Protein AF-0000000085128658 (afdb_homodimer)

Sequence (654 aa):
MIKMNRVALAVLAVLGSTTVMAQSSVTIYGRINTTVEREKIGDQTVNKMENNSSRWGMRGVEDLGGGLKAGFVLESGFASDTGMGSSSTGALTFGRQSEVNLSGSFGKIRMGNFFPGSYFATADYVSMHNHDTGTSSDALYFDPVWFASGLGTANKISYTTPNIGGLTVEGSVSMHEKATPARKNGYDLAVNYDVGPLALGAGYSQVDEDKQAAFRAAYTFGQFVVGGYYQRNDEQIRGTRNNFRLSGMYTLGASEFHVNLGHANKWSNIADSGANQWTLGYNYNLSKRTKVYGYYTKVDNKAGANYMTGVKGADFSSFALGVRHAFMIKMNRVALAVLAVLGSTTVMAQSSVTIYGRINTTVEREKIGDQTVNKMENNSSRWGMRGVEDLGGGLKAGFVLESGFASDTGMGSSSTGALTFGRQSEVNLSGSFGKIRMGNFFPGSYFATADYVSMHNHDTGTSSDALYFDPVWFASGLGTANKISYTTPNIGGLTVEGSVSMHEKATPARKNGYDLAVNYDVGPLALGAGYSQVDEDKQAAFRAAYTFGQFVVGGYYQRNDEQIRGTRNNFRLSGMYTLGASEFHVNLGHANKWSNIADSGANQWTLGYNYNLSKRTKVYGYYTKVDNKAGANYMTGVKGADFSSFALGVRHAF

InterPro domains:
  IPR023614 Porin domain superfamily [G3DSA:2.40.160.10] (12-327)
  IPR033900 Porin domain, Gram-negative type [PF13609] (8-303)
  IPR033900 Porin domain, Gram-negative type [cd00342] (24-327)
  IPR050298 Gram-negative bacterial outer membrane porin [PTHR34501] (5-327)

Solvent-accessible surface area (backbone atoms only — not comparable to full-atom values): 31224 Å² total; per-residue (Å²): 138,84,76,84,83,80,80,72,78,74,79,76,77,81,71,69,80,69,70,78,60,85,64,54,53,76,40,74,38,38,33,48,24,39,32,46,29,48,33,31,49,58,90,45,76,48,78,43,72,40,42,34,74,12,32,40,32,41,34,36,55,34,82,53,59,94,65,32,32,40,34,40,39,40,22,26,34,32,32,68,72,79,66,34,18,69,43,97,84,36,33,44,30,22,62,57,19,11,36,45,33,44,34,39,86,80,15,36,41,36,40,14,13,45,74,64,53,19,46,54,30,23,64,41,61,46,24,72,82,62,60,48,33,46,94,70,25,75,73,74,74,74,51,48,33,52,75,66,60,80,53,43,43,27,33,26,42,33,40,32,49,43,78,58,88,43,32,34,45,34,43,34,40,29,53,53,57,43,60,78,71,71,59,60,51,26,39,38,33,16,34,37,38,45,55,86,53,37,39,38,18,27,17,32,36,30,32,80,75,25,33,28,42,32,41,21,45,32,40,52,59,90,53,32,38,41,27,30,35,41,36,40,37,39,32,79,79,50,31,38,32,45,34,38,37,40,24,39,38,42,54,57,90,50,36,34,41,29,42,37,43,32,42,30,49,40,29,71,64,36,71,51,31,19,36,36,37,41,35,44,33,41,39,39,44,78,48,98,46,33,32,41,35,38,36,39,28,40,35,49,30,30,66,52,10,33,61,96,59,76,37,64,34,26,31,30,37,38,43,36,41,32,43,36,43,48,86,134,81,78,76,74,78,76,76,74,76,75,76,73,79,71,71,75,72,62,76,60,63,68,58,51,76,41,75,37,37,34,47,25,40,31,45,28,48,34,32,49,58,88,44,63,36,55,36,62,40,43,34,75,10,33,39,34,41,33,37,53,34,69,69,58,96,65,32,31,40,36,40,39,38,23,26,35,32,31,37,25,48,11,33,15,67,44,98,84,28,28,58,42,52,78,58,20,33,36,43,32,44,33,39,88,79,16,36,39,39,41,32,27,45,74,62,53,19,46,53,30,22,65,42,61,48,24,72,80,62,60,48,31,46,93,69,25,76,74,73,75,74,51,48,31,52,75,66,61,80,52,41,44,40,57,26,44,34,41,31,49,43,77,58,89,42,33,36,44,34,45,34,40,29,57,53,91,42,78,80,73,73,57,60,50,26,39,37,31,16,33,37,38,45,56,87,52,36,38,37,18,26,17,34,35,31,30,81,74,25,32,28,41,34,41,20,45,31,40,50,58,89,54,32,36,41,26,28,32,42,37,41,35,39,30,80,80,50,30,40,32,47,33,38,38,40,24,40,37,41,56,58,90,50,34,34,41,30,42,37,44,33,42,30,50,39,30,71,65,37,72,53,31,19,37,36,37,40,34,44,32,40,40,40,45,61,47,98,41,31,32,41,34,36,35,41,28,39,34,49,31,31,66,50,10,32,59,96,58,77,35,65,35,25,32,29,35,37,43,36,42,33,44,35,42,50,85

pLDDT: mean 91.77, std 18.52, range [19.75, 98.94]

Organism: Delftia acidovorans (strain DSM 14801 / SPH-1) (NCBI:txid398578)

Nearest PDB structures (foldseek):
  8jto-assembly1_A  TM=7.887E-01  e=6.341E-21  Burkholderia pseudomallei
  6ehb-assembly1_B  TM=7.645E-01  e=1.506E-15  Vibrio cholerae O395
  6ehb-assembly1_C  TM=7.644E-01  e=1.756E-15  Vibrio cholerae O395
  6ehc-assembly1_A  TM=7.666E-01  e=4.641E-15  Vibrio cholerae O395
  5onu-assembly1_C  TM=7.475E-01  e=3.238E-13  Vibrio cholerae

Secondary structure (DSSP, 8-state):
--------------------------EEEEEEEEEEEEEEETTEEEEEEEE-SEEEEEEEEEEEETTEEEEEEEEEEE-TTT--BSSTTS---S-SEEEEEEEETTEEEEEEE---HHHHHTTTTT-TTTTT-GGGS-SS---HHHHTSS-TT-SEEEEE---BTTEEEEEEEE----TTTTPPPEEEEEEEEEETTEEEEEEEEEETTEEEEEEEEEEEETTEEEEEEEEEEEETTTEEEEEEEEEEEEEETTEEEEEEEEEEPPPTTSTT--EEEEEEEEEEESSSSEEEEEEEEEEEE-TT--TTTSSTT--EEEEEEEEEEE-/------------------------PPEEEEEEEEEEEEEEETTEEEEEEEE-SEEEEEEEEEEEETTEEEEEEEEEEE-TTT--BSSTTS---S-SEEEEEEEETTEEEEEEE---HHHHTTTTTT-TTTTT-GGGS-SS---HHHHTSS-TT-SEEEEEPPPBTTEEEEEEEE----TTTTPPPEEEEEEEEEETTEEEEEEEEEETTEEEEEEEEEEEETTEEEEEEEEEEEETTTEEEEEEEEEEEEEETTEEEEEEEEEEPPPTTSTT--EEEEEEEEEEESSSSEEEEEEEEEEEE-TT--TTTSSTT--EEEEEEEEEEE-

Radius of gyration: 30.4 Å; Cα contacts (8 Å, |Δi|>4): 1868; chains: 2; bounding box: 110×71×65 Å

Structure (mmCIF, N/CA/C/O backbone):
data_AF-0000000085128658-model_v1
#
loop_
_entity.id
_entity.type
_entity.pdbx_description
1 polymer 'Porin, gram-negative type'
#
loop_
_atom_site.group_PDB
_atom_site.id
_atom_site.type_symbol
_atom_site.label_atom_id
_atom_site.label_alt_id
_atom_site.label_comp_id
_atom_site.label_asym_id
_atom_site.label_entity_id
_atom_site.label_seq_id
_atom_site.pdbx_PDB_ins_code
_atom_site.Cartn_x
_atom_site.Cartn_y
_atom_site.Cartn_z
_atom_site.occupancy
_atom_site.B_iso_or_equiv
_atom_site.auth_seq_id
_atom_site.auth_comp_id
_atom_site.auth_asym_id
_atom_site.auth_atom_id
_atom_site.pdbx_PDB_model_num
ATOM 1 N N . MET A 1 1 ? 77 0.063 -1.178 1 21.52 1 MET A N 1
ATOM 2 C CA . MET A 1 1 ? 76.312 0.027 0.117 1 21.52 1 MET A CA 1
ATOM 3 C C . MET A 1 1 ? 75.25 1.108 0.203 1 21.52 1 MET A C 1
ATOM 5 O O . MET A 1 1 ? 75.375 2.082 0.942 1 21.52 1 MET A O 1
ATOM 9 N N . ILE A 1 2 ? 74.625 1.441 -0.977 1 21.62 2 ILE A N 1
ATOM 10 C CA . ILE A 1 2 ? 73.875 2.586 -1.532 1 21.62 2 ILE A CA 1
ATOM 11 C C . ILE A 1 2 ? 72.625 2.832 -0.738 1 21.62 2 ILE A C 1
ATOM 13 O O . ILE A 1 2 ? 71.812 1.918 -0.549 1 21.62 2 ILE A O 1
ATOM 17 N N . LYS A 1 3 ? 72.5 3.914 0.018 1 20.12 3 LYS A N 1
ATOM 18 C CA . LYS A 1 3 ? 71.812 4.652 1.045 1 20.12 3 LYS A CA 1
ATOM 19 C C . LYS A 1 3 ? 70.375 4.926 0.61 1 20.12 3 LYS A C 1
ATOM 21 O O . LYS A 1 3 ? 69.562 5.398 1.403 1 20.12 3 LYS A O 1
ATOM 26 N N . MET A 1 4 ? 70.25 5.199 -0.739 1 22.06 4 MET A N 1
ATOM 27 C CA . MET A 1 4 ? 69.188 6.156 -1.078 1 22.06 4 MET A CA 1
ATOM 28 C C . MET A 1 4 ? 67.875 5.699 -0.536 1 22.06 4 MET A C 1
ATOM 30 O O . MET A 1 4 ? 67.625 4.504 -0.311 1 22.06 4 MET A O 1
ATOM 34 N N . ASN A 1 5 ? 66.875 6.746 -0.401 1 21.36 5 ASN A N 1
ATOM 35 C CA . ASN A 1 5 ? 65.75 7.504 0.185 1 21.36 5 ASN A CA 1
ATOM 36 C C . ASN A 1 5 ? 64.438 6.848 -0.111 1 21.36 5 ASN A C 1
ATOM 38 O O . ASN A 1 5 ? 64.062 6.617 -1.271 1 21.36 5 ASN A O 1
ATOM 42 N N . ARG A 1 6 ? 64 6.051 0.886 1 21.48 6 ARG A N 1
ATOM 43 C CA . ARG A 1 6 ? 62.812 5.238 1.213 1 21.48 6 ARG A CA 1
ATOM 44 C C . ARG A 1 6 ? 61.531 6.012 0.965 1 21.48 6 ARG A C 1
ATOM 46 O O . ARG A 1 6 ? 61.312 7.09 1.533 1 21.48 6 ARG A O 1
ATOM 53 N N . VAL A 1 7 ? 61 6.043 -0.345 1 21.36 7 VAL A N 1
ATOM 54 C CA . VAL A 1 7 ? 59.75 6.469 -0.947 1 21.36 7 VAL A CA 1
ATOM 55 C C . VAL A 1 7 ? 58.594 6.051 -0.053 1 21.36 7 VAL A C 1
ATOM 57 O O . VAL A 1 7 ? 58.281 4.863 0.066 1 21.36 7 VAL A O 1
ATOM 60 N N . ALA A 1 8 ? 58.531 6.547 1.256 1 21.89 8 ALA A N 1
ATOM 61 C CA . ALA A 1 8 ? 57.469 6.258 2.195 1 21.89 8 ALA A CA 1
ATOM 62 C C . ALA A 1 8 ? 56.125 6.746 1.656 1 21.89 8 ALA A C 1
ATOM 64 O O . ALA A 1 8 ? 55.844 7.945 1.657 1 21.89 8 ALA A O 1
ATOM 65 N N . LEU A 1 9 ? 55.75 6.512 0.42 1 21.64 9 LEU A N 1
ATOM 66 C CA . LEU A 1 9 ? 54.469 7.047 -0.017 1 21.64 9 LEU A CA 1
ATOM 67 C C . LEU A 1 9 ? 53.344 6.605 0.921 1 21.64 9 LEU A C 1
ATOM 69 O O . LEU A 1 9 ? 53.031 5.414 1.006 1 21.64 9 LEU A O 1
ATOM 73 N N . ALA A 1 10 ? 53.25 7.113 2.193 1 20.28 10 ALA A N 1
ATOM 74 C CA . ALA A 1 10 ? 52.188 6.902 3.176 1 20.28 10 ALA A CA 1
ATOM 75 C C . ALA A 1 10 ? 50.812 7.293 2.604 1 20.28 10 ALA A C 1
ATOM 77 O O . ALA A 1 10 ? 50.531 8.477 2.398 1 20.28 10 ALA A O 1
ATOM 78 N N . VAL A 1 11 ? 50.375 6.836 1.474 1 22.97 11 VAL A N 1
ATOM 79 C CA . VAL A 1 11 ? 49 7.156 1.077 1 22.97 11 VAL A CA 1
ATOM 80 C C . VAL A 1 11 ? 48.062 6.887 2.238 1 22.97 11 VAL A C 1
ATOM 82 O O . VAL A 1 11 ? 47.938 5.746 2.693 1 22.97 11 VAL A O 1
ATOM 85 N N . LEU A 1 12 ? 47.969 7.703 3.342 1 20.14 12 LEU A N 1
ATOM 86 C CA . LEU A 1 12 ? 47.094 7.711 4.516 1 20.14 12 LEU A CA 1
ATOM 87 C C . LEU A 1 12 ? 45.625 7.52 4.121 1 20.14 12 LEU A C 1
ATOM 89 O O . LEU A 1 12 ? 45.156 8.188 3.205 1 20.14 12 LEU A O 1
ATOM 93 N N . ALA A 1 13 ? 45.031 6.297 4.359 1 21.73 13 ALA A N 1
ATOM 94 C CA . ALA A 1 13 ? 43.688 5.699 4.402 1 21.73 13 ALA A CA 1
ATOM 95 C C . ALA A 1 13 ? 42.719 6.586 5.172 1 21.73 13 ALA A C 1
ATOM 97 O O . ALA A 1 13 ? 42.844 6.734 6.391 1 21.73 13 ALA A O 1
ATOM 98 N N . VAL A 1 14 ? 42.469 7.84 4.836 1 24.97 14 VAL A N 1
ATOM 99 C CA . VAL A 1 14 ? 41.438 8.555 5.555 1 24.97 14 VAL A CA 1
ATOM 100 C C . VAL A 1 14 ? 40.188 7.68 5.633 1 24.97 14 VAL A C 1
ATOM 102 O O . VAL A 1 14 ? 39.562 7.391 4.613 1 24.97 14 VAL A O 1
ATOM 105 N N . LEU A 1 15 ? 40.156 6.531 6.336 1 26.45 15 LEU A N 1
ATOM 106 C CA . LEU A 1 15 ? 39.062 5.73 6.844 1 26.45 15 LEU A CA 1
ATOM 107 C C . LEU A 1 15 ? 38.031 6.609 7.543 1 26.45 15 LEU A C 1
ATOM 109 O O . LEU A 1 15 ? 38.25 7.074 8.664 1 26.45 15 LEU A O 1
ATOM 113 N N . GLY A 1 16 ? 37.688 7.734 6.977 1 28 16 GLY A N 1
ATOM 114 C CA . GLY A 1 16 ? 36.656 8.461 7.707 1 28 16 GLY A CA 1
ATOM 115 C C . GLY A 1 16 ? 35.594 7.551 8.312 1 28 16 GLY A C 1
ATOM 116 O O . GLY A 1 16 ? 35.344 6.453 7.805 1 28 16 GLY A O 1
ATOM 117 N N . SER A 1 17 ? 35.5 7.461 9.617 1 27.66 17 SER A N 1
ATOM 118 C CA . SER A 1 17 ? 34.5 6.879 10.5 1 27.66 17 SER A CA 1
ATOM 119 C C . SER A 1 17 ? 33.094 7.102 9.945 1 27.66 17 SER A C 1
ATOM 121 O O . SER A 1 17 ? 32.594 8.234 9.898 1 27.66 17 SER A O 1
ATOM 123 N N . THR A 1 18 ? 32.719 6.578 8.82 1 31.8 18 THR A N 1
ATOM 124 C CA . THR A 1 18 ? 31.312 6.453 8.477 1 31.8 18 THR A CA 1
ATOM 125 C C . THR A 1 18 ? 30.5 6.027 9.688 1 31.8 18 THR A C 1
ATOM 127 O O . THR A 1 18 ? 30.703 4.938 10.234 1 31.8 18 THR A O 1
ATOM 130 N N . THR A 1 19 ? 30.422 6.762 10.766 1 31.78 19 THR A N 1
ATOM 131 C CA . THR A 1 19 ? 29.406 6.465 11.766 1 31.78 19 THR A CA 1
ATOM 132 C C . THR A 1 19 ? 28.281 5.629 11.164 1 31.78 19 THR A C 1
ATOM 134 O O . THR A 1 19 ? 27.812 5.906 10.055 1 31.78 19 THR A O 1
ATOM 137 N N . VAL A 1 20 ? 28.328 4.332 11.359 1 33.44 20 VAL A N 1
ATOM 138 C CA . VAL A 1 20 ? 27.266 3.375 11.062 1 33.44 20 VAL A CA 1
ATOM 139 C C . VAL A 1 20 ? 25.906 4.023 11.305 1 33.44 20 VAL A C 1
ATOM 141 O O . VAL A 1 20 ? 25.469 4.152 12.445 1 33.44 20 VAL A O 1
ATOM 144 N N . MET A 1 21 ? 25.672 5.266 11.141 1 36.88 21 MET A N 1
ATOM 145 C CA . MET A 1 21 ? 24.25 5.625 11.133 1 36.88 21 MET A CA 1
ATOM 146 C C . MET A 1 21 ? 23.406 4.461 10.641 1 36.88 21 MET A C 1
ATOM 148 O O . MET A 1 21 ? 23.797 3.754 9.703 1 36.88 21 MET A O 1
ATOM 152 N N . ALA A 1 22 ? 22.859 3.561 11.461 1 41.53 22 ALA A N 1
ATOM 153 C CA . ALA A 1 22 ? 21.812 2.607 11.102 1 41.53 22 ALA A CA 1
ATOM 154 C C . ALA A 1 22 ? 21.156 2.99 9.773 1 41.53 22 ALA A C 1
ATOM 156 O O . ALA A 1 22 ? 20.25 3.824 9.742 1 41.53 22 ALA A O 1
ATOM 157 N N . GLN A 1 23 ? 21.828 3.383 8.852 1 47.41 23 GLN A N 1
ATOM 158 C CA . GLN A 1 23 ? 21.406 3.828 7.523 1 47.41 23 GLN A CA 1
ATOM 159 C C . GLN A 1 23 ? 20.344 2.891 6.941 1 47.41 23 GLN A C 1
ATOM 161 O O . GLN A 1 23 ? 20.641 1.735 6.625 1 47.41 23 GLN A O 1
ATOM 166 N N . SER A 1 24 ? 19.172 2.686 7.535 1 56.28 24 SER A N 1
ATOM 167 C CA . SER A 1 24 ? 18.016 2.086 6.863 1 56.28 24 SER A CA 1
ATOM 168 C C . SER A 1 24 ? 18 2.443 5.379 1 56.28 24 SER A C 1
ATOM 170 O O . SER A 1 24 ? 17.953 3.621 5.02 1 56.28 24 SER A O 1
ATOM 172 N N . SER A 1 25 ? 18.859 1.679 4.648 1 74.69 25 SER A N 1
ATOM 173 C CA . SER A 1 25 ? 18.984 1.945 3.217 1 74.69 25 SER A CA 1
ATOM 174 C C . SER A 1 25 ? 17.781 1.378 2.453 1 74.69 25 SER A C 1
ATOM 176 O O . SER A 1 25 ? 17.281 0.301 2.783 1 74.69 25 SER A O 1
ATOM 178 N N . VAL A 1 26 ? 17.031 2.184 1.833 1 90.88 26 VAL A N 1
ATOM 179 C CA . VAL A 1 26 ? 16.031 1.797 0.85 1 90.88 26 VAL A CA 1
ATOM 180 C C . VAL A 1 26 ? 16.703 1.193 -0.376 1 90.88 26 VAL A C 1
ATOM 182 O O . VAL A 1 26 ? 17.672 1.761 -0.904 1 90.88 26 VAL A O 1
ATOM 185 N N . THR A 1 27 ? 16.328 -0.026 -0.676 1 94.56 27 THR A N 1
ATOM 186 C CA . THR A 1 27 ? 16.828 -0.698 -1.867 1 94.56 27 THR A CA 1
ATOM 187 C C . THR A 1 27 ? 15.773 -0.73 -2.965 1 94.56 27 THR A C 1
ATOM 189 O O . THR A 1 27 ? 14.633 -1.116 -2.719 1 94.56 27 THR A O 1
ATOM 192 N N . ILE A 1 28 ? 16.266 -0.242 -4.105 1 95.44 28 ILE A N 1
ATOM 193 C CA . ILE A 1 28 ? 15.43 -0.421 -5.285 1 95.44 28 ILE A CA 1
ATOM 194 C C . ILE A 1 28 ? 15.773 -1.744 -5.965 1 95.44 28 ILE A C 1
ATOM 196 O O . ILE A 1 28 ? 16.953 -2.094 -6.102 1 95.44 28 ILE A O 1
ATOM 200 N N . TYR A 1 29 ? 14.734 -2.443 -6.344 1 97.31 29 TYR A N 1
ATOM 201 C CA . TYR A 1 29 ? 14.969 -3.717 -7.016 1 97.31 29 TYR A CA 1
ATOM 202 C C . TYR A 1 29 ? 13.914 -3.969 -8.086 1 97.31 29 TYR A C 1
ATOM 204 O O . TYR A 1 29 ? 12.977 -3.184 -8.242 1 97.31 29 TYR A O 1
ATOM 212 N N . GLY A 1 30 ? 14.164 -5.043 -8.906 1 98.06 30 GLY A N 1
ATOM 213 C CA . GLY A 1 30 ? 13.156 -5.383 -9.898 1 98.06 30 GLY A CA 1
ATOM 214 C C . GLY A 1 30 ? 13.602 -6.477 -10.852 1 98.06 30 GLY A C 1
ATOM 215 O O . GLY A 1 30 ? 14.633 -7.109 -10.633 1 98.06 30 GLY A O 1
ATOM 216 N N . ARG A 1 31 ? 12.648 -6.75 -11.711 1 98.25 31 ARG A N 1
ATOM 217 C CA . ARG A 1 31 ? 12.836 -7.758 -12.75 1 98.25 31 ARG A CA 1
ATOM 218 C C . ARG A 1 31 ? 12.086 -7.375 -14.023 1 98.25 31 ARG A C 1
ATOM 220 O O . ARG A 1 31 ? 10.922 -6.973 -13.969 1 98.25 31 ARG A O 1
ATOM 227 N N . ILE A 1 32 ? 12.812 -7.375 -15.086 1 98.19 32 ILE A N 1
ATOM 228 C CA . ILE A 1 32 ? 12.18 -7.277 -16.391 1 98.19 32 ILE A CA 1
ATOM 229 C C . ILE A 1 32 ? 12.258 -8.617 -17.109 1 98.19 32 ILE A C 1
ATOM 231 O O . ILE A 1 32 ? 13.352 -9.18 -17.266 1 98.19 32 ILE A O 1
ATOM 235 N N . ASN A 1 33 ? 11.18 -9.148 -17.484 1 98.75 33 ASN A N 1
ATOM 236 C CA . ASN A 1 33 ? 11.031 -10.477 -18.078 1 98.75 33 ASN A CA 1
ATOM 237 C C . ASN A 1 33 ? 10.078 -10.453 -19.266 1 98.75 33 ASN A C 1
ATOM 239 O O . ASN A 1 33 ? 8.867 -10.352 -19.094 1 98.75 33 ASN A O 1
ATOM 243 N N . THR A 1 34 ? 10.695 -10.578 -20.438 1 98.44 34 THR A N 1
ATOM 244 C CA . THR A 1 34 ? 9.93 -10.359 -21.656 1 98.44 34 THR A CA 1
ATOM 245 C C . THR A 1 34 ? 10.195 -11.484 -22.656 1 98.44 34 THR A C 1
ATOM 247 O O . THR A 1 34 ? 11.336 -11.93 -22.812 1 98.44 34 THR A O 1
ATOM 250 N N . THR A 1 35 ? 9.18 -11.938 -23.281 1 98.69 35 THR A N 1
ATOM 251 C CA . THR A 1 35 ? 9.305 -12.953 -24.312 1 98.69 35 THR A CA 1
ATOM 252 C C . THR A 1 35 ? 8.625 -12.5 -25.609 1 98.69 35 THR A C 1
ATOM 254 O O . THR A 1 35 ? 7.723 -11.664 -25.578 1 98.69 35 THR A O 1
ATOM 257 N N . VAL A 1 36 ? 9.117 -13.023 -26.75 1 98.56 36 VAL A N 1
ATOM 258 C CA . VAL A 1 36 ? 8.367 -13.094 -28 1 98.56 36 VAL A CA 1
ATOM 259 C C . VAL A 1 36 ? 7.832 -14.516 -28.203 1 98.56 36 VAL A C 1
ATOM 261 O O . VAL A 1 36 ? 8.57 -15.492 -28.062 1 98.56 36 VAL A O 1
ATOM 264 N N . GLU A 1 37 ? 6.539 -14.57 -28.562 1 98.81 37 GLU A N 1
ATOM 265 C CA . GLU A 1 37 ? 5.898 -15.883 -28.547 1 98.81 37 GLU A CA 1
ATOM 266 C C . GLU A 1 37 ? 5.012 -16.078 -29.766 1 98.81 37 GLU A C 1
ATOM 268 O O . GLU A 1 37 ? 4.418 -15.125 -30.266 1 98.81 37 GLU A O 1
ATOM 273 N N . ARG A 1 38 ? 5.047 -17.281 -30.219 1 98.75 38 ARG A N 1
ATOM 274 C CA . ARG A 1 38 ? 3.977 -17.766 -31.078 1 98.75 38 ARG A CA 1
ATOM 275 C C . ARG A 1 38 ? 2.939 -18.547 -30.281 1 98.75 38 ARG A C 1
ATOM 277 O O . ARG A 1 38 ? 3.197 -19.672 -29.859 1 98.75 38 ARG A O 1
ATOM 284 N N . GLU A 1 39 ? 1.786 -17.984 -30.172 1 98.44 39 GLU A N 1
ATOM 285 C CA . GLU A 1 39 ? 0.739 -18.562 -29.344 1 98.44 39 GLU A CA 1
ATOM 286 C C . GLU A 1 39 ? -0.405 -19.109 -30.188 1 98.44 39 GLU A C 1
ATOM 288 O O . GLU A 1 39 ? -0.738 -18.547 -31.234 1 98.44 39 GLU A O 1
ATOM 293 N N . LYS A 1 40 ? -0.919 -20.156 -29.703 1 98.25 40 LYS A N 1
ATOM 294 C CA . LYS A 1 40 ? -2.076 -20.75 -30.359 1 98.25 40 LYS A CA 1
ATOM 295 C C . LYS A 1 40 ? -3.199 -21.016 -29.359 1 98.25 40 LYS A C 1
ATOM 297 O O . LYS A 1 40 ? -2.969 -21.578 -28.297 1 98.25 40 LYS A O 1
ATOM 302 N N . ILE A 1 41 ? -4.418 -20.562 -29.688 1 97.69 41 ILE A N 1
ATOM 303 C CA . ILE A 1 41 ? -5.652 -20.875 -28.984 1 97.69 41 ILE A CA 1
ATOM 304 C C . ILE A 1 41 ? -6.648 -21.531 -29.938 1 97.69 41 ILE A C 1
ATOM 306 O O . ILE A 1 41 ? -7.168 -20.875 -30.844 1 97.69 41 ILE A O 1
ATOM 310 N N . GLY A 1 42 ? -6.926 -22.781 -29.641 1 96.25 42 GLY A N 1
ATOM 311 C CA . GLY A 1 42 ? -7.684 -23.484 -30.656 1 96.25 42 GLY A CA 1
ATOM 312 C C . GLY A 1 42 ? -7.02 -23.469 -32.031 1 96.25 42 GLY A C 1
ATOM 313 O O . GLY A 1 42 ? -5.871 -23.891 -32.156 1 96.25 42 GLY A O 1
ATOM 314 N N . ASP A 1 43 ? -7.754 -22.812 -32.938 1 94.31 43 ASP A N 1
ATOM 315 C CA . ASP A 1 43 ? -7.223 -22.766 -34.281 1 94.31 43 ASP A CA 1
ATOM 316 C C . ASP A 1 43 ? -6.613 -21.406 -34.594 1 94.31 43 ASP A C 1
ATOM 318 O O . ASP A 1 43 ? -6.109 -21.188 -35.688 1 94.31 43 ASP A O 1
ATOM 322 N N . GLN A 1 44 ? -6.578 -20.594 -33.688 1 96.69 44 GLN A N 1
ATOM 323 C CA . GLN A 1 44 ? -6.055 -19.25 -33.906 1 96.69 44 GLN A CA 1
ATOM 324 C C . GLN A 1 44 ? -4.602 -19.141 -33.438 1 96.69 44 GLN A C 1
ATOM 326 O O . GLN A 1 44 ? -4.246 -19.625 -32.375 1 96.69 44 GLN A O 1
ATOM 331 N N . THR A 1 45 ? -3.801 -18.562 -34.375 1 97.62 45 THR A N 1
ATOM 332 C CA . THR A 1 45 ? -2.391 -18.359 -34.062 1 97.62 45 THR A CA 1
ATOM 333 C C . THR A 1 45 ? -2.045 -16.875 -34.062 1 97.62 45 THR A C 1
ATOM 335 O O . THR A 1 45 ? -2.469 -16.125 -34.938 1 97.62 45 THR A O 1
ATOM 338 N N . VAL A 1 46 ? -1.298 -16.422 -33.062 1 97.06 46 VAL A N 1
ATOM 339 C CA . VAL A 1 46 ? -0.868 -15.031 -32.969 1 97.06 46 VAL A CA 1
ATOM 340 C C . VAL A 1 46 ? 0.591 -14.969 -32.531 1 97.06 46 VAL A C 1
ATOM 342 O O . VAL A 1 46 ? 1.041 -15.797 -31.734 1 97.06 46 VAL A O 1
ATOM 345 N N . ASN A 1 47 ? 1.332 -14.047 -33.094 1 97.5 47 ASN A N 1
ATOM 346 C CA . ASN A 1 47 ? 2.641 -13.672 -32.594 1 97.5 47 ASN A CA 1
ATOM 347 C C . ASN A 1 47 ? 2.541 -12.477 -31.625 1 97.5 47 ASN A C 1
ATOM 349 O O . ASN A 1 47 ? 1.952 -11.453 -31.969 1 97.5 47 ASN A O 1
ATOM 353 N N . LYS A 1 48 ? 3.121 -12.68 -30.422 1 96.94 48 LYS A N 1
ATOM 354 C CA . LYS A 1 48 ? 2.941 -11.672 -29.375 1 96.94 48 LYS A CA 1
ATOM 355 C C . LYS A 1 48 ? 4.242 -11.438 -28.609 1 96.94 48 LYS A C 1
ATOM 357 O O . LYS A 1 48 ? 5.078 -12.336 -28.5 1 96.94 48 LYS A O 1
ATOM 362 N N . MET A 1 49 ? 4.438 -10.203 -28.234 1 97.56 49 MET A N 1
ATOM 363 C CA . MET A 1 49 ? 5.363 -9.945 -27.141 1 97.56 49 MET A CA 1
ATOM 364 C C . MET A 1 49 ? 4.656 -10.039 -25.781 1 97.56 49 MET A C 1
ATOM 366 O O . MET A 1 49 ? 3.576 -9.469 -25.609 1 97.56 49 MET A O 1
ATOM 370 N N . GLU A 1 50 ? 5.266 -10.805 -24.859 1 97.5 50 GLU A N 1
ATOM 371 C CA . GLU A 1 50 ? 4.602 -11.086 -23.594 1 97.5 50 GLU A CA 1
ATOM 372 C C . GLU A 1 50 ? 5.445 -10.617 -22.422 1 97.5 50 GLU A C 1
ATOM 374 O O . GLU A 1 50 ? 6.664 -10.781 -22.406 1 97.5 50 GLU A O 1
ATOM 379 N N . ASN A 1 51 ? 4.789 -9.945 -21.484 1 98.12 51 ASN A N 1
ATOM 380 C CA . ASN A 1 51 ? 5.355 -9.711 -20.156 1 98.12 51 ASN A CA 1
ATOM 381 C C . ASN A 1 51 ? 5.242 -10.953 -19.266 1 98.12 51 ASN A C 1
ATOM 383 O O . ASN A 1 51 ? 4.176 -11.57 -19.188 1 98.12 51 ASN A O 1
ATOM 387 N N . ASN A 1 52 ? 6.312 -11.312 -18.609 1 98 52 ASN A N 1
ATOM 388 C CA . ASN A 1 52 ? 6.336 -12.453 -17.719 1 98 52 ASN A CA 1
ATOM 389 C C . ASN A 1 52 ? 6.555 -12.023 -16.266 1 98 52 ASN A C 1
ATOM 391 O O . ASN A 1 52 ? 7.48 -12.5 -15.602 1 98 52 ASN A O 1
ATOM 395 N N . SER A 1 53 ? 5.68 -11.203 -15.742 1 97.75 53 SER A N 1
ATOM 396 C CA . SER A 1 53 ? 5.625 -10.766 -14.352 1 97.75 53 SER A CA 1
ATOM 397 C C . SER A 1 53 ? 6.781 -9.828 -14.023 1 97.75 53 SER A C 1
ATOM 399 O O . SER A 1 53 ? 7.5 -10.039 -13.047 1 97.75 53 SER A O 1
ATOM 401 N N . SER A 1 54 ? 7.035 -8.898 -14.93 1 98.56 54 SER A N 1
ATOM 402 C CA . SER A 1 54 ? 7.98 -7.828 -14.625 1 98.56 54 SER A CA 1
ATOM 403 C C . SER A 1 54 ? 7.5 -6.973 -13.461 1 98.56 54 SER A C 1
ATOM 405 O O . SER A 1 54 ? 6.297 -6.777 -13.281 1 98.56 54 SER A O 1
ATOM 407 N N . ARG A 1 55 ? 8.492 -6.516 -12.664 1 98.56 55 ARG A N 1
ATOM 408 C CA . ARG A 1 55 ? 8.148 -5.734 -11.477 1 98.56 55 ARG A CA 1
ATOM 409 C C . ARG A 1 55 ? 9.32 -4.859 -11.039 1 98.56 55 ARG A C 1
ATOM 411 O O . ARG A 1 55 ? 10.461 -5.113 -11.406 1 98.56 55 ARG A O 1
ATOM 418 N N . TRP A 1 56 ? 9.008 -3.852 -10.344 1 97.88 56 TRP A N 1
ATOM 419 C CA . TRP A 1 56 ? 9.969 -3.033 -9.609 1 97.88 56 TRP A CA 1
ATOM 420 C C . TRP A 1 56 ? 9.477 -2.74 -8.195 1 97.88 56 TRP A C 1
ATOM 422 O O . TRP A 1 56 ? 8.273 -2.805 -7.93 1 97.88 56 TRP A O 1
ATOM 432 N N . GLY A 1 57 ? 10.438 -2.49 -7.305 1 97.69 57 GLY A N 1
ATOM 433 C CA . GLY A 1 57 ? 10.016 -2.213 -5.941 1 97.69 57 GLY A CA 1
ATOM 434 C C . GLY A 1 57 ? 11.102 -1.571 -5.098 1 97.69 57 GLY A C 1
ATOM 435 O O . GLY A 1 57 ? 12.211 -1.324 -5.586 1 97.69 57 GLY A O 1
ATOM 436 N N . MET A 1 58 ? 10.68 -1.178 -3.932 1 97.06 58 MET A N 1
ATOM 437 C CA . MET A 1 58 ? 11.562 -0.685 -2.883 1 97.06 58 MET A CA 1
ATOM 438 C C . MET A 1 58 ? 11.375 -1.477 -1.593 1 97.06 58 MET A C 1
ATOM 440 O O . MET A 1 58 ? 10.25 -1.83 -1.235 1 97.06 58 MET A O 1
ATOM 444 N N . ARG A 1 59 ? 12.484 -1.709 -0.962 1 97.25 59 ARG A N 1
ATOM 445 C CA . ARG A 1 59 ? 12.414 -2.383 0.33 1 97.25 59 ARG A CA 1
ATOM 446 C C . ARG A 1 59 ? 13.484 -1.853 1.281 1 97.25 59 ARG A C 1
ATOM 448 O O . ARG A 1 59 ? 14.453 -1.223 0.848 1 97.25 59 ARG A O 1
ATOM 455 N N . GLY A 1 60 ? 13.242 -2.062 2.613 1 95.62 60 GLY A N 1
ATOM 456 C CA . GLY A 1 60 ? 14.195 -1.651 3.629 1 95.62 60 GLY A CA 1
ATOM 457 C C . GLY A 1 60 ? 14.023 -2.385 4.945 1 95.62 60 GLY A C 1
ATOM 458 O O . GLY A 1 60 ? 12.961 -2.967 5.199 1 95.62 60 GLY A O 1
ATOM 459 N N . VAL A 1 61 ? 15.109 -2.41 5.684 1 95.19 61 VAL A N 1
ATOM 460 C CA . VAL A 1 61 ? 15.117 -2.982 7.027 1 95.19 61 VAL A CA 1
ATOM 461 C C . VAL A 1 61 ? 15.836 -2.037 7.984 1 95.19 61 VAL A C 1
ATOM 463 O O . VAL A 1 61 ? 16.891 -1.478 7.645 1 95.19 61 VAL A O 1
ATOM 466 N N . GLU A 1 62 ? 15.18 -1.834 9.086 1 94.88 62 GLU A N 1
ATOM 467 C CA . GLU A 1 62 ? 15.781 -1.062 10.172 1 94.88 62 GLU A CA 1
ATOM 468 C C . GLU A 1 62 ? 16.047 -1.937 11.391 1 94.88 62 GLU A C 1
ATOM 470 O O . GLU A 1 62 ? 15.133 -2.604 11.891 1 94.88 62 GLU A O 1
ATOM 475 N N . ASP A 1 63 ? 17.297 -1.854 11.836 1 95.06 63 ASP A N 1
ATOM 476 C CA . ASP A 1 63 ? 17.594 -2.494 13.109 1 95.06 63 ASP A CA 1
ATOM 477 C C . ASP A 1 63 ? 17.094 -1.649 14.281 1 95.06 63 ASP A C 1
ATOM 479 O O . ASP A 1 63 ? 17.453 -0.476 14.406 1 95.06 63 ASP A O 1
ATOM 483 N N . LEU A 1 64 ? 16.297 -2.26 15.164 1 95.25 64 LEU A N 1
ATOM 484 C CA . LEU A 1 64 ? 15.68 -1.519 16.25 1 95.25 64 LEU A CA 1
ATOM 485 C C . LEU A 1 64 ? 16.391 -1.803 17.578 1 95.25 64 LEU A C 1
ATOM 487 O O . LEU A 1 64 ? 16.016 -1.271 18.625 1 95.25 64 LEU A O 1
ATOM 491 N N . GLY A 1 65 ? 17.375 -2.639 17.516 1 93 65 GLY A N 1
ATOM 492 C CA . GLY A 1 65 ? 18.078 -3.049 18.719 1 93 65 GLY A CA 1
ATOM 493 C C . GLY A 1 65 ? 17.516 -4.305 19.344 1 93 65 GLY A C 1
ATOM 494 O O . GLY A 1 65 ? 16.312 -4.59 19.203 1 93 65 GLY A O 1
ATOM 495 N N . GLY A 1 66 ? 18.328 -5.141 20.047 1 94.75 66 GLY A N 1
ATOM 496 C CA . GLY A 1 66 ? 17.906 -6.34 20.75 1 94.75 66 GLY A CA 1
ATOM 497 C C . GLY A 1 66 ? 17.438 -7.441 19.828 1 94.75 66 GLY A C 1
ATOM 498 O O . GLY A 1 66 ? 16.609 -8.273 20.203 1 94.75 66 GLY A O 1
ATOM 499 N N . GLY A 1 67 ? 17.828 -7.348 18.609 1 94.94 67 GLY A N 1
ATOM 500 C CA . GLY A 1 67 ? 17.438 -8.367 17.641 1 94.94 67 GLY A CA 1
ATOM 501 C C . GLY A 1 67 ? 16.125 -8.047 16.938 1 94.94 67 GLY A C 1
ATOM 502 O O . GLY A 1 67 ? 15.734 -8.758 16 1 94.94 67 GLY A O 1
ATOM 503 N N . LEU A 1 68 ? 15.461 -7.035 17.328 1 95.69 68 LEU A N 1
ATOM 504 C CA . LEU A 1 68 ? 14.211 -6.602 16.703 1 95.69 68 LEU A CA 1
ATOM 505 C C . LEU A 1 68 ? 14.477 -5.762 15.461 1 95.69 68 LEU A C 1
ATOM 507 O O . LEU A 1 68 ? 15.375 -4.914 15.461 1 95.69 68 LEU A O 1
ATOM 511 N N . LYS A 1 69 ? 13.734 -6.066 14.398 1 96.88 69 LYS A N 1
ATOM 512 C CA . LYS A 1 69 ? 13.852 -5.332 13.141 1 96.88 69 LYS A CA 1
ATOM 513 C C . LYS A 1 69 ? 12.484 -4.91 12.617 1 96.88 69 LYS A C 1
ATOM 515 O O . LYS A 1 69 ? 11.5 -5.633 12.781 1 96.88 69 LYS A O 1
ATOM 520 N N . ALA A 1 70 ? 12.469 -3.73 12.008 1 96.75 70 ALA A N 1
ATOM 521 C CA . ALA A 1 70 ? 11.32 -3.285 11.227 1 96.75 70 ALA A CA 1
ATOM 522 C C . ALA A 1 70 ? 11.641 -3.299 9.734 1 96.75 70 ALA A C 1
ATOM 524 O O . ALA A 1 70 ? 12.742 -2.938 9.32 1 96.75 70 ALA A O 1
ATOM 525 N N . GLY A 1 71 ? 10.695 -3.74 8.945 1 96.75 71 GLY A N 1
ATOM 526 C CA . GLY A 1 71 ? 10.891 -3.789 7.508 1 96.75 71 GLY A CA 1
ATOM 527 C C . GLY A 1 71 ? 9.656 -3.391 6.723 1 96.75 71 GLY A C 1
ATOM 528 O O . GLY A 1 71 ? 8.57 -3.277 7.281 1 96.75 71 GLY A O 1
ATOM 529 N N . PHE A 1 72 ? 9.93 -3.105 5.461 1 97.62 72 PHE A N 1
ATOM 530 C CA . PHE A 1 72 ? 8.828 -2.838 4.539 1 97.62 72 PHE A CA 1
ATOM 531 C C . PHE A 1 72 ? 9.172 -3.322 3.135 1 97.62 72 PHE A C 1
ATOM 533 O O . PHE A 1 72 ? 10.344 -3.492 2.801 1 97.62 72 PHE A O 1
ATOM 540 N N . VAL A 1 73 ? 8.164 -3.582 2.387 1 98.19 73 VAL A N 1
ATOM 541 C CA . VAL A 1 73 ? 8.273 -3.865 0.958 1 98.19 73 VAL A CA 1
ATOM 542 C C . VAL A 1 73 ? 7.145 -3.162 0.205 1 98.19 73 VAL A C 1
ATOM 544 O O . VAL A 1 73 ? 5.98 -3.238 0.607 1 98.19 73 VAL A O 1
ATOM 547 N N . LEU A 1 74 ? 7.52 -2.436 -0.843 1 98.44 74 LEU A N 1
ATOM 548 C CA . LEU A 1 74 ? 6.605 -1.866 -1.828 1 98.44 74 LEU A CA 1
ATOM 549 C C . LEU A 1 74 ? 6.973 -2.324 -3.236 1 98.44 74 LEU A C 1
ATOM 551 O O . LEU A 1 74 ? 8.062 -2.025 -3.727 1 98.44 74 LEU A O 1
ATOM 555 N N . GLU A 1 75 ? 6.039 -3.027 -3.889 1 98.5 75 GLU A N 1
ATOM 556 C CA . GLU A 1 75 ? 6.348 -3.598 -5.195 1 98.5 75 GLU A CA 1
ATOM 557 C C . GLU A 1 75 ? 5.199 -3.379 -6.176 1 98.5 75 GLU A C 1
ATOM 559 O O . GLU A 1 75 ? 4.031 -3.574 -5.828 1 98.5 75 GLU A O 1
ATOM 564 N N . SER A 1 76 ? 5.609 -2.969 -7.352 1 98.19 76 SER A N 1
ATOM 565 C CA . SER A 1 76 ? 4.664 -2.729 -8.438 1 98.19 76 SER A CA 1
ATOM 566 C C . SER A 1 76 ? 4.934 -3.65 -9.617 1 98.19 76 SER A C 1
ATOM 568 O O . SER A 1 76 ? 6.086 -3.811 -10.039 1 98.19 76 SER A O 1
ATOM 570 N N . GLY A 1 77 ? 3.873 -4.238 -10.102 1 97.62 77 GLY A N 1
ATOM 571 C CA . GLY A 1 77 ? 3.977 -4.938 -11.375 1 97.62 77 GLY A CA 1
ATOM 572 C C . GLY A 1 77 ? 3.709 -4.043 -12.57 1 97.62 77 GLY A C 1
ATOM 573 O O . GLY A 1 77 ? 2.969 -3.064 -12.469 1 97.62 77 GLY A O 1
ATOM 574 N N . PHE A 1 78 ? 4.332 -4.426 -13.703 1 97.12 78 PHE A N 1
ATOM 575 C CA . PHE A 1 78 ? 4.07 -3.703 -14.945 1 97.12 78 PHE A CA 1
ATOM 576 C C . PHE A 1 78 ? 4.281 -4.605 -16.156 1 97.12 78 PHE A C 1
ATOM 578 O O . PHE A 1 78 ? 4.949 -5.641 -16.047 1 97.12 78 PHE A O 1
ATOM 585 N N . ALA A 1 79 ? 3.639 -4.258 -17.188 1 96.75 79 ALA A N 1
ATOM 586 C CA . ALA A 1 79 ? 3.848 -4.957 -18.453 1 96.75 79 ALA A CA 1
ATOM 587 C C . ALA A 1 79 ? 5.086 -4.426 -19.188 1 96.75 79 ALA A C 1
ATOM 589 O O . ALA A 1 79 ? 5.086 -3.297 -19.672 1 96.75 79 ALA A O 1
ATOM 590 N N . SER A 1 80 ? 6 -5.27 -19.297 1 96.75 80 SER A N 1
ATOM 591 C CA . SER A 1 80 ? 7.27 -4.855 -19.891 1 96.75 80 SER A CA 1
ATOM 592 C C . SER A 1 80 ? 7.098 -4.488 -21.359 1 96.75 80 SER A C 1
ATOM 594 O O . SER A 1 80 ? 7.891 -3.721 -21.906 1 96.75 80 SER A O 1
ATOM 596 N N . ASP A 1 81 ? 6.145 -5.047 -21.984 1 94.75 81 ASP A N 1
ATOM 597 C CA . ASP A 1 81 ? 5.953 -4.84 -23.406 1 94.75 81 ASP A CA 1
ATOM 598 C C . ASP A 1 81 ? 5.219 -3.527 -23.688 1 94.75 81 ASP A C 1
ATOM 600 O O . ASP A 1 81 ? 5.434 -2.896 -24.719 1 94.75 81 ASP A O 1
ATOM 604 N N . THR A 1 82 ? 4.348 -3.033 -22.812 1 94.25 82 THR A N 1
ATOM 605 C CA . THR A 1 82 ? 3.553 -1.837 -23.078 1 94.25 82 THR A CA 1
ATOM 606 C C . THR A 1 82 ? 3.902 -0.73 -22.078 1 94.25 82 THR A C 1
ATOM 608 O O . THR A 1 82 ? 3.58 0.438 -22.312 1 94.25 82 THR A O 1
ATOM 611 N N . GLY A 1 83 ? 4.398 -1.12 -21.016 1 94.69 83 GLY A N 1
ATOM 612 C CA . GLY A 1 83 ? 4.707 -0.165 -19.969 1 94.69 83 GLY A CA 1
ATOM 613 C C . GLY A 1 83 ? 3.549 0.073 -19.016 1 94.69 83 GLY A C 1
ATOM 614 O O . GLY A 1 83 ? 3.67 0.841 -18.062 1 94.69 83 GLY A O 1
ATOM 615 N N . MET A 1 84 ? 2.422 -0.561 -19.172 1 93.25 84 MET A N 1
ATOM 616 C CA . MET A 1 84 ? 1.242 -0.359 -18.328 1 93.25 84 MET A CA 1
ATOM 617 C C . MET A 1 84 ? 1.391 -1.086 -17 1 93.25 84 MET A C 1
ATOM 619 O O . MET A 1 84 ? 2.018 -2.145 -16.922 1 93.25 84 MET A O 1
ATOM 623 N N . GLY A 1 85 ? 0.822 -0.435 -15.945 1 94.31 85 GLY A N 1
ATOM 624 C CA . GLY A 1 85 ? 0.751 -1.148 -14.68 1 94.31 85 GLY A CA 1
ATOM 625 C C . GLY A 1 85 ? -0.184 -2.344 -14.719 1 94.31 85 GLY A C 1
ATOM 626 O O . GLY A 1 85 ? -0.934 -2.518 -15.68 1 94.31 85 GLY A O 1
ATOM 627 N N . SER A 1 86 ? -0.115 -3.113 -13.656 1 90.06 86 SER A N 1
ATOM 628 C CA . SER A 1 86 ? -0.853 -4.371 -13.641 1 90.06 86 SER A CA 1
ATOM 629 C C . SER A 1 86 ? -2.262 -4.18 -13.094 1 90.06 86 SER A C 1
ATOM 631 O O . SER A 1 86 ? -3.053 -5.125 -13.047 1 90.06 86 SER A O 1
ATOM 633 N N . SER A 1 87 ? -2.619 -2.984 -12.773 1 88.12 87 SER A N 1
ATOM 634 C CA . SER A 1 87 ? -3.973 -2.76 -12.281 1 88.12 87 SER A CA 1
ATOM 635 C C . SER A 1 87 ? -4.992 -2.811 -13.414 1 88.12 87 SER A C 1
ATOM 637 O O . SER A 1 87 ? -4.621 -2.797 -14.586 1 88.12 87 SER A O 1
ATOM 639 N N . SER A 1 88 ? -6.305 -2.896 -12.969 1 85.31 88 SER A N 1
ATOM 640 C CA . SER A 1 88 ? -7.375 -2.988 -13.953 1 85.31 88 SER A CA 1
ATOM 641 C C . SER A 1 88 ? -7.422 -1.745 -14.836 1 85.31 88 SER A C 1
ATOM 643 O O . SER A 1 88 ? -7.883 -1.805 -15.977 1 85.31 88 SER A O 1
ATOM 645 N N . THR A 1 89 ? -6.891 -0.638 -14.359 1 86.5 89 THR A N 1
ATOM 646 C CA . THR A 1 89 ? -6.914 0.605 -15.117 1 86.5 89 THR A CA 1
ATOM 647 C C . THR A 1 89 ? -5.605 0.791 -15.883 1 86.5 89 THR A C 1
ATOM 649 O O . THR A 1 89 ? -5.438 1.775 -16.609 1 86.5 89 THR A O 1
ATOM 652 N N . GLY A 1 90 ? -4.719 -0.137 -15.695 1 90.88 90 GLY A N 1
ATOM 653 C CA . GLY A 1 90 ? -3.412 -0.005 -16.312 1 90.88 90 GLY A CA 1
ATOM 654 C C . GLY A 1 90 ? -2.469 0.892 -15.539 1 90.88 90 GLY A C 1
ATOM 655 O O . GLY A 1 90 ? -1.364 1.189 -16 1 90.88 90 GLY A O 1
ATOM 656 N N . ALA A 1 91 ? -2.854 1.331 -14.398 1 92.94 91 ALA A N 1
ATOM 657 C CA . ALA A 1 91 ? -2.045 2.229 -13.578 1 92.94 91 ALA A CA 1
ATOM 658 C C . ALA A 1 91 ? -1.029 1.449 -12.75 1 92.94 91 ALA A C 1
ATOM 660 O O . ALA A 1 91 ? -1.258 0.286 -12.406 1 92.94 91 ALA A O 1
ATOM 661 N N . LEU A 1 92 ? 0.031 2.164 -12.461 1 94.88 92 LEU A N 1
ATOM 662 C CA . LEU A 1 92 ? 0.938 1.601 -11.469 1 94.88 92 LEU A CA 1
ATOM 663 C C . LEU A 1 92 ? 0.332 1.68 -10.07 1 94.88 92 LEU A C 1
ATOM 665 O O . LEU A 1 92 ? -0.313 2.672 -9.727 1 94.88 92 LEU A O 1
ATOM 669 N N . THR A 1 93 ? 0.507 0.646 -9.344 1 97 93 THR A N 1
ATOM 670 C CA . THR A 1 93 ? 0.175 0.53 -7.93 1 97 93 THR A CA 1
ATOM 671 C C . THR A 1 93 ? 1.198 -0.339 -7.203 1 97 93 THR A C 1
ATOM 673 O O . THR A 1 93 ? 2.066 -0.945 -7.836 1 97 93 THR A O 1
ATOM 676 N N . PHE A 1 94 ? 1.107 -0.358 -5.934 1 98 94 PHE A N 1
ATOM 677 C CA . PHE A 1 94 ? 1.851 -1.361 -5.18 1 98 94 PHE A CA 1
ATOM 678 C C . PHE A 1 94 ? 0.986 -2.588 -4.914 1 98 94 PHE A C 1
ATOM 680 O O . PHE A 1 94 ? 0.993 -3.129 -3.805 1 98 94 PHE A O 1
ATOM 687 N N . GLY A 1 95 ? 0.307 -2.982 -5.941 1 96.5 95 GLY A N 1
ATOM 688 C CA . GLY A 1 95 ? -0.641 -4.082 -5.832 1 96.5 95 GLY A CA 1
ATOM 689 C C . GLY A 1 95 ? 0.027 -5.438 -5.719 1 96.5 95 GLY A C 1
ATOM 690 O O . GLY A 1 95 ? -0.597 -6.406 -5.285 1 96.5 95 GLY A O 1
ATOM 691 N N . ARG A 1 96 ? 1.324 -5.492 -6.105 1 97.38 96 ARG A N 1
ATOM 692 C CA . ARG A 1 96 ? 2.004 -6.777 -5.957 1 97.38 96 ARG A CA 1
ATOM 693 C C . ARG A 1 96 ? 2.369 -7.035 -4.496 1 97.38 96 ARG A C 1
ATOM 695 O O . ARG A 1 96 ? 2.217 -8.156 -4.004 1 97.38 96 ARG A O 1
ATOM 702 N N . GLN A 1 97 ? 2.902 -5.988 -3.916 1 98.12 97 GLN A N 1
ATOM 703 C CA . GLN A 1 97 ? 3.221 -6.117 -2.498 1 98.12 97 GLN A CA 1
ATOM 704 C C . GLN A 1 97 ? 3.316 -4.75 -1.829 1 98.12 97 GLN A C 1
ATOM 706 O O . GLN A 1 97 ? 3.877 -3.812 -2.398 1 98.12 97 GLN A O 1
ATOM 711 N N . SER A 1 98 ? 2.723 -4.648 -0.748 1 98.5 98 SER A N 1
ATOM 712 C CA . SER A 1 98 ? 2.777 -3.514 0.167 1 98.5 98 SER A CA 1
ATOM 713 C C . SER A 1 98 ? 2.674 -3.969 1.619 1 98.5 98 SER A C 1
ATOM 715 O O . SER A 1 98 ? 1.59 -4.316 2.092 1 98.5 98 SER A O 1
ATOM 717 N N . GLU A 1 99 ? 3.793 -3.871 2.32 1 97.94 99 GLU A N 1
ATOM 718 C CA . GLU A 1 99 ? 3.74 -4.426 3.67 1 97.94 99 GLU A CA 1
ATOM 719 C C . GLU A 1 99 ? 4.715 -3.713 4.598 1 97.94 99 GLU A C 1
ATOM 721 O O . GLU A 1 99 ? 5.711 -3.145 4.145 1 97.94 99 GLU A O 1
ATOM 726 N N . VAL A 1 100 ? 4.34 -3.729 5.824 1 98.06 100 VAL A N 1
ATOM 727 C CA . VAL A 1 100 ? 5.215 -3.414 6.949 1 98.06 100 VAL A CA 1
ATOM 728 C C . VAL A 1 100 ? 5.344 -4.633 7.859 1 98.06 100 VAL A C 1
ATOM 730 O O . VAL A 1 100 ? 4.406 -5.422 7.992 1 98.06 100 VAL A O 1
ATOM 733 N N . ASN A 1 101 ? 6.57 -4.801 8.438 1 97.88 101 ASN A N 1
ATOM 734 C CA . ASN A 1 101 ? 6.746 -5.992 9.258 1 97.88 101 ASN A CA 1
ATOM 735 C C . ASN A 1 101 ? 7.695 -5.73 10.422 1 97.88 101 ASN A C 1
ATOM 737 O O . ASN A 1 101 ? 8.469 -4.773 10.398 1 97.88 101 ASN A O 1
ATOM 741 N N . LEU A 1 102 ? 7.512 -6.48 11.438 1 97.88 102 LEU A N 1
ATOM 742 C CA . LEU A 1 102 ? 8.406 -6.594 12.586 1 97.88 102 LEU A CA 1
ATOM 743 C C . LEU A 1 102 ? 8.93 -8.016 12.734 1 97.88 102 LEU A C 1
ATOM 745 O O . LEU A 1 102 ? 8.148 -8.977 12.688 1 97.88 102 LEU A O 1
ATOM 749 N N . SER A 1 103 ? 10.25 -8.125 12.906 1 97.81 103 SER A N 1
ATOM 750 C CA . SER A 1 103 ? 10.836 -9.461 13.039 1 97.81 103 SER A CA 1
ATOM 751 C C . SER A 1 103 ? 11.914 -9.484 14.117 1 97.81 103 SER A C 1
ATOM 753 O O . SER A 1 103 ? 12.461 -8.445 14.484 1 97.81 103 SER A O 1
ATOM 755 N N . GLY A 1 104 ? 12.141 -10.617 14.617 1 97.31 104 GLY A N 1
ATOM 756 C CA . GLY A 1 104 ? 13.141 -10.93 15.633 1 97.31 104 GLY A CA 1
ATOM 757 C C . GLY A 1 104 ? 13.234 -12.406 15.938 1 97.31 104 GLY A C 1
ATOM 758 O O . GLY A 1 104 ? 12.953 -13.25 15.078 1 97.31 104 GLY A O 1
ATOM 759 N N . SER A 1 105 ? 13.711 -12.742 17.109 1 97 105 SER A N 1
ATOM 760 C CA . SER A 1 105 ? 13.867 -14.133 17.516 1 97 105 SER A CA 1
ATOM 761 C C . SER A 1 105 ? 12.523 -14.859 17.531 1 97 105 SER A C 1
ATOM 763 O O . SER A 1 105 ? 12.477 -16.078 17.391 1 97 105 SER A O 1
ATOM 765 N N . PHE A 1 106 ? 11.445 -14.109 17.625 1 97.75 106 PHE A N 1
ATOM 766 C CA . PHE A 1 106 ? 10.117 -14.695 17.719 1 97.75 106 PHE A CA 1
ATOM 767 C C . PHE A 1 106 ? 9.578 -15.062 16.344 1 97.75 106 PHE A C 1
ATOM 769 O O . PHE A 1 106 ? 8.578 -15.781 16.219 1 97.75 106 PHE A O 1
ATOM 776 N N . GLY A 1 107 ? 10.188 -14.602 15.367 1 98.5 107 GLY A N 1
ATOM 777 C CA . GLY A 1 107 ? 9.656 -14.734 14.016 1 98.5 107 GLY A CA 1
ATOM 778 C C . GLY A 1 107 ? 9.344 -13.398 13.367 1 98.5 107 GLY A C 1
ATOM 779 O O . GLY A 1 107 ? 10.109 -12.438 13.492 1 98.5 107 GLY A O 1
ATOM 780 N N . LYS A 1 108 ? 8.32 -13.461 12.578 1 98.44 108 LYS A N 1
ATOM 781 C CA . LYS A 1 108 ? 7.973 -12.242 11.844 1 98.44 108 LYS A CA 1
ATOM 782 C C . LYS A 1 108 ? 6.457 -12.055 11.781 1 98.44 108 LYS A C 1
ATOM 784 O O . LYS A 1 108 ? 5.723 -12.992 11.477 1 98.44 108 LYS A O 1
ATOM 789 N N . ILE A 1 109 ? 6.031 -10.875 12.094 1 98.56 109 ILE A N 1
ATOM 790 C CA . ILE A 1 109 ? 4.656 -10.453 11.852 1 98.56 109 ILE A CA 1
ATOM 791 C C . ILE A 1 109 ? 4.617 -9.438 10.711 1 98.56 109 ILE A C 1
ATOM 793 O O . ILE A 1 109 ? 5.449 -8.531 10.656 1 98.56 109 ILE A O 1
ATOM 797 N N . ARG A 1 110 ? 3.734 -9.633 9.773 1 97.81 110 ARG A N 1
ATOM 798 C CA . ARG A 1 110 ? 3.594 -8.656 8.695 1 97.81 110 ARG A CA 1
ATOM 799 C C . ARG A 1 110 ? 2.131 -8.281 8.484 1 97.81 110 ARG A C 1
ATOM 801 O O . ARG A 1 110 ? 1.234 -9.094 8.727 1 97.81 110 ARG A O 1
ATOM 808 N N . MET A 1 111 ? 1.97 -7.086 8.031 1 98.44 111 MET A N 1
ATOM 809 C CA . MET A 1 111 ? 0.652 -6.527 7.734 1 98.44 111 MET A CA 1
ATOM 810 C C . MET A 1 111 ? 0.639 -5.852 6.367 1 98.44 111 MET A C 1
ATOM 812 O O . MET A 1 111 ? 1.592 -5.16 6.004 1 98.44 111 MET A O 1
ATOM 816 N N . GLY A 1 112 ? -0.396 -6.129 5.613 1 98.5 112 GLY A N 1
ATOM 817 C CA . GLY A 1 112 ? -0.552 -5.434 4.344 1 98.5 112 GLY A CA 1
ATOM 818 C C . GLY A 1 112 ? -1.059 -6.332 3.232 1 98.5 112 GLY A C 1
ATOM 819 O O . GLY A 1 112 ? -2.061 -7.031 3.4 1 98.5 112 GLY A O 1
ATOM 820 N N . ASN A 1 113 ? -0.482 -6.152 2.123 1 98.44 113 ASN A N 1
ATOM 821 C CA . ASN A 1 113 ? -0.806 -6.863 0.89 1 98.44 113 ASN A CA 1
ATOM 822 C C . ASN A 1 113 ? 0.366 -7.711 0.406 1 98.44 113 ASN A C 1
ATOM 824 O O . ASN A 1 113 ? 1.449 -7.188 0.139 1 98.44 113 ASN A O 1
ATOM 828 N N . PHE A 1 114 ? 0.153 -8.977 0.328 1 98.38 114 PHE A N 1
ATOM 829 C CA . PHE A 1 114 ? 1.208 -9.867 -0.137 1 98.38 114 PHE A CA 1
ATOM 830 C C . PHE A 1 114 ? 0.63 -11.211 -0.571 1 98.38 114 PHE A C 1
ATOM 832 O O . PHE A 1 114 ? -0.466 -11.586 -0.148 1 98.38 114 PHE A O 1
ATOM 839 N N . PHE A 1 115 ? 1.387 -11.977 -1.319 1 98 115 PHE A N 1
ATOM 840 C CA . PHE A 1 115 ? 0.949 -13.234 -1.898 1 98 115 PHE A CA 1
ATOM 841 C C . PHE A 1 115 ? 0.831 -14.312 -0.825 1 98 115 PHE A C 1
ATOM 843 O O . PHE A 1 115 ? 1.507 -14.25 0.204 1 98 115 PHE A O 1
ATOM 850 N N . PRO A 1 116 ? -0.011 -15.32 -1.079 1 98.44 116 PRO A N 1
ATOM 851 C CA . PRO A 1 116 ? -0.17 -16.391 -0.103 1 98.44 116 PRO A CA 1
ATOM 852 C C . PRO A 1 116 ? 1.081 -17.266 0.027 1 98.44 116 PRO A C 1
ATOM 854 O O . PRO A 1 116 ? 1.651 -17.688 -0.982 1 98.44 116 PRO A O 1
ATOM 857 N N . GLY A 1 117 ? 1.384 -17.562 1.263 1 98.69 117 GLY A N 1
ATOM 858 C CA . GLY A 1 117 ? 2.504 -18.453 1.517 1 98.69 117 GLY A CA 1
ATOM 859 C C . GLY A 1 117 ? 2.275 -19.859 1 1 98.69 117 GLY A C 1
ATOM 860 O O . GLY A 1 117 ? 3.223 -20.547 0.607 1 98.69 117 GLY A O 1
ATOM 861 N N . SER A 1 118 ? 1.041 -20.312 1.004 1 98.75 118 SER A N 1
ATOM 862 C CA . SER A 1 118 ? 0.705 -21.656 0.551 1 98.75 118 SER A CA 1
ATOM 863 C C . SER A 1 118 ? 1.121 -21.875 -0.9 1 98.75 118 SER A C 1
ATOM 865 O O . SER A 1 118 ? 1.586 -22.953 -1.265 1 98.75 118 SER A O 1
ATOM 867 N N . TYR A 1 119 ? 0.916 -20.906 -1.667 1 98.69 119 TYR A N 1
ATOM 868 C CA . TYR A 1 119 ? 1.308 -20.938 -3.072 1 98.69 119 TYR A CA 1
ATOM 869 C C . TYR A 1 119 ? 2.814 -21.109 -3.213 1 98.69 119 TYR A C 1
ATOM 871 O O . TYR A 1 119 ? 3.277 -21.969 -3.973 1 98.69 119 TYR A O 1
ATOM 879 N N . PHE A 1 120 ? 3.576 -20.328 -2.447 1 98.56 120 PHE A N 1
ATOM 880 C CA . PHE A 1 120 ? 5.03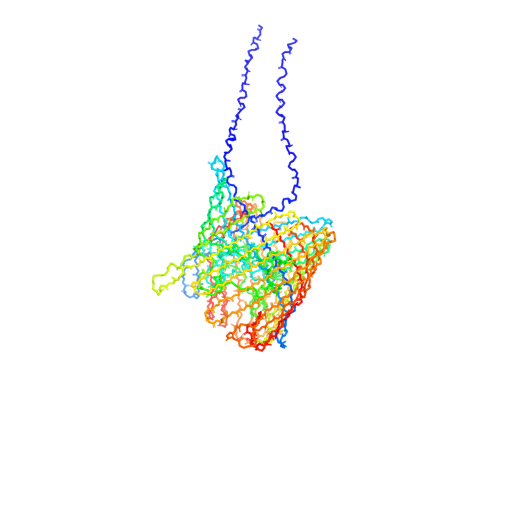1 -20.375 -2.52 1 98.56 120 PHE A CA 1
ATOM 881 C C . PHE A 1 120 ? 5.551 -21.703 -1.972 1 98.56 120 PHE A C 1
ATOM 883 O O . PHE A 1 120 ? 6.57 -22.203 -2.438 1 98.56 120 PHE A O 1
ATOM 890 N N . ALA A 1 121 ? 4.824 -22.203 -1.052 1 98.81 121 ALA A N 1
ATOM 891 C CA . ALA A 1 121 ? 5.258 -23.453 -0.424 1 98.81 121 ALA A CA 1
ATOM 892 C C . ALA A 1 121 ? 4.977 -24.641 -1.33 1 98.81 121 ALA A C 1
ATOM 894 O O . ALA A 1 121 ? 5.453 -25.75 -1.069 1 98.81 121 ALA A O 1
ATOM 895 N N . THR A 1 122 ? 4.223 -24.484 -2.396 1 98.69 122 THR A N 1
ATOM 896 C CA . THR A 1 122 ? 3.816 -25.641 -3.182 1 98.69 122 THR A CA 1
ATOM 897 C C . THR A 1 122 ? 4.047 -25.391 -4.672 1 98.69 122 THR A C 1
ATOM 899 O O . THR A 1 122 ? 5.16 -25.578 -5.168 1 98.69 122 THR A O 1
ATOM 902 N N . ALA A 1 123 ? 3.092 -24.75 -5.344 1 98.44 123 ALA A N 1
ATOM 903 C CA . ALA A 1 123 ? 3.104 -24.656 -6.801 1 98.44 123 ALA A CA 1
ATOM 904 C C . ALA A 1 123 ? 4.289 -23.812 -7.277 1 98.44 123 ALA A C 1
ATOM 906 O O . ALA A 1 123 ? 5.004 -24.219 -8.203 1 98.44 123 ALA A O 1
ATOM 907 N N . ASP A 1 124 ? 4.473 -22.672 -6.656 1 98.19 124 ASP A N 1
ATOM 908 C CA . ASP A 1 124 ? 5.555 -21.797 -7.086 1 98.19 124 ASP A CA 1
ATOM 909 C C . ASP A 1 124 ? 6.91 -22.484 -6.934 1 98.19 124 ASP A C 1
ATOM 911 O O . ASP A 1 124 ? 7.793 -22.328 -7.777 1 98.19 124 ASP A O 1
ATOM 915 N N . TYR A 1 125 ? 7.07 -23.203 -5.883 1 98.06 125 TYR A N 1
ATOM 916 C CA . TYR A 1 125 ? 8.352 -23.812 -5.535 1 98.06 125 TYR A CA 1
ATOM 917 C C . TYR A 1 125 ? 8.852 -24.719 -6.652 1 98.06 125 TYR A C 1
ATOM 919 O O . TYR A 1 125 ? 10.055 -24.766 -6.93 1 98.06 125 TYR A O 1
ATOM 927 N N . VAL A 1 126 ? 7.938 -25.422 -7.258 1 97.25 126 VAL A N 1
ATOM 928 C CA . VAL A 1 126 ? 8.367 -26.438 -8.219 1 97.25 126 VAL A CA 1
ATOM 929 C C . VAL A 1 126 ? 8.242 -25.875 -9.641 1 97.25 126 VAL A C 1
ATOM 931 O O . VAL A 1 126 ? 8.383 -26.625 -10.617 1 97.25 126 VAL A O 1
ATOM 934 N N . SER A 1 127 ? 7.875 -24.672 -9.75 1 97.62 127 SER A N 1
ATOM 935 C CA . SER A 1 127 ? 7.863 -24.016 -11.047 1 97.62 127 SER A CA 1
ATOM 936 C C . SER A 1 127 ? 9.227 -23.422 -11.383 1 97.62 127 SER A C 1
ATOM 938 O O . SER A 1 127 ? 9.352 -22.203 -11.57 1 97.62 127 SER A O 1
ATOM 940 N N . MET A 1 128 ? 10.133 -24.203 -11.688 1 96.81 128 MET A N 1
ATOM 941 C CA . MET A 1 128 ? 11.555 -23.875 -11.633 1 96.81 128 MET A CA 1
ATOM 942 C C . MET A 1 128 ? 12.008 -23.203 -12.922 1 96.81 128 MET A C 1
ATOM 944 O O . MET A 1 128 ? 13.008 -22.469 -12.93 1 96.81 128 MET A O 1
ATOM 948 N N . HIS A 1 129 ? 11.43 -23.453 -14.039 1 95.62 129 HIS A N 1
ATOM 949 C CA . HIS A 1 129 ? 11.953 -22.953 -15.305 1 95.62 129 HIS A CA 1
ATOM 950 C C . HIS A 1 129 ? 11.836 -21.438 -15.398 1 95.62 129 HIS A C 1
ATOM 952 O O . HIS A 1 129 ? 12.664 -20.781 -16.047 1 95.62 129 HIS A O 1
ATOM 958 N N . ASN A 1 130 ? 10.797 -20.828 -14.805 1 95.25 130 ASN A N 1
ATOM 959 C CA . ASN A 1 130 ? 10.594 -19.391 -14.891 1 95.25 130 ASN A CA 1
ATOM 960 C C . ASN A 1 130 ? 9.828 -18.859 -13.688 1 95.25 130 ASN A C 1
ATOM 962 O O . ASN A 1 130 ? 9.164 -17.828 -13.781 1 95.25 130 ASN A O 1
ATOM 966 N N . HIS A 1 131 ? 9.789 -19.547 -12.617 1 93.56 131 HIS A N 1
ATOM 967 C CA . HIS A 1 131 ? 9.203 -19.172 -11.328 1 93.56 131 HIS A CA 1
ATOM 968 C C . HIS A 1 131 ? 7.719 -18.859 -11.469 1 93.56 131 HIS A C 1
ATOM 970 O O . HIS A 1 131 ? 7.25 -17.812 -11.008 1 93.56 131 HIS A O 1
ATOM 976 N N . ASP A 1 132 ? 7.078 -19.625 -12.164 1 97.31 132 ASP A N 1
ATOM 977 C CA . ASP A 1 132 ? 5.629 -19.625 -12.344 1 97.31 132 ASP A CA 1
ATOM 978 C C . ASP A 1 132 ? 5.156 -18.297 -12.93 1 97.31 132 ASP A C 1
ATOM 980 O O . ASP A 1 132 ? 4.195 -17.703 -12.438 1 97.31 132 ASP A O 1
ATOM 984 N N . THR A 1 133 ? 5.836 -17.812 -13.953 1 97.31 133 THR A N 1
ATOM 985 C CA . THR A 1 133 ? 5.441 -16.547 -14.578 1 97.31 133 THR A CA 1
ATOM 986 C C . THR A 1 133 ? 5.133 -16.75 -16.062 1 97.31 133 THR A C 1
ATOM 988 O O . THR A 1 133 ? 5.613 -17.719 -16.672 1 97.31 133 THR A O 1
ATOM 991 N N . GLY A 1 134 ? 4.305 -15.898 -16.578 1 96.81 134 GLY A N 1
ATOM 992 C CA . GLY A 1 134 ? 4.043 -15.859 -18.016 1 96.81 134 GLY A CA 1
ATOM 993 C C . GLY A 1 134 ? 3.131 -16.969 -18.484 1 96.81 134 GLY A C 1
ATOM 994 O O . GLY A 1 134 ? 2.398 -17.562 -17.688 1 96.81 134 GLY A O 1
ATOM 995 N N . THR A 1 135 ? 3.246 -17.25 -19.766 1 97.31 135 THR A N 1
ATOM 996 C CA . THR A 1 135 ? 2.295 -18.141 -20.422 1 97.31 135 THR A CA 1
ATOM 997 C C . THR A 1 135 ? 2.645 -19.594 -20.141 1 97.31 135 THR A C 1
ATOM 999 O O . THR A 1 135 ? 1.856 -20.5 -20.422 1 97.31 135 THR A O 1
ATOM 1002 N N . SER A 1 136 ? 3.803 -19.828 -19.547 1 98.19 136 SER A N 1
ATOM 1003 C CA . SER A 1 136 ? 4.188 -21.188 -19.203 1 98.19 136 SER A CA 1
ATOM 1004 C C . SER A 1 136 ? 3.941 -21.469 -17.719 1 98.19 136 SER A C 1
ATOM 1006 O O . SER A 1 136 ? 4.301 -22.547 -17.219 1 98.19 136 SER A O 1
ATOM 1008 N N . SER A 1 137 ? 3.404 -20.531 -17 1 98.25 137 SER A N 1
ATOM 1009 C CA . SER A 1 137 ? 3.115 -20.734 -15.586 1 98.25 137 SER A CA 1
ATOM 1010 C C . SER A 1 137 ? 2.139 -21.891 -15.375 1 98.25 137 SER A C 1
ATOM 1012 O O . SER A 1 137 ? 1.538 -22.375 -16.328 1 98.25 137 SER A O 1
ATOM 1014 N N . ASP A 1 138 ? 2.059 -22.344 -14.125 1 98.5 138 ASP A N 1
ATOM 1015 C CA . ASP A 1 138 ? 1.143 -23.406 -13.742 1 98.5 138 ASP A CA 1
ATOM 1016 C C . ASP A 1 138 ? -0.309 -23 -13.992 1 98.5 138 ASP A C 1
ATOM 1018 O O . ASP A 1 138 ? -0.869 -22.188 -13.266 1 98.5 138 ASP A O 1
ATOM 1022 N N . ALA A 1 139 ? -0.909 -23.594 -14.938 1 98.25 139 ALA A N 1
ATOM 1023 C CA . ALA A 1 139 ? -2.277 -23.25 -15.32 1 98.25 139 ALA A CA 1
ATOM 1024 C C . ALA A 1 139 ? -3.285 -23.938 -14.406 1 98.25 139 ALA A C 1
ATOM 1026 O O . ALA A 1 139 ? -4.469 -23.594 -14.398 1 98.25 139 ALA A O 1
ATOM 1027 N N . LEU A 1 140 ? -2.805 -24.906 -13.68 1 98.62 140 LEU A N 1
ATOM 1028 C CA . LEU A 1 140 ? -3.738 -25.844 -13.055 1 98.62 140 LEU A CA 1
ATOM 1029 C C . LEU A 1 140 ? -3.906 -25.547 -11.57 1 98.62 140 LEU A C 1
ATOM 1031 O O . LEU A 1 140 ? -4.914 -25.906 -10.969 1 98.62 140 LEU A O 1
ATOM 1035 N N . TYR A 1 141 ? -2.943 -24.891 -10.914 1 98.62 141 TYR A N 1
ATOM 1036 C CA . TYR A 1 141 ? -3.041 -24.516 -9.5 1 98.62 141 TYR A CA 1
ATOM 1037 C C . TYR A 1 141 ? -4.219 -23.578 -9.266 1 98.62 141 TYR A C 1
ATOM 1039 O O . TYR A 1 141 ? -4.469 -22.672 -10.062 1 98.62 141 TYR A O 1
ATOM 1047 N N . PHE A 1 142 ? -4.945 -23.828 -8.164 1 98.44 142 PHE A N 1
ATOM 1048 C CA . PHE A 1 142 ? -6.078 -22.953 -7.891 1 98.44 142 PHE A CA 1
ATOM 1049 C C . PHE A 1 142 ? -6.227 -22.703 -6.391 1 98.44 142 PHE A C 1
ATOM 1051 O O . PHE A 1 142 ? -6.391 -23.656 -5.621 1 98.44 142 PHE A O 1
ATOM 1058 N N . ASP A 1 143 ? -6.16 -21.516 -6 1 98.5 143 ASP A N 1
ATOM 1059 C CA . ASP A 1 143 ? -6.387 -21.062 -4.629 1 98.5 143 ASP A CA 1
ATOM 1060 C C . ASP A 1 143 ? -7.68 -20.266 -4.52 1 98.5 143 ASP A C 1
ATOM 1062 O O . ASP A 1 143 ? -7.77 -19.141 -5.023 1 98.5 143 ASP A O 1
ATOM 1066 N N . PRO A 1 144 ? -8.672 -20.766 -3.82 1 97.62 144 PRO A N 1
ATOM 1067 C CA . PRO A 1 144 ? -9.969 -20.094 -3.805 1 97.62 144 PRO A CA 1
ATOM 1068 C C . PRO A 1 144 ? -9.945 -18.766 -3.047 1 97.62 144 PRO A C 1
ATOM 1070 O O . PRO A 1 144 ? -10.766 -17.891 -3.307 1 97.62 144 PRO A O 1
ATOM 1073 N N . VAL A 1 145 ? -9.078 -18.609 -2.062 1 97.06 145 VAL A N 1
ATOM 1074 C CA . VAL A 1 145 ? -8.992 -17.359 -1.318 1 97.06 145 VAL A CA 1
ATOM 1075 C C . VAL A 1 145 ? -8.391 -16.266 -2.209 1 97.06 145 VAL A C 1
ATOM 1077 O O . VAL A 1 145 ? -8.922 -15.148 -2.273 1 97.06 145 VAL A O 1
ATOM 1080 N N . TRP A 1 146 ? -7.426 -16.625 -2.947 1 96.31 146 TRP A N 1
ATOM 1081 C CA . TRP A 1 146 ? -6.68 -15.68 -3.775 1 96.31 146 TRP A CA 1
ATOM 1082 C C . TRP A 1 146 ? -7.43 -15.383 -5.07 1 96.31 146 TRP A C 1
ATOM 1084 O O . TRP A 1 146 ? -7.586 -14.227 -5.453 1 96.31 146 TRP A O 1
ATOM 1094 N N . PHE A 1 147 ? -7.977 -16.406 -5.691 1 94.69 147 PHE A N 1
ATOM 1095 C CA . PHE A 1 147 ? -8.391 -16.25 -7.082 1 94.69 147 PHE A CA 1
ATOM 1096 C C . PHE A 1 147 ? -9.898 -16 -7.172 1 94.69 147 PHE A C 1
ATOM 1098 O O . PHE A 1 147 ? -10.383 -15.492 -8.18 1 94.69 147 PHE A O 1
ATOM 1105 N N . ALA A 1 148 ? -10.68 -16.328 -6.125 1 90.56 148 ALA A N 1
ATOM 1106 C CA . ALA A 1 148 ? -12.109 -16.422 -6.41 1 90.56 148 ALA A CA 1
ATOM 1107 C C . ALA A 1 148 ? -12.93 -15.758 -5.301 1 90.56 148 ALA A C 1
ATOM 1109 O O . ALA A 1 148 ? -14.141 -15.594 -5.43 1 90.56 148 ALA A O 1
ATOM 1110 N N . SER A 1 149 ? -12.359 -15.344 -4.215 1 87.88 149 SER A N 1
ATOM 1111 C CA . SER A 1 149 ? -13.117 -14.906 -3.049 1 87.88 149 SER A CA 1
ATOM 1112 C C . SER A 1 149 ? -13.406 -13.414 -3.104 1 87.88 149 SER A C 1
ATOM 1114 O O . SER A 1 149 ? -14.266 -12.914 -2.379 1 87.88 149 SER A O 1
ATOM 1116 N N . GLY A 1 150 ? -12.656 -12.703 -3.924 1 89.19 150 GLY A N 1
ATOM 1117 C CA . GLY A 1 150 ? -12.727 -11.25 -3.891 1 89.19 150 GLY A CA 1
ATOM 1118 C C . GLY A 1 150 ? -11.812 -10.633 -2.85 1 89.19 150 GLY A C 1
ATOM 1119 O O . GLY A 1 150 ? -11.594 -9.422 -2.85 1 89.19 150 GLY A O 1
ATOM 1120 N N . LEU A 1 151 ? -11.281 -11.445 -1.938 1 91.06 151 LEU A N 1
ATOM 1121 C CA . LEU A 1 151 ? -10.352 -10.938 -0.938 1 91.06 151 LEU A CA 1
ATOM 1122 C C . LEU A 1 151 ? -9 -10.633 -1.565 1 91.06 151 LEU A C 1
ATOM 1124 O O . LEU A 1 151 ? -8.352 -9.648 -1.198 1 91.06 151 LEU A O 1
ATOM 1128 N N . GLY A 1 152 ? -8.633 -11.547 -2.521 1 94.12 152 GLY A N 1
ATOM 1129 C CA . GLY A 1 152 ? -7.332 -11.367 -3.146 1 94.12 152 GLY A CA 1
ATOM 1130 C C . GLY A 1 152 ? -6.176 -11.523 -2.176 1 94.12 152 GLY A C 1
ATOM 1131 O O . GLY A 1 152 ? -6.102 -12.523 -1.449 1 94.12 152 GLY A O 1
ATOM 1132 N N . THR A 1 153 ? -5.227 -10.555 -2.244 1 96.38 153 THR A N 1
ATOM 1133 C CA . THR A 1 153 ? -4.023 -10.633 -1.42 1 96.38 153 THR A CA 1
ATOM 1134 C C . THR A 1 153 ? -3.951 -9.453 -0.454 1 96.38 153 THR A C 1
ATOM 1136 O O . THR A 1 153 ? -2.922 -9.234 0.186 1 96.38 153 THR A O 1
ATOM 1139 N N . ALA A 1 154 ? -4.938 -8.727 -0.317 1 96.31 154 ALA A N 1
ATOM 1140 C CA . ALA A 1 154 ? -4.914 -7.48 0.446 1 96.31 154 ALA A CA 1
ATOM 1141 C C . ALA A 1 154 ? -5.379 -7.707 1.882 1 96.31 154 ALA A C 1
ATOM 1143 O O . ALA A 1 154 ? -5.887 -8.781 2.213 1 96.31 154 ALA A O 1
ATOM 1144 N N . ASN A 1 155 ? -5.18 -6.719 2.752 1 97.56 155 ASN A N 1
ATOM 1145 C CA . ASN A 1 155 ? -5.691 -6.68 4.117 1 97.56 155 ASN A CA 1
ATOM 1146 C C . ASN A 1 155 ? -5.301 -7.934 4.898 1 97.56 155 ASN A C 1
ATOM 1148 O O . ASN A 1 155 ? -6.152 -8.578 5.512 1 97.56 155 ASN A O 1
ATOM 1152 N N . LYS A 1 156 ? -4.016 -8.195 4.863 1 98.12 156 LYS A N 1
ATOM 1153 C CA . LYS A 1 156 ? -3.551 -9.453 5.453 1 98.12 156 LYS A CA 1
ATOM 1154 C C . LYS A 1 156 ? -2.693 -9.195 6.688 1 98.12 156 LYS A C 1
ATOM 1156 O O . LYS A 1 156 ? -1.93 -8.227 6.727 1 98.12 156 LYS A O 1
ATOM 1161 N N . ILE A 1 157 ? -2.869 -10.062 7.648 1 98.38 157 ILE A N 1
ATOM 1162 C CA . ILE A 1 157 ? -1.953 -10.234 8.773 1 98.38 157 ILE A CA 1
ATOM 1163 C C . ILE A 1 157 ? -1.32 -11.625 8.719 1 98.38 157 ILE A C 1
ATOM 1165 O O . ILE A 1 157 ? -2.016 -12.617 8.508 1 98.38 157 ILE A O 1
ATOM 1169 N N . SER A 1 158 ? -0.021 -11.695 8.891 1 98.69 158 SER A N 1
ATOM 1170 C CA . SER A 1 158 ? 0.646 -12.992 8.867 1 98.69 158 SER A CA 1
ATOM 1171 C C . SER A 1 158 ? 1.678 -13.109 9.984 1 98.69 158 SER A C 1
ATOM 1173 O O . SER A 1 158 ? 2.238 -12.102 10.422 1 98.69 158 SER A O 1
ATOM 1175 N N . TYR A 1 159 ? 1.785 -14.227 10.461 1 98.88 159 TYR A N 1
ATOM 1176 C CA . TYR A 1 159 ? 2.885 -14.594 11.352 1 98.88 159 TYR A CA 1
ATOM 1177 C C . TYR A 1 159 ? 3.678 -15.766 10.781 1 98.88 159 TYR A C 1
ATOM 1179 O O . TYR A 1 159 ? 3.1 -16.766 10.352 1 98.88 159 TYR A O 1
ATOM 1187 N N . THR A 1 160 ? 4.984 -15.609 10.75 1 98.88 160 THR A N 1
ATOM 1188 C CA . THR A 1 160 ? 5.91 -16.672 10.359 1 98.88 160 THR A CA 1
ATOM 1189 C C . THR A 1 160 ? 6.832 -17.031 11.523 1 98.88 160 THR A C 1
ATOM 1191 O O . THR A 1 160 ? 7.422 -16.156 12.156 1 98.88 160 THR A O 1
ATOM 1194 N N . THR A 1 161 ? 7.055 -18.234 11.75 1 98.75 161 THR A N 1
ATOM 1195 C CA . THR A 1 161 ? 7.918 -18.703 12.82 1 98.75 161 THR A CA 1
ATOM 1196 C C . THR A 1 161 ? 9.391 -18.516 12.461 1 98.75 161 THR A C 1
ATOM 1198 O O . THR A 1 161 ? 9.727 -18.344 11.289 1 98.75 161 THR A O 1
ATOM 1201 N N . PRO A 1 162 ? 10.219 -18.5 13.539 1 98.06 162 PRO A N 1
ATOM 1202 C CA . PRO A 1 162 ? 11.633 -18.703 13.211 1 98.06 162 PRO A CA 1
ATOM 1203 C C . PRO A 1 162 ? 11.898 -20.062 12.547 1 98.06 162 PRO A C 1
ATOM 1205 O O . PRO A 1 162 ? 11.023 -20.922 12.531 1 98.06 162 PRO A O 1
ATOM 1208 N N . ASN A 1 163 ? 13.086 -20.188 11.977 1 97.81 163 ASN A N 1
ATOM 1209 C CA . ASN A 1 163 ? 13.508 -21.484 11.469 1 97.81 163 ASN A CA 1
ATOM 1210 C C . ASN A 1 163 ? 13.898 -22.422 12.602 1 97.81 163 ASN A C 1
ATOM 1212 O O . ASN A 1 163 ? 14.836 -22.156 13.352 1 97.81 163 ASN A O 1
ATOM 1216 N N . ILE A 1 164 ? 13.18 -23.453 12.758 1 97.56 164 ILE A N 1
ATOM 1217 C CA . ILE A 1 164 ? 13.453 -24.438 13.789 1 97.56 164 ILE A CA 1
ATOM 1218 C C . ILE A 1 164 ? 13.891 -25.75 13.148 1 97.56 164 ILE A C 1
ATOM 1220 O O . ILE A 1 164 ? 13.062 -26.609 12.844 1 97.56 164 ILE A O 1
ATOM 1224 N N . GLY A 1 165 ? 15.156 -25.953 12.977 1 97.44 165 GLY A N 1
ATOM 1225 C CA . GLY A 1 165 ? 15.688 -27.172 12.398 1 97.44 165 GLY A CA 1
ATOM 1226 C C . GLY A 1 165 ? 15.234 -27.406 10.969 1 97.44 165 GLY A C 1
ATOM 1227 O O . GLY A 1 165 ? 14.938 -28.531 10.578 1 97.44 165 GLY A O 1
ATOM 1228 N N . GLY A 1 166 ? 14.961 -26.391 10.234 1 98.06 166 GLY A N 1
ATOM 1229 C CA . GLY A 1 166 ? 14.555 -26.5 8.844 1 98.06 166 GLY A CA 1
ATOM 1230 C C . GLY A 1 166 ? 13.055 -26.328 8.641 1 98.06 166 GLY A C 1
ATOM 1231 O O . GLY A 1 166 ? 12.586 -26.25 7.508 1 98.06 166 GLY A O 1
ATOM 1232 N N . LEU A 1 167 ? 12.336 -26.219 9.719 1 98.69 167 LEU A N 1
ATOM 1233 C CA . LEU A 1 167 ? 10.883 -26.078 9.656 1 98.69 167 LEU A CA 1
ATOM 1234 C C . LEU A 1 167 ? 10.469 -24.625 9.797 1 98.69 167 LEU A C 1
ATOM 1236 O O . LEU A 1 167 ? 10.938 -23.922 10.695 1 98.69 167 LEU A O 1
ATOM 1240 N N . THR A 1 168 ? 9.672 -24.141 8.945 1 98.75 168 THR A N 1
ATOM 1241 C CA . THR A 1 168 ? 9.039 -22.828 9.039 1 98.75 168 THR A CA 1
ATOM 1242 C C . THR A 1 168 ? 7.547 -22.922 8.75 1 98.75 168 THR A C 1
ATOM 1244 O O . THR A 1 168 ? 7.133 -23.609 7.82 1 98.75 168 THR A O 1
ATOM 1247 N N . VAL A 1 169 ? 6.773 -22.234 9.523 1 98.88 169 VAL A N 1
ATOM 1248 C CA . VAL A 1 169 ? 5.324 -22.203 9.375 1 98.88 169 VAL A CA 1
ATOM 1249 C C . VAL A 1 169 ? 4.84 -20.766 9.281 1 98.88 169 VAL A C 1
ATOM 1251 O O . VAL A 1 169 ? 5.266 -19.906 10.055 1 98.88 169 VAL A O 1
ATOM 1254 N N . GLU A 1 170 ? 3.986 -20.484 8.328 1 98.88 170 GLU A N 1
ATOM 1255 C CA . GLU A 1 170 ? 3.357 -19.172 8.195 1 98.88 170 GLU A CA 1
ATOM 1256 C C . GLU A 1 170 ? 1.835 -19.281 8.195 1 98.88 170 GLU A C 1
ATOM 1258 O O . GLU A 1 170 ? 1.269 -20.047 7.406 1 98.88 170 GLU A O 1
ATOM 1263 N N . GLY A 1 171 ? 1.217 -18.594 9.07 1 98.88 171 GLY A N 1
ATOM 1264 C CA . GLY A 1 171 ? -0.228 -18.422 9.07 1 98.88 171 GLY A CA 1
ATOM 1265 C C . GLY A 1 171 ? -0.665 -17 8.766 1 98.88 171 GLY A C 1
ATOM 1266 O O . GLY A 1 171 ? -0.037 -16.047 9.219 1 98.88 171 GLY A O 1
ATOM 1267 N N . SER A 1 172 ? -1.721 -16.938 7.93 1 98.56 172 SER A N 1
ATOM 1268 C CA . SER A 1 172 ? -2.189 -15.586 7.617 1 98.56 172 SER A CA 1
ATOM 1269 C C . SER A 1 172 ? -3.711 -15.539 7.539 1 98.56 172 SER A C 1
ATOM 1271 O O . SER A 1 172 ? -4.363 -16.562 7.312 1 98.56 172 SER A O 1
ATOM 1273 N N . VAL A 1 173 ? -4.27 -14.398 7.777 1 98.19 173 VAL A N 1
ATOM 1274 C CA . VAL A 1 173 ? -5.691 -14.102 7.637 1 98.19 173 VAL A CA 1
ATOM 1275 C C . VAL A 1 173 ? -5.883 -12.906 6.707 1 98.19 173 VAL A C 1
ATOM 1277 O O . VAL A 1 173 ? -5.141 -11.922 6.789 1 98.19 173 VAL A O 1
ATOM 1280 N N . SER A 1 174 ? -6.77 -13.055 5.766 1 97.38 174 SER A N 1
ATOM 1281 C CA . SER A 1 174 ? -7.254 -11.953 4.941 1 97.38 174 SER A CA 1
ATOM 1282 C C . SER A 1 174 ? -8.586 -11.422 5.457 1 97.38 174 SER A C 1
ATOM 1284 O O . SER A 1 174 ? -9.594 -12.133 5.438 1 97.38 174 SER A O 1
ATOM 1286 N N . MET A 1 175 ? -8.57 -10.203 5.773 1 95.62 175 MET A N 1
ATOM 1287 C CA . MET A 1 175 ? -9.773 -9.625 6.363 1 95.62 175 MET A CA 1
ATOM 1288 C C . MET A 1 175 ? -10.758 -9.195 5.281 1 95.62 175 MET A C 1
ATOM 1290 O O . MET A 1 175 ? -10.383 -8.531 4.316 1 95.62 175 MET A O 1
ATOM 1294 N N . HIS A 1 176 ? -12.047 -9.508 5.438 1 92.69 176 HIS A N 1
ATOM 1295 C CA . HIS A 1 176 ? -13.062 -9.188 4.445 1 92.69 176 HIS A CA 1
ATOM 1296 C C . HIS A 1 176 ? -13.508 -7.73 4.559 1 92.69 176 HIS A C 1
ATOM 1298 O O . HIS A 1 176 ? -13.961 -7.137 3.576 1 92.69 176 HIS A O 1
ATOM 1304 N N . GLU A 1 177 ? -13.516 -7.207 5.723 1 88.94 177 GLU A N 1
ATOM 1305 C CA . GLU A 1 177 ? -13.719 -5.801 6.066 1 88.94 177 GLU A CA 1
ATOM 1306 C C . GLU A 1 177 ? -15.109 -5.328 5.656 1 88.94 177 GLU A C 1
ATOM 1308 O O . GLU A 1 177 ? -15.297 -4.156 5.312 1 88.94 177 GLU A O 1
ATOM 1313 N N . LYS A 1 178 ? -16.047 -6.078 5.41 1 82.31 178 LYS A N 1
ATOM 1314 C CA . LYS A 1 178 ? -17.406 -5.684 5.023 1 82.31 178 LYS A CA 1
ATOM 1315 C C . LYS A 1 178 ? -18.406 -6.078 6.098 1 82.31 178 LYS A C 1
ATOM 1317 O O . LYS A 1 178 ? -18.391 -7.207 6.59 1 82.31 178 LYS A O 1
ATOM 1322 N N . ALA A 1 179 ? -19.172 -5.121 6.469 1 72 179 ALA A N 1
ATOM 1323 C CA . ALA A 1 179 ? -20.219 -5.379 7.465 1 72 179 ALA A CA 1
ATOM 1324 C C . ALA A 1 179 ? -21.438 -6.051 6.836 1 72 179 ALA A C 1
ATOM 1326 O O . ALA A 1 179 ? -22.031 -6.949 7.43 1 72 179 ALA A O 1
ATOM 1327 N N . THR A 1 180 ? -21.844 -5.578 5.605 1 70.62 180 THR A N 1
ATOM 1328 C CA . THR A 1 180 ? -23.031 -6.082 4.941 1 70.62 180 THR A CA 1
ATOM 1329 C C . THR A 1 180 ? -22.812 -6.18 3.436 1 70.62 180 THR A C 1
ATOM 1331 O O . THR A 1 180 ? -22.5 -5.188 2.783 1 70.62 180 THR A O 1
ATOM 1334 N N . PRO A 1 181 ? -23.219 -7.324 2.957 1 66.56 181 PRO A N 1
ATOM 1335 C CA . PRO A 1 181 ? -23.391 -8.609 3.645 1 66.56 181 PRO A CA 1
ATOM 1336 C C . PRO A 1 181 ? -22.094 -9.141 4.246 1 66.56 181 PRO A C 1
ATOM 1338 O O . PRO A 1 181 ? -21.016 -8.852 3.729 1 66.56 181 PRO A O 1
ATOM 1341 N N . ALA A 1 182 ? -22.297 -9.742 5.434 1 63.47 182 ALA A N 1
ATOM 1342 C CA . ALA A 1 182 ? -21.141 -10.289 6.129 1 63.47 182 ALA A CA 1
ATOM 1343 C C . ALA A 1 182 ? -20.375 -11.25 5.227 1 63.47 182 ALA A C 1
ATOM 1345 O O . ALA A 1 182 ? -20.969 -12.117 4.578 1 63.47 182 ALA A O 1
ATOM 1346 N N . ARG A 1 183 ? -19.156 -10.844 4.852 1 79.56 183 ARG A N 1
ATOM 1347 C CA . ARG A 1 183 ? -18.234 -11.773 4.207 1 79.56 183 ARG A CA 1
ATOM 1348 C C . ARG A 1 183 ? -17.344 -12.469 5.238 1 79.56 183 ARG A C 1
ATOM 1350 O O . ARG A 1 183 ? -17.5 -12.25 6.445 1 79.56 183 ARG A O 1
ATOM 1357 N N . LYS A 1 184 ? -16.75 -13.602 4.832 1 90.62 184 LYS A N 1
ATOM 1358 C CA . LYS A 1 184 ? -15.867 -14.352 5.723 1 90.62 184 LYS A CA 1
ATOM 1359 C C . LYS A 1 184 ? -14.406 -14.031 5.434 1 90.62 184 LYS A C 1
ATOM 1361 O O . LYS A 1 184 ? -14.039 -13.734 4.293 1 90.62 184 LYS A O 1
ATOM 1366 N N . ASN A 1 185 ? -13.703 -13.992 6.512 1 96.38 185 ASN A N 1
ATOM 1367 C CA . ASN A 1 185 ? -12.258 -13.867 6.352 1 96.38 185 ASN A CA 1
ATOM 1368 C C . ASN A 1 185 ? -11.664 -15.07 5.621 1 96.38 185 ASN A C 1
ATOM 1370 O O . ASN A 1 185 ? -12.25 -16.156 5.621 1 96.38 185 ASN A O 1
ATOM 1374 N N . GLY A 1 186 ? -10.562 -14.844 4.891 1 97.69 186 GLY A N 1
ATOM 1375 C CA . GLY A 1 186 ? -9.781 -15.922 4.312 1 97.69 186 GLY A CA 1
ATOM 1376 C C . GLY A 1 186 ? -8.594 -16.328 5.172 1 97.69 186 GLY A C 1
ATOM 1377 O O . GLY A 1 186 ? -8.016 -15.484 5.867 1 97.69 186 GLY A O 1
ATOM 1378 N N . TYR A 1 187 ? -8.25 -17.562 5.09 1 98.62 187 TYR A N 1
ATOM 1379 C CA . TYR A 1 187 ? -7.125 -18.078 5.855 1 98.62 187 TYR A CA 1
ATOM 1380 C C . TYR A 1 187 ? -6.125 -18.781 4.945 1 98.62 187 TYR A C 1
ATOM 1382 O O . TYR A 1 187 ? -6.508 -19.359 3.922 1 98.62 187 TYR A O 1
ATOM 1390 N N . ASP A 1 188 ? -4.891 -18.734 5.297 1 98.81 188 ASP A N 1
ATOM 1391 C CA . ASP A 1 188 ? -3.811 -19.375 4.551 1 98.81 188 ASP A CA 1
ATOM 1392 C C . ASP A 1 188 ? -2.744 -19.922 5.492 1 98.81 188 ASP A C 1
ATOM 1394 O O . ASP A 1 188 ? -2.395 -19.281 6.488 1 98.81 188 ASP A O 1
ATOM 1398 N N . LEU A 1 189 ? -2.332 -21.094 5.25 1 98.88 189 LEU A N 1
ATOM 1399 C CA . LEU A 1 189 ? -1.283 -21.766 6.004 1 98.88 189 LEU A CA 1
ATOM 1400 C C . LEU A 1 189 ? -0.221 -22.344 5.07 1 98.88 189 LEU A C 1
ATOM 1402 O O . LEU A 1 189 ? -0.549 -23 4.078 1 98.88 189 LEU A O 1
ATOM 1406 N N . ALA A 1 190 ? 1.03 -22.062 5.34 1 98.94 190 ALA A N 1
ATOM 1407 C CA . ALA A 1 190 ? 2.17 -22.594 4.598 1 98.94 190 ALA A CA 1
ATOM 1408 C C . ALA A 1 190 ? 3.17 -23.266 5.535 1 98.94 190 ALA A C 1
ATOM 1410 O O . ALA A 1 190 ? 3.535 -22.703 6.57 1 98.94 190 ALA A O 1
ATOM 1411 N N . VAL A 1 191 ? 3.58 -24.406 5.203 1 98.94 191 VAL A N 1
ATOM 1412 C CA . VAL A 1 191 ? 4.598 -25.141 5.941 1 98.94 191 VAL A CA 1
ATOM 1413 C C . VAL A 1 191 ? 5.742 -25.531 5.008 1 98.94 191 VAL A C 1
ATOM 1415 O O . VAL A 1 191 ? 5.512 -26.016 3.9 1 98.94 191 VAL A O 1
ATOM 1418 N N . ASN A 1 192 ? 6.926 -25.312 5.422 1 98.88 192 ASN A N 1
ATOM 1419 C CA . ASN A 1 192 ? 8.141 -25.75 4.738 1 98.88 192 ASN A CA 1
ATOM 1420 C C . ASN A 1 192 ? 9.055 -26.547 5.668 1 98.88 192 ASN A C 1
ATOM 1422 O O . ASN A 1 192 ? 9.227 -26.188 6.832 1 98.88 192 ASN A O 1
ATOM 1426 N N . TYR A 1 193 ? 9.617 -27.547 5.188 1 98.81 193 TYR A N 1
ATOM 1427 C CA . TYR A 1 193 ? 10.555 -28.375 5.941 1 98.81 193 TYR A CA 1
ATOM 1428 C C . TYR A 1 193 ? 11.695 -28.859 5.051 1 98.81 193 TYR A C 1
ATOM 1430 O O . TYR A 1 193 ? 11.492 -29.703 4.184 1 98.81 193 TYR A O 1
ATOM 1438 N N . ASP A 1 194 ? 12.836 -28.375 5.332 1 98 194 ASP A N 1
ATOM 1439 C CA . ASP A 1 194 ? 14.031 -28.75 4.582 1 98 194 ASP A CA 1
ATOM 1440 C C . ASP A 1 194 ? 14.898 -29.703 5.387 1 98 194 ASP A C 1
ATOM 1442 O O . ASP A 1 194 ? 15.32 -29.391 6.504 1 98 194 ASP A O 1
ATOM 1446 N N . VAL A 1 195 ? 15.18 -30.75 4.773 1 96.88 195 VAL A N 1
ATOM 1447 C CA . VAL A 1 195 ? 16.031 -31.766 5.387 1 96.88 195 VAL A CA 1
ATOM 1448 C C . VAL A 1 195 ? 17.078 -32.25 4.371 1 96.88 195 VAL A C 1
ATOM 1450 O O . VAL A 1 195 ? 16.844 -33.219 3.65 1 96.88 195 VAL A O 1
ATOM 1453 N N . GLY A 1 196 ? 18.25 -31.672 4.48 1 96.31 196 GLY A N 1
ATOM 1454 C CA . GLY A 1 196 ? 19.234 -32 3.467 1 96.31 196 GLY A CA 1
ATOM 1455 C C . GLY A 1 196 ? 18.766 -31.672 2.059 1 96.31 196 GLY A C 1
ATOM 1456 O O . GLY A 1 196 ? 18.344 -30.562 1.778 1 96.31 196 GLY A O 1
ATOM 1457 N N . PRO A 1 197 ? 18.828 -32.75 1.204 1 97.62 197 PRO A N 1
ATOM 1458 C CA . PRO A 1 197 ? 18.438 -32.531 -0.191 1 97.62 197 PRO A CA 1
ATOM 1459 C C . PRO A 1 197 ? 16.938 -32.594 -0.403 1 97.62 197 PRO A C 1
ATOM 1461 O O . PRO A 1 197 ? 16.453 -32.312 -1.511 1 97.62 197 PRO A O 1
ATOM 1464 N N . LEU A 1 198 ? 16.203 -32.938 0.579 1 98.5 198 LEU A N 1
ATOM 1465 C CA . LEU A 1 198 ? 14.75 -33.062 0.493 1 98.5 198 LEU A CA 1
ATOM 1466 C C . LEU A 1 198 ? 14.07 -31.781 0.994 1 98.5 198 LEU A C 1
ATOM 1468 O O . LEU A 1 198 ? 14.352 -31.312 2.102 1 98.5 198 LEU A O 1
ATOM 1472 N N . ALA A 1 199 ? 13.266 -31.266 0.161 1 98.75 199 ALA A N 1
ATOM 1473 C CA . ALA A 1 199 ? 12.461 -30.094 0.529 1 98.75 199 ALA A CA 1
ATOM 1474 C C . ALA A 1 199 ? 10.969 -30.422 0.48 1 98.75 199 ALA A C 1
ATOM 1476 O O . ALA A 1 199 ? 10.414 -30.656 -0.595 1 98.75 199 ALA A O 1
ATOM 1477 N N . LEU A 1 200 ? 10.344 -30.328 1.62 1 98.88 200 LEU A N 1
ATOM 1478 C CA . LEU A 1 200 ? 8.914 -30.609 1.721 1 98.88 200 LEU A CA 1
ATOM 1479 C C . LEU A 1 200 ? 8.125 -29.328 1.941 1 98.88 200 LEU A C 1
ATOM 1481 O O . LEU A 1 200 ? 8.648 -28.359 2.486 1 98.88 200 LEU A O 1
ATOM 1485 N N . GLY A 1 201 ? 6.91 -29.359 1.44 1 98.94 201 GLY A N 1
ATOM 1486 C CA . GLY A 1 201 ? 6.027 -28.219 1.624 1 98.94 201 GLY A CA 1
ATOM 1487 C C . GLY A 1 201 ? 4.559 -28.594 1.661 1 98.94 201 GLY A C 1
ATOM 1488 O O . GLY A 1 201 ? 4.168 -29.641 1.129 1 98.94 201 GLY A O 1
ATOM 1489 N N . ALA A 1 202 ? 3.834 -27.797 2.314 1 98.94 202 ALA A N 1
ATOM 1490 C CA . ALA A 1 202 ? 2.379 -27.938 2.34 1 98.94 202 ALA A CA 1
ATOM 1491 C C . ALA A 1 202 ? 1.697 -26.562 2.363 1 98.94 202 ALA A C 1
ATOM 1493 O O . ALA A 1 202 ? 2.234 -25.609 2.92 1 98.94 202 ALA A O 1
ATOM 1494 N N . GLY A 1 203 ? 0.538 -26.531 1.738 1 98.88 203 GLY A N 1
ATOM 1495 C CA . GLY A 1 203 ? -0.27 -25.328 1.699 1 98.88 203 GLY A CA 1
ATOM 1496 C C . GLY A 1 203 ? -1.752 -25.594 1.886 1 98.88 203 GLY A C 1
ATOM 1497 O O . GLY A 1 203 ? -2.279 -26.578 1.37 1 98.88 203 GLY A O 1
ATOM 1498 N N . TYR A 1 204 ? -2.35 -24.734 2.627 1 98.88 204 TYR A N 1
ATOM 1499 C CA . TYR A 1 204 ? -3.789 -24.797 2.846 1 98.88 204 TYR A CA 1
ATOM 1500 C C . TYR A 1 204 ? -4.398 -23.391 2.826 1 98.88 204 TYR A C 1
ATOM 1502 O O . TYR A 1 204 ? -3.82 -22.453 3.375 1 98.88 204 TYR A O 1
ATOM 1510 N N . SER A 1 205 ? -5.516 -23.25 2.164 1 98.81 205 SER A N 1
ATOM 1511 C CA . SER A 1 205 ? -6.258 -22 2.24 1 98.81 205 SER A CA 1
ATOM 1512 C C . SER A 1 205 ? -7.766 -22.25 2.238 1 98.81 205 SER A C 1
ATOM 1514 O O . SER A 1 205 ? -8.234 -23.25 1.684 1 98.81 205 SER A O 1
ATOM 1516 N N . GLN A 1 206 ? -8.484 -21.297 2.861 1 98.62 206 GLN A N 1
ATOM 1517 C CA . GLN A 1 206 ? -9.93 -21.484 2.959 1 98.62 206 GLN A CA 1
ATOM 1518 C C . GLN A 1 206 ? -10.648 -20.141 3.141 1 98.62 206 GLN A C 1
ATOM 1520 O O . GLN A 1 206 ? -10.172 -19.281 3.865 1 98.62 206 GLN A O 1
ATOM 1525 N N . VAL A 1 207 ? -11.703 -20 2.477 1 97.31 207 VAL A N 1
ATOM 1526 C CA . VAL A 1 207 ? -12.688 -18.953 2.697 1 97.31 207 VAL A CA 1
ATOM 1527 C C . VAL A 1 207 ? -14.094 -19.531 2.629 1 97.31 207 VAL A C 1
ATOM 1529 O O . VAL A 1 207 ? -14.453 -20.188 1.647 1 97.31 207 VAL A O 1
ATOM 1532 N N . ASP A 1 208 ? -14.852 -19.344 3.697 1 94.81 208 ASP A N 1
ATOM 1533 C CA . ASP A 1 208 ? -16.156 -19.984 3.811 1 94.81 208 ASP A CA 1
ATOM 1534 C C . ASP A 1 208 ? -16.047 -21.5 3.578 1 94.81 208 ASP A C 1
ATOM 1536 O O . ASP A 1 208 ? -15.281 -22.172 4.262 1 94.81 208 ASP A O 1
ATOM 1540 N N . GLU A 1 209 ? -16.766 -21.984 2.568 1 96 209 GLU A N 1
ATOM 1541 C CA . GLU A 1 209 ? -16.766 -23.422 2.322 1 96 209 GLU A CA 1
ATOM 1542 C C . GLU A 1 209 ? -15.695 -23.812 1.304 1 96 209 GLU A C 1
ATOM 1544 O O . GLU A 1 209 ? -15.383 -25 1.138 1 96 209 GLU A O 1
ATOM 1549 N N . ASP A 1 210 ? -15.109 -22.922 0.67 1 98 210 ASP A N 1
ATOM 1550 C CA . ASP A 1 210 ? -14.133 -23.203 -0.381 1 98 210 ASP A CA 1
ATOM 1551 C C . ASP A 1 210 ? -12.734 -23.359 0.199 1 98 210 ASP A C 1
ATOM 1553 O O . ASP A 1 210 ? -12.258 -22.484 0.931 1 98 210 ASP A O 1
ATOM 1557 N N . LYS A 1 211 ? -12.055 -24.438 -0.13 1 98.62 211 LYS A N 1
ATOM 1558 C CA . LYS A 1 211 ? -10.742 -24.688 0.447 1 98.62 211 LYS A CA 1
ATOM 1559 C C . LYS A 1 211 ? -9.852 -25.453 -0.531 1 98.62 211 LYS A C 1
ATOM 1561 O O . LYS A 1 211 ? -10.344 -26.047 -1.491 1 98.62 211 LYS A O 1
ATOM 1566 N N . GLN A 1 212 ? -8.555 -25.375 -0.338 1 98.81 212 GLN A N 1
ATOM 1567 C CA . GLN A 1 212 ? -7.566 -26.219 -1.018 1 98.81 212 GLN A CA 1
ATOM 1568 C C . GLN A 1 212 ? -6.48 -26.672 -0.051 1 98.81 212 GLN A C 1
ATOM 1570 O O . GLN A 1 212 ? -6.18 -25.984 0.929 1 98.81 212 GLN A O 1
ATOM 1575 N N . ALA A 1 213 ? -5.996 -27.812 -0.267 1 98.94 213 ALA A N 1
ATOM 1576 C CA . ALA A 1 213 ? -4.82 -28.375 0.391 1 98.94 213 ALA A CA 1
ATOM 1577 C C . ALA A 1 213 ? -3.84 -28.938 -0.63 1 98.94 213 ALA A C 1
ATOM 1579 O O . ALA A 1 213 ? -4.246 -29.609 -1.588 1 98.94 213 ALA A O 1
ATOM 1580 N N . ALA A 1 214 ? -2.564 -28.625 -0.429 1 98.94 214 ALA A N 1
ATOM 1581 C CA . ALA A 1 214 ? -1.54 -29.109 -1.35 1 98.94 214 ALA A CA 1
ATOM 1582 C C . ALA A 1 214 ? -0.299 -29.578 -0.593 1 98.94 214 ALA A C 1
ATOM 1584 O O . ALA A 1 214 ? 0.013 -29.062 0.481 1 98.94 214 ALA A O 1
ATOM 1585 N N . PHE A 1 215 ? 0.282 -30.531 -1.137 1 98.88 215 PHE A N 1
ATOM 1586 C CA . PHE A 1 215 ? 1.54 -31.047 -0.613 1 98.88 215 PHE A CA 1
ATOM 1587 C C . PHE A 1 215 ? 2.607 -31.078 -1.699 1 98.88 215 PHE A C 1
ATOM 1589 O O . PHE A 1 215 ? 2.326 -31.438 -2.844 1 98.88 215 PHE A O 1
ATOM 1596 N N . ARG A 1 216 ? 3.854 -30.672 -1.307 1 98.88 216 ARG A N 1
ATOM 1597 C CA . ARG A 1 216 ? 4.977 -30.625 -2.24 1 98.88 216 ARG A CA 1
ATOM 1598 C C . ARG A 1 216 ? 6.16 -31.438 -1.709 1 98.88 216 ARG A C 1
ATOM 1600 O O . ARG A 1 216 ? 6.461 -31.391 -0.514 1 98.88 216 ARG A O 1
ATOM 1607 N N . ALA A 1 217 ? 6.82 -32.094 -2.617 1 98.88 217 ALA A N 1
ATOM 1608 C CA . ALA A 1 217 ? 8.141 -32.625 -2.365 1 98.88 217 ALA A CA 1
ATOM 1609 C C . ALA A 1 217 ? 9.102 -32.312 -3.51 1 98.88 217 ALA A C 1
ATOM 1611 O O . ALA A 1 217 ? 8.711 -32.344 -4.68 1 98.88 217 ALA A O 1
ATOM 1612 N N . ALA A 1 218 ? 10.32 -32 -3.17 1 98.81 218 ALA A N 1
ATOM 1613 C CA . ALA A 1 218 ? 11.398 -31.781 -4.133 1 98.81 218 ALA A CA 1
ATOM 1614 C C . ALA A 1 218 ? 12.711 -32.344 -3.621 1 98.81 218 ALA A C 1
ATOM 1616 O O . ALA A 1 218 ? 13.023 -32.25 -2.434 1 98.81 218 ALA A O 1
ATOM 1617 N N . TYR A 1 219 ? 13.422 -32.938 -4.465 1 98.69 219 TYR A N 1
ATOM 1618 C CA . TYR A 1 219 ? 14.688 -33.562 -4.117 1 98.69 219 TYR A CA 1
ATOM 1619 C C . TYR A 1 219 ? 15.797 -33.125 -5.07 1 98.69 219 TYR A C 1
ATOM 1621 O O . TYR A 1 219 ? 15.617 -33.188 -6.293 1 98.69 219 TYR A O 1
ATOM 1629 N N . THR A 1 220 ? 16.906 -32.781 -4.465 1 98.06 220 THR A N 1
ATOM 1630 C CA . THR A 1 220 ? 18.078 -32.406 -5.246 1 98.06 220 THR A CA 1
ATOM 1631 C C . THR A 1 220 ? 19.141 -33.5 -5.195 1 98.06 220 THR A C 1
ATOM 1633 O O . THR A 1 220 ? 19.547 -33.906 -4.113 1 98.06 220 THR A O 1
ATOM 1636 N N . PHE A 1 221 ? 19.547 -33.875 -6.234 1 95.94 221 PHE A N 1
ATOM 1637 C CA . PHE A 1 221 ? 20.625 -34.875 -6.281 1 95.94 221 PHE A CA 1
ATOM 1638 C C . PHE A 1 221 ? 21.625 -34.5 -7.371 1 95.94 221 PHE A C 1
ATOM 1640 O O . PHE A 1 221 ? 21.438 -34.844 -8.539 1 95.94 221 PHE A O 1
ATOM 1647 N N . GLY A 1 222 ? 22.766 -33.969 -6.957 1 96.12 222 GLY A N 1
ATOM 1648 C CA . GLY A 1 222 ? 23.766 -33.438 -7.863 1 96.12 222 GLY A CA 1
ATOM 1649 C C . GLY A 1 222 ? 23.266 -32.312 -8.734 1 96.12 222 GLY A C 1
ATOM 1650 O O . GLY A 1 222 ? 22.812 -31.297 -8.219 1 96.12 222 GLY A O 1
ATOM 1651 N N . GLN A 1 223 ? 23.25 -32.594 -10.078 1 97.56 223 GLN A N 1
ATOM 1652 C CA . GLN A 1 223 ? 22.859 -31.578 -11.047 1 97.56 223 GLN A CA 1
ATOM 1653 C C . GLN A 1 223 ? 21.359 -31.641 -11.352 1 97.56 223 GLN A C 1
ATOM 1655 O O . GLN A 1 223 ? 20.859 -30.875 -12.164 1 97.56 223 GLN A O 1
ATOM 1660 N N . PHE A 1 224 ? 20.641 -32.562 -10.695 1 98.25 224 PHE A N 1
ATOM 1661 C CA . PHE A 1 224 ? 19.234 -32.75 -10.969 1 98.25 224 PHE A CA 1
ATOM 1662 C C . PHE A 1 224 ? 18.375 -32.312 -9.789 1 98.25 224 PHE A C 1
ATOM 1664 O O . PHE A 1 224 ? 18.75 -32.531 -8.633 1 98.25 224 PHE A O 1
ATOM 1671 N N . VAL A 1 225 ? 17.281 -31.703 -10.094 1 98.5 225 VAL A N 1
ATOM 1672 C CA . VAL A 1 225 ? 16.203 -31.484 -9.125 1 98.5 225 VAL A CA 1
ATOM 1673 C C . VAL A 1 225 ? 14.898 -32.031 -9.672 1 98.5 225 VAL A C 1
ATOM 1675 O O . VAL A 1 225 ? 14.523 -31.766 -10.812 1 98.5 225 VAL A O 1
ATOM 1678 N N . VAL A 1 226 ? 14.273 -32.844 -8.914 1 98.69 226 VAL A N 1
ATOM 1679 C CA . VAL A 1 226 ? 12.953 -33.344 -9.258 1 98.69 226 VAL A CA 1
ATOM 1680 C C . VAL A 1 226 ? 11.961 -32.969 -8.164 1 98.69 226 VAL A C 1
ATOM 1682 O O . VAL A 1 226 ? 12.289 -33.031 -6.973 1 98.69 226 VAL A O 1
ATOM 1685 N N . GLY A 1 227 ? 10.82 -32.562 -8.578 1 98.56 227 GLY A N 1
ATOM 1686 C CA . GLY A 1 227 ? 9.812 -32.188 -7.594 1 98.56 227 GLY A CA 1
ATOM 1687 C C . GLY A 1 227 ? 8.398 -32.219 -8.148 1 98.56 227 GLY A C 1
ATOM 1688 O O . GLY A 1 227 ? 8.203 -32.531 -9.336 1 98.56 227 GLY A O 1
ATOM 1689 N N . GLY A 1 228 ? 7.473 -32.031 -7.305 1 98.81 228 GLY A N 1
ATOM 1690 C CA . GLY A 1 228 ? 6.066 -31.953 -7.668 1 98.81 228 GLY A CA 1
ATOM 1691 C C . GLY A 1 228 ? 5.164 -31.594 -6.504 1 98.81 228 GLY A C 1
ATOM 1692 O O . GLY A 1 228 ? 5.625 -31.484 -5.367 1 98.81 228 GLY A O 1
ATOM 1693 N N . TYR A 1 229 ? 3.941 -31.297 -6.891 1 98.81 229 TYR A N 1
ATOM 1694 C CA . TYR A 1 229 ? 2.934 -31.094 -5.855 1 98.81 229 TYR A CA 1
ATOM 1695 C C . TYR A 1 229 ? 1.622 -31.781 -6.234 1 98.81 229 TYR A C 1
ATOM 1697 O O . TYR A 1 229 ? 1.417 -32.125 -7.395 1 98.81 229 TYR A O 1
ATOM 1705 N N . TYR A 1 230 ? 0.885 -32.031 -5.258 1 98.94 230 TYR A N 1
ATOM 1706 C CA . TYR A 1 230 ? -0.492 -32.5 -5.355 1 98.94 230 TYR A CA 1
ATOM 1707 C C . TYR A 1 230 ? -1.439 -31.594 -4.602 1 98.94 230 TYR A C 1
ATOM 1709 O O . TYR A 1 230 ? -1.155 -31.188 -3.469 1 98.94 230 TYR A O 1
ATOM 1717 N N . GLN A 1 231 ? -2.535 -31.281 -5.293 1 98.94 231 GLN A N 1
ATOM 1718 C CA . GLN A 1 231 ? -3.494 -30.359 -4.684 1 98.94 231 GLN A CA 1
ATOM 1719 C C . GLN A 1 231 ? -4.91 -30.922 -4.75 1 98.94 231 GLN A C 1
ATOM 1721 O O . GLN A 1 231 ? -5.312 -31.5 -5.77 1 98.94 231 GLN A O 1
ATOM 1726 N N . ARG A 1 232 ? -5.641 -30.734 -3.699 1 98.88 232 ARG A N 1
ATOM 1727 C CA . ARG A 1 232 ? -7.07 -31.016 -3.648 1 98.88 232 ARG A CA 1
ATOM 1728 C C . ARG A 1 232 ? -7.871 -29.766 -3.338 1 98.88 232 ARG A C 1
ATOM 1730 O O . ARG A 1 232 ? -7.566 -29.047 -2.381 1 98.88 232 ARG A O 1
ATOM 1737 N N . ASN A 1 233 ? -8.805 -29.547 -4.164 1 98.88 233 ASN A N 1
ATOM 1738 C CA . ASN A 1 233 ? -9.75 -28.469 -3.938 1 98.88 233 ASN A CA 1
ATOM 1739 C C . ASN A 1 233 ? -11.133 -29 -3.551 1 98.88 233 ASN A C 1
ATOM 1741 O O . ASN A 1 233 ? -11.539 -30.062 -4.008 1 98.88 233 ASN A O 1
ATOM 1745 N N . ASP A 1 234 ? -11.836 -28.297 -2.719 1 98.81 234 ASP A N 1
ATOM 1746 C CA . ASP A 1 234 ? -13.227 -28.516 -2.338 1 98.81 234 ASP A CA 1
ATOM 1747 C C . ASP A 1 234 ? -13.992 -27.203 -2.254 1 98.81 234 ASP A C 1
ATOM 1749 O O . ASP A 1 234 ? -13.812 -26.422 -1.306 1 98.81 234 ASP A O 1
ATOM 1753 N N . GLU A 1 235 ? -14.82 -27.016 -3.277 1 98 235 GLU A N 1
ATOM 1754 C CA . GLU A 1 235 ? -15.547 -25.75 -3.395 1 98 235 GLU A CA 1
ATOM 1755 C C . GLU A 1 235 ? -17.047 -25.984 -3.449 1 98 235 GLU A C 1
ATOM 1757 O O . GLU A 1 235 ? -17.516 -27 -3.984 1 98 235 GLU A O 1
ATOM 1762 N N . GLN A 1 236 ? -17.75 -24.984 -3.02 1 97 236 GLN A N 1
ATOM 1763 C CA . GLN A 1 236 ? -19.203 -25.094 -2.941 1 97 236 GLN A CA 1
ATOM 1764 C C . GLN A 1 236 ? -19.828 -25.172 -4.332 1 97 236 GLN A C 1
ATOM 1766 O O . GLN A 1 236 ? -20.672 -26.031 -4.59 1 97 236 GLN A O 1
ATOM 1771 N N . ILE A 1 237 ? -19.359 -24.359 -5.246 1 96.19 237 ILE A N 1
ATOM 1772 C CA . ILE A 1 237 ? -20.031 -24.234 -6.539 1 96.19 237 ILE A CA 1
ATOM 1773 C C . ILE A 1 237 ? -19.422 -25.234 -7.531 1 96.19 237 ILE A C 1
ATOM 1775 O O . ILE A 1 237 ? -20.141 -26.016 -8.148 1 96.19 237 ILE A O 1
ATOM 1779 N N . ARG A 1 238 ? -18.109 -25.406 -7.645 1 97.06 238 ARG A N 1
ATOM 1780 C CA . ARG A 1 238 ? -17.469 -26.203 -8.68 1 97.06 238 ARG A CA 1
ATOM 1781 C C . ARG A 1 238 ? -17.297 -27.656 -8.234 1 97.06 238 ARG A C 1
ATOM 1783 O O . ARG A 1 238 ? -17.047 -28.547 -9.055 1 97.06 238 ARG A O 1
ATOM 1790 N N . GLY A 1 239 ? -17.328 -27.844 -6.926 1 98.44 239 GLY A N 1
ATOM 1791 C CA . GLY A 1 239 ? -17.109 -29.172 -6.387 1 98.44 239 GLY A CA 1
ATOM 1792 C C . GLY A 1 239 ? -15.648 -29.453 -6.09 1 98.44 239 GLY A C 1
ATOM 1793 O O . GLY A 1 239 ? -14.875 -28.547 -5.805 1 98.44 239 GLY A O 1
ATOM 1794 N N . THR A 1 240 ? -15.328 -30.75 -6.094 1 98.75 240 THR A N 1
ATOM 1795 C CA . THR A 1 240 ? -13.984 -31.156 -5.715 1 98.75 240 THR A CA 1
ATOM 1796 C C . THR A 1 240 ? -13.125 -31.391 -6.957 1 98.75 240 THR A C 1
ATOM 1798 O O . THR A 1 240 ? -13.641 -31.734 -8.023 1 98.75 240 THR A O 1
ATOM 1801 N N . ARG A 1 241 ? -11.844 -31.172 -6.84 1 98.75 241 ARG A N 1
ATOM 1802 C CA . ARG A 1 241 ? -10.891 -31.422 -7.914 1 98.75 241 ARG A CA 1
ATOM 1803 C C . ARG A 1 241 ? -9.516 -31.766 -7.352 1 98.75 241 ARG A C 1
ATOM 1805 O O . ARG A 1 241 ? -9.078 -31.188 -6.359 1 98.75 241 ARG A O 1
ATOM 1812 N N . ASN A 1 242 ? -8.898 -32.688 -7.961 1 98.81 242 ASN A N 1
ATOM 1813 C CA . ASN A 1 242 ? -7.496 -33 -7.699 1 98.81 242 ASN A CA 1
ATOM 1814 C C . ASN A 1 242 ? -6.609 -32.594 -8.875 1 98.81 242 ASN A C 1
ATOM 1816 O O . ASN A 1 242 ? -7.027 -32.688 -10.031 1 98.81 242 ASN A O 1
ATOM 1820 N N . ASN A 1 243 ? -5.465 -32.156 -8.57 1 98.5 243 ASN A N 1
ATOM 1821 C CA . ASN A 1 243 ? -4.469 -31.938 -9.617 1 98.5 243 ASN A CA 1
ATOM 1822 C C . ASN A 1 243 ? -3.053 -32.188 -9.094 1 98.5 243 ASN A C 1
ATOM 1824 O O . ASN A 1 243 ? -2.838 -32.281 -7.887 1 98.5 243 ASN A O 1
ATOM 1828 N N . PHE A 1 244 ? -2.191 -32.406 -9.992 1 98.81 244 PHE A N 1
ATOM 1829 C CA . PHE A 1 244 ? -0.782 -32.562 -9.641 1 98.81 244 PHE A CA 1
ATOM 1830 C C . PHE A 1 244 ? 0.106 -31.969 -10.734 1 98.81 244 PHE A C 1
ATOM 1832 O O . PHE A 1 244 ? -0.344 -31.766 -11.859 1 98.81 244 PHE A O 1
ATOM 1839 N N . ARG A 1 245 ? 1.328 -31.641 -10.352 1 98.81 245 ARG A N 1
ATOM 1840 C CA . ARG A 1 245 ? 2.379 -31.234 -11.273 1 98.81 245 ARG A CA 1
ATOM 1841 C C . ARG A 1 245 ? 3.725 -31.828 -10.883 1 98.81 245 ARG A C 1
ATOM 1843 O O . ARG A 1 245 ? 4.059 -31.891 -9.695 1 98.81 245 ARG A O 1
ATOM 1850 N N . LEU A 1 246 ? 4.383 -32.375 -11.859 1 98.81 246 LEU A N 1
ATOM 1851 C CA . LEU A 1 246 ? 5.75 -32.844 -11.719 1 98.81 246 LEU A CA 1
ATOM 1852 C C . LEU A 1 246 ? 6.723 -31.969 -12.492 1 98.81 246 LEU A C 1
ATOM 1854 O O . LEU A 1 246 ? 6.414 -31.516 -13.594 1 98.81 246 LEU A O 1
ATOM 1858 N N . SER A 1 247 ? 7.898 -31.75 -11.852 1 98.75 247 SER A N 1
ATOM 1859 C CA . SER A 1 247 ? 8.898 -30.891 -12.477 1 98.75 247 SER A CA 1
ATOM 1860 C C . SER A 1 247 ? 10.297 -31.5 -12.359 1 98.75 247 SER A C 1
ATOM 1862 O O . SER A 1 247 ? 10.633 -32.094 -11.344 1 98.75 247 SER A O 1
ATOM 1864 N N . GLY A 1 248 ? 11.039 -31.328 -13.398 1 98.81 248 GLY A N 1
ATOM 1865 C CA . GLY A 1 248 ? 12.438 -31.734 -13.438 1 98.81 248 GLY A CA 1
ATOM 1866 C C . GLY A 1 248 ? 13.352 -30.641 -13.984 1 98.81 248 GLY A C 1
ATOM 1867 O O . GLY A 1 248 ? 12.992 -29.938 -14.93 1 98.81 248 GLY A O 1
ATOM 1868 N N . MET A 1 249 ? 14.531 -30.547 -13.359 1 98.69 249 MET A N 1
ATOM 1869 C CA . MET A 1 249 ? 15.562 -29.609 -13.805 1 98.69 249 MET A CA 1
ATOM 1870 C C . MET A 1 249 ? 16.938 -30.297 -13.836 1 98.69 249 MET A C 1
ATOM 1872 O O . MET A 1 249 ? 17.266 -31.062 -12.938 1 98.69 249 MET A O 1
ATOM 1876 N N . TYR A 1 250 ? 17.656 -30.109 -14.875 1 98.69 250 TYR A N 1
ATOM 1877 C CA . TYR A 1 250 ? 19.031 -30.547 -15.031 1 98.69 250 TYR A CA 1
ATOM 1878 C C . TYR A 1 250 ? 19.953 -29.359 -15.344 1 98.69 250 TYR A C 1
ATOM 1880 O O . TYR A 1 250 ? 19.719 -28.641 -16.312 1 98.69 250 TYR A O 1
ATOM 1888 N N . THR A 1 251 ? 20.984 -29.172 -14.516 1 98.06 251 THR A N 1
ATOM 1889 C CA . THR A 1 251 ? 21.906 -28.062 -14.711 1 98.06 251 THR A CA 1
ATOM 1890 C C . THR A 1 251 ? 23.25 -28.547 -15.25 1 98.06 251 THR A C 1
ATOM 1892 O O . THR A 1 251 ? 23.75 -29.594 -14.82 1 98.06 251 THR A O 1
ATOM 1895 N N . LEU A 1 252 ? 23.734 -27.891 -16.203 1 97.75 252 LEU A N 1
ATOM 1896 C CA . LEU A 1 252 ? 25.047 -28.125 -16.812 1 97.75 252 LEU A CA 1
ATOM 1897 C C . LEU A 1 252 ? 25.734 -26.797 -17.125 1 97.75 252 LEU A C 1
ATOM 1899 O O . LEU A 1 252 ? 25.578 -26.25 -18.219 1 97.75 252 LEU A O 1
ATOM 1903 N N . GLY A 1 253 ? 26.656 -26.391 -16.172 1 96.94 253 GLY A N 1
ATOM 1904 C CA . GLY A 1 253 ? 27.219 -25.062 -16.328 1 96.94 253 GLY A CA 1
ATOM 1905 C C . GLY A 1 253 ? 26.188 -23.953 -16.328 1 96.94 253 GLY A C 1
ATOM 1906 O O . GLY A 1 253 ? 25.375 -23.859 -15.398 1 96.94 253 GLY A O 1
ATOM 1907 N N . ALA A 1 254 ? 26.156 -23.172 -17.422 1 98 254 ALA A N 1
ATOM 1908 C CA . ALA A 1 254 ? 25.219 -22.062 -17.547 1 98 254 ALA A CA 1
ATOM 1909 C C . ALA A 1 254 ? 23.875 -22.547 -18.094 1 98 254 ALA A C 1
ATOM 1911 O O . ALA A 1 254 ? 22.891 -21.812 -18.094 1 98 254 ALA A O 1
ATOM 1912 N N . SER A 1 255 ? 23.828 -23.766 -18.5 1 98.56 255 SER A N 1
ATOM 1913 C CA . SER A 1 255 ? 22.625 -24.312 -19.109 1 98.56 255 SER A CA 1
ATOM 1914 C C . SER A 1 255 ? 21.719 -24.984 -18.078 1 98.56 255 SER A C 1
ATOM 1916 O O . SER A 1 255 ? 22.203 -25.641 -17.156 1 98.56 255 SER A O 1
ATOM 1918 N N . GLU A 1 256 ? 20.5 -24.734 -18.25 1 98.5 256 GLU A N 1
ATOM 1919 C CA . GLU A 1 256 ? 19.469 -25.438 -17.484 1 98.5 256 GLU A CA 1
ATOM 1920 C C . GLU A 1 256 ? 18.406 -26.031 -18.406 1 98.5 256 GLU A C 1
ATOM 1922 O O . GLU A 1 256 ? 17.859 -25.328 -19.266 1 98.5 256 GLU A O 1
ATOM 1927 N N . PHE A 1 257 ? 18.047 -27.281 -18.188 1 98.81 257 PHE A N 1
ATOM 1928 C CA . PHE A 1 257 ? 16.984 -27.969 -18.906 1 98.81 257 PHE A CA 1
ATOM 1929 C C . PHE A 1 257 ? 15.812 -28.266 -17.969 1 98.81 257 PHE A C 1
ATOM 1931 O O . PHE A 1 257 ? 16 -28.719 -16.844 1 98.81 257 PHE A O 1
ATOM 1938 N N . HIS A 1 258 ? 14.617 -28 -18.469 1 98.81 258 HIS A N 1
ATOM 1939 C CA . HIS A 1 258 ? 13.445 -28.125 -17.609 1 98.81 258 HIS A CA 1
ATOM 1940 C C . HIS A 1 258 ? 12.344 -28.922 -18.312 1 98.81 258 HIS A C 1
ATOM 1942 O O . HIS A 1 258 ? 12.133 -28.781 -19.516 1 98.81 258 HIS A O 1
ATOM 1948 N N . VAL A 1 259 ? 11.672 -29.703 -17.547 1 98.81 259 VAL A N 1
ATOM 1949 C CA . VAL A 1 259 ? 10.461 -30.391 -17.984 1 98.81 259 VAL A CA 1
ATOM 1950 C C . VAL A 1 259 ? 9.398 -30.312 -16.891 1 98.81 259 VAL A C 1
ATOM 1952 O O . VAL A 1 259 ? 9.703 -30.453 -15.711 1 98.81 259 VAL A O 1
ATOM 1955 N N . ASN A 1 260 ? 8.188 -30.031 -17.281 1 98.69 260 ASN A N 1
ATOM 1956 C CA . ASN A 1 260 ? 7.035 -30.031 -16.391 1 98.69 260 ASN A CA 1
ATOM 1957 C C . ASN A 1 260 ? 5.867 -30.812 -16.984 1 98.69 260 ASN A C 1
ATOM 1959 O O . ASN A 1 260 ? 5.613 -30.734 -18.188 1 98.69 260 ASN A O 1
ATOM 1963 N N . LEU A 1 261 ? 5.23 -31.578 -16.141 1 98.75 261 LEU A N 1
ATOM 1964 C CA . LEU A 1 261 ? 4.012 -32.312 -16.484 1 98.75 261 LEU A CA 1
ATOM 1965 C C . LEU A 1 261 ? 2.941 -32.094 -15.422 1 98.75 261 LEU A C 1
ATOM 1967 O O . LEU A 1 261 ? 3.207 -32.25 -14.227 1 98.75 261 LEU A O 1
ATOM 1971 N N . GLY A 1 262 ? 1.743 -31.734 -15.867 1 98.81 262 GLY A N 1
ATOM 1972 C CA . GLY A 1 262 ? 0.647 -31.531 -14.938 1 98.81 262 GLY A CA 1
ATOM 1973 C C . GLY A 1 262 ? -0.67 -32.094 -15.43 1 98.81 262 GLY A C 1
ATOM 1974 O O . GLY A 1 262 ? -0.896 -32.188 -16.641 1 98.81 262 GLY A O 1
ATOM 1975 N N . HIS A 1 263 ? -1.462 -32.438 -14.492 1 98.88 263 HIS A N 1
ATOM 1976 C CA . HIS A 1 263 ? -2.801 -32.938 -14.773 1 98.88 263 HIS A CA 1
ATOM 1977 C C . HIS A 1 263 ? -3.805 -32.438 -13.742 1 98.88 263 HIS A C 1
ATOM 1979 O O . HIS A 1 263 ? -3.521 -32.469 -12.539 1 98.88 263 HIS A O 1
ATOM 1985 N N . ALA A 1 264 ? -4.902 -32 -14.25 1 98.88 264 ALA A N 1
ATOM 1986 C CA . ALA A 1 264 ? -6.047 -31.672 -13.406 1 98.88 264 ALA A CA 1
ATOM 1987 C C . ALA A 1 264 ? -7.258 -32.531 -13.773 1 98.88 264 ALA A C 1
ATOM 1989 O O . ALA A 1 264 ? -7.688 -32.531 -14.93 1 98.88 264 ALA A O 1
ATOM 1990 N N . ASN A 1 265 ? -7.785 -33.188 -12.781 1 98.69 265 ASN A N 1
ATOM 1991 C CA . ASN A 1 265 ? -9.07 -33.844 -12.969 1 98.69 265 ASN A CA 1
ATOM 1992 C C . ASN A 1 265 ? -10.195 -32.844 -13.195 1 98.69 265 ASN A C 1
ATOM 1994 O O . ASN A 1 265 ? -10.023 -31.656 -12.984 1 98.69 265 ASN A O 1
ATOM 1998 N N . LYS A 1 266 ? -11.273 -33.406 -13.68 1 98.44 266 LYS A N 1
ATOM 1999 C CA . LYS A 1 266 ? -12.445 -32.562 -13.766 1 98.44 266 LYS A CA 1
ATOM 2000 C C . LYS A 1 266 ? -12.914 -32.125 -12.375 1 98.44 266 LYS A C 1
ATOM 2002 O O . LYS A 1 266 ? -12.734 -32.875 -11.398 1 98.44 266 LYS A O 1
ATOM 2007 N N . TRP A 1 267 ? -13.477 -30.922 -12.312 1 98.5 267 TRP A N 1
ATOM 2008 C CA . TRP A 1 267 ? -14.297 -30.578 -11.148 1 98.5 267 TRP A CA 1
ATOM 2009 C C . TRP A 1 267 ? -15.516 -31.484 -11.055 1 98.5 267 TRP A C 1
ATOM 2011 O O . TRP A 1 267 ? -16.172 -31.75 -12.062 1 98.5 267 TRP A O 1
ATOM 2021 N N . SER A 1 268 ? -15.852 -31.906 -9.859 1 98.62 268 SER A N 1
ATOM 2022 C CA . SER A 1 268 ? -16.922 -32.906 -9.711 1 98.62 268 SER A CA 1
ATOM 2023 C C . SER A 1 268 ? -18.25 -32.344 -10.211 1 98.62 268 SER A C 1
ATOM 2025 O O . SER A 1 268 ? -19.109 -33.125 -10.656 1 98.62 268 SER A O 1
ATOM 2027 N N . ASN A 1 269 ? -18.438 -31.016 -10.148 1 98.38 269 ASN A N 1
ATOM 2028 C CA . ASN A 1 269 ? -19.719 -30.438 -10.555 1 98.38 269 ASN A CA 1
ATOM 2029 C C . ASN A 1 269 ? -19.641 -29.812 -11.938 1 98.38 269 ASN A C 1
ATOM 2031 O O . ASN A 1 269 ? -20.562 -29.094 -12.359 1 98.38 269 ASN A O 1
ATOM 2035 N N . ILE A 1 270 ? -18.594 -29.953 -12.641 1 97.69 270 ILE A N 1
ATOM 2036 C CA . ILE A 1 270 ? -18.438 -29.406 -13.984 1 97.69 270 ILE A CA 1
ATOM 2037 C C . ILE A 1 270 ? -17.953 -30.5 -14.938 1 97.69 270 ILE A C 1
ATOM 2039 O O . ILE A 1 270 ? -16.797 -30.922 -14.859 1 97.69 270 ILE A O 1
ATOM 2043 N N . ALA A 1 271 ? -18.766 -30.875 -15.898 1 97.56 271 ALA A N 1
ATOM 2044 C CA . ALA A 1 271 ? -18.453 -31.969 -16.812 1 97.56 271 ALA A CA 1
ATOM 2045 C C . ALA A 1 271 ? -17.266 -31.625 -17.703 1 97.56 271 ALA A C 1
ATOM 2047 O O . ALA A 1 271 ? -17.125 -30.5 -18.172 1 97.56 271 ALA A O 1
ATOM 2048 N N . ASP A 1 272 ? -16.375 -32.625 -17.906 1 98.25 272 ASP A N 1
ATOM 2049 C CA . ASP A 1 272 ? -15.266 -32.594 -18.875 1 98.25 272 ASP A CA 1
ATOM 2050 C C . ASP A 1 272 ? -14.398 -31.344 -18.656 1 98.2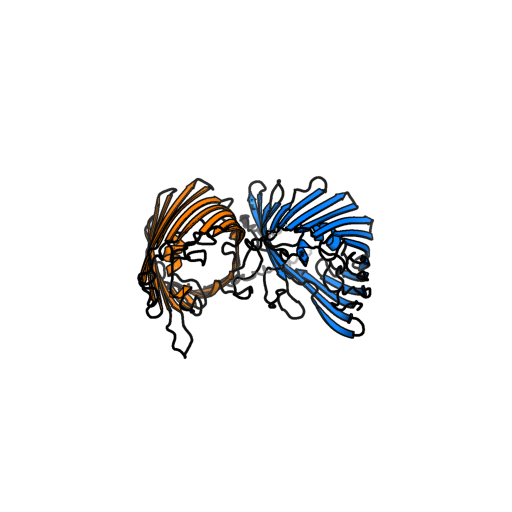5 272 ASP A C 1
ATOM 2052 O O . ASP A 1 272 ? -14.016 -30.688 -19.625 1 98.25 272 ASP A O 1
ATOM 2056 N N . SER A 1 273 ? -14.141 -31.016 -17.406 1 98.5 273 SER A N 1
ATOM 2057 C CA . SER A 1 273 ? -13.406 -29.797 -17.094 1 98.5 273 SER A CA 1
ATOM 2058 C C . SER A 1 273 ? -11.945 -30.109 -16.75 1 98.5 273 SER A C 1
ATOM 2060 O O . SER A 1 273 ? -11.266 -29.297 -16.125 1 98.5 273 SER A O 1
ATOM 2062 N N . GLY A 1 274 ? -11.438 -31.188 -17.016 1 98.69 274 GLY A N 1
ATOM 2063 C CA . GLY A 1 274 ? -10.055 -31.562 -16.797 1 98.69 274 GLY A CA 1
ATOM 2064 C C . GLY A 1 274 ? -9.109 -31.016 -17.844 1 98.69 274 GLY A C 1
ATOM 2065 O O . GLY A 1 274 ? -9.555 -30.531 -18.891 1 98.69 274 GLY A O 1
ATOM 2066 N N . ALA A 1 275 ? -7.809 -31.094 -17.516 1 98.88 275 ALA A N 1
ATOM 2067 C CA . ALA A 1 275 ? -6.805 -30.594 -18.469 1 98.88 275 ALA A CA 1
ATOM 2068 C C . ALA A 1 275 ? -5.426 -31.172 -18.141 1 98.88 275 ALA A C 1
ATOM 2070 O O . ALA A 1 275 ? -5.195 -31.656 -17.031 1 98.88 275 ALA A O 1
ATOM 2071 N N . ASN A 1 276 ? -4.609 -31.188 -19.141 1 98.88 276 ASN A N 1
ATOM 2072 C CA . ASN A 1 276 ? -3.186 -31.484 -19 1 98.88 276 ASN A CA 1
ATOM 2073 C C . ASN A 1 276 ? -2.32 -30.312 -19.453 1 98.88 276 ASN A C 1
ATOM 2075 O O . ASN A 1 276 ? -2.678 -29.594 -20.391 1 98.88 276 ASN A O 1
ATOM 2079 N N . GLN A 1 277 ? -1.222 -30.156 -18.75 1 98.88 277 GLN A N 1
ATOM 2080 C CA . GLN A 1 277 ? -0.229 -29.188 -19.188 1 98.88 277 GLN A CA 1
ATOM 2081 C C . GLN A 1 277 ? 1.167 -29.797 -19.234 1 98.88 277 GLN A C 1
ATOM 2083 O O . GLN A 1 277 ? 1.559 -30.531 -18.312 1 98.88 277 GLN A O 1
ATOM 2088 N N . TRP A 1 278 ? 1.899 -29.578 -20.234 1 98.25 278 TRP A N 1
ATOM 2089 C CA . TRP A 1 278 ? 3.316 -29.922 -20.219 1 98.25 278 TRP A CA 1
ATOM 2090 C C . TRP A 1 278 ? 4.16 -28.781 -20.781 1 98.25 278 TRP A C 1
ATOM 2092 O O . TRP A 1 278 ? 3.678 -27.969 -21.562 1 98.25 278 TRP A O 1
ATOM 2102 N N . THR A 1 279 ? 5.367 -28.625 -20.312 1 98.81 279 THR A N 1
ATOM 2103 C CA . THR A 1 279 ? 6.309 -27.562 -20.688 1 98.81 279 THR A CA 1
ATOM 2104 C C . THR A 1 279 ? 7.723 -28.125 -20.812 1 98.81 279 THR A C 1
ATOM 2106 O O . THR A 1 279 ? 8.164 -28.906 -19.969 1 98.81 279 THR A O 1
ATOM 2109 N N . LEU A 1 280 ? 8.344 -27.844 -21.891 1 98.88 280 LEU A N 1
ATOM 2110 C CA . LEU A 1 280 ? 9.789 -28 -22.047 1 98.88 280 LEU A CA 1
ATOM 2111 C C . LEU A 1 280 ? 10.484 -26.641 -22.062 1 98.88 280 LEU A C 1
ATOM 2113 O O . LEU A 1 280 ? 10.047 -25.719 -22.766 1 98.88 280 LEU A O 1
ATOM 2117 N N . GLY A 1 281 ? 11.523 -26.547 -21.234 1 98.75 281 GLY A N 1
ATOM 2118 C CA . GLY A 1 281 ? 12.211 -25.266 -21.141 1 98.75 281 GLY A CA 1
ATOM 2119 C C . GLY A 1 281 ? 13.719 -25.391 -21.156 1 98.75 281 GLY A C 1
ATOM 2120 O O . GLY A 1 281 ? 14.266 -26.391 -20.703 1 98.75 281 GLY A O 1
ATOM 2121 N N . TYR A 1 282 ? 14.352 -24.375 -21.625 1 98.81 282 TYR A N 1
ATOM 2122 C CA . TYR A 1 282 ? 15.797 -24.219 -21.625 1 98.81 282 TYR A CA 1
ATOM 2123 C C . TYR A 1 282 ? 16.203 -22.812 -21.188 1 98.81 282 TYR A C 1
ATOM 2125 O O . TYR A 1 282 ? 15.695 -21.812 -21.719 1 98.81 282 TYR A O 1
ATOM 2133 N N . ASN A 1 283 ? 17 -22.797 -20.203 1 98.75 283 ASN A N 1
ATOM 2134 C CA . ASN A 1 283 ? 17.594 -21.547 -19.75 1 98.75 283 ASN A CA 1
ATOM 2135 C C . ASN A 1 283 ? 19.094 -21.531 -19.953 1 98.75 283 ASN A C 1
ATOM 2137 O O . ASN A 1 283 ? 19.781 -22.531 -19.734 1 98.75 283 ASN A O 1
ATOM 2141 N N . TYR A 1 284 ? 19.578 -20.391 -20.391 1 98.81 284 TYR A N 1
ATOM 2142 C CA . TYR A 1 284 ? 21.016 -20.125 -20.422 1 98.81 284 TYR A CA 1
ATOM 2143 C C . TYR A 1 284 ? 21.344 -18.891 -19.578 1 98.81 284 TYR A C 1
ATOM 2145 O O . TYR A 1 284 ? 21.078 -17.766 -19.984 1 98.81 284 TYR A O 1
ATOM 2153 N N . ASN A 1 285 ? 22.031 -19.203 -18.516 1 98.31 285 ASN A N 1
ATOM 2154 C CA . ASN A 1 285 ? 22.359 -18.141 -17.578 1 98.31 285 ASN A CA 1
ATOM 2155 C C . ASN A 1 285 ? 23.625 -17.406 -17.969 1 98.31 285 ASN A C 1
ATOM 2157 O O . ASN A 1 285 ? 24.734 -17.938 -17.812 1 98.31 285 ASN A O 1
ATOM 2161 N N . LEU A 1 286 ? 23.375 -16.188 -18.344 1 98.5 286 LEU A N 1
ATOM 2162 C CA . LEU A 1 286 ? 24.516 -15.336 -18.672 1 98.5 286 LEU A CA 1
ATOM 2163 C C . LEU A 1 286 ? 25.203 -14.82 -17.422 1 98.5 286 LEU A C 1
ATOM 2165 O O . LEU A 1 286 ? 26.406 -14.578 -17.422 1 98.5 286 LEU A O 1
ATOM 2169 N N . SER A 1 287 ? 24.516 -14.57 -16.359 1 97.62 287 SER A N 1
ATOM 2170 C CA . SER A 1 287 ? 24.938 -14.219 -15.016 1 97.62 287 SER A CA 1
ATOM 2171 C C . SER A 1 287 ? 23.906 -14.641 -13.977 1 97.62 287 SER A C 1
ATOM 2173 O O . SER A 1 287 ? 22.891 -15.266 -14.32 1 97.62 287 SER A O 1
ATOM 2175 N N . LYS A 1 288 ? 24.156 -14.273 -12.805 1 95.5 288 LYS A N 1
ATOM 2176 C CA . LYS A 1 288 ? 23.188 -14.57 -11.758 1 95.5 288 LYS A CA 1
ATOM 2177 C C . LYS A 1 288 ? 21.922 -13.734 -11.922 1 95.5 288 LYS A C 1
ATOM 2179 O O . LYS A 1 288 ? 20.859 -14.078 -11.391 1 95.5 288 LYS A O 1
ATOM 2184 N N . ARG A 1 289 ? 21.969 -12.641 -12.695 1 97.31 289 ARG A N 1
ATOM 2185 C CA . ARG A 1 289 ? 20.859 -11.688 -12.781 1 97.31 289 ARG A CA 1
ATOM 2186 C C . ARG A 1 289 ? 20.203 -11.75 -14.156 1 97.31 289 ARG A C 1
ATOM 2188 O O . ARG A 1 289 ? 19.109 -11.203 -14.352 1 97.31 289 ARG A O 1
ATOM 2195 N N . THR A 1 290 ? 20.906 -12.367 -15.102 1 98.19 290 THR A N 1
ATOM 2196 C CA . THR A 1 290 ? 20.422 -12.281 -16.484 1 98.19 290 THR A CA 1
ATOM 2197 C C . THR A 1 290 ? 20.422 -13.656 -17.141 1 98.19 290 THR A C 1
ATOM 2199 O O . THR A 1 290 ? 21.406 -14.383 -17.062 1 98.19 290 THR A O 1
ATOM 2202 N N . LYS A 1 291 ? 19.359 -13.945 -17.766 1 98.31 291 LYS A N 1
ATOM 2203 C CA . LYS A 1 291 ? 19.312 -15.164 -18.578 1 98.31 291 LYS A CA 1
ATOM 2204 C C . LYS A 1 291 ? 18.562 -14.93 -19.875 1 98.31 291 LYS A C 1
ATOM 2206 O O . LYS A 1 291 ? 17.688 -14.047 -19.953 1 98.31 291 LYS A O 1
ATOM 2211 N N . VAL A 1 292 ? 18.891 -15.703 -20.891 1 98.69 292 VAL A N 1
ATOM 2212 C CA . VAL A 1 292 ? 18.062 -15.922 -22.062 1 98.69 292 VAL A CA 1
ATOM 2213 C C . VAL A 1 292 ? 17.406 -17.297 -21.984 1 98.69 292 VAL A C 1
ATOM 2215 O O . VAL A 1 292 ? 17.969 -18.219 -21.391 1 98.69 292 VAL A O 1
ATOM 2218 N N . TYR A 1 293 ? 16.219 -17.375 -22.516 1 98.75 293 TYR A N 1
ATOM 2219 C CA . TYR A 1 293 ? 15.531 -18.656 -22.328 1 98.75 293 TYR A CA 1
ATOM 2220 C C . TYR A 1 293 ? 14.484 -18.859 -23.422 1 98.75 293 TYR A C 1
ATOM 2222 O O . TYR A 1 293 ? 14.133 -17.938 -24.141 1 98.75 293 TYR A O 1
ATOM 2230 N N . GLY A 1 294 ? 14.133 -20.062 -23.531 1 98.75 294 GLY A N 1
ATOM 2231 C CA . GLY A 1 294 ? 13.031 -20.484 -24.375 1 98.75 294 GLY A CA 1
ATOM 2232 C C . GLY A 1 294 ? 12.227 -21.625 -23.797 1 98.75 294 GLY A C 1
ATOM 2233 O O . GLY A 1 294 ? 12.695 -22.344 -22.906 1 98.75 294 GLY A O 1
ATOM 2234 N N . TYR A 1 295 ? 10.969 -21.688 -24.25 1 98.81 295 TYR A N 1
ATOM 2235 C CA . TYR A 1 295 ? 10.164 -22.828 -23.828 1 98.81 295 TYR A CA 1
ATOM 2236 C C . TYR A 1 295 ? 9.039 -23.109 -24.812 1 98.81 295 TYR A C 1
ATOM 2238 O O . TYR A 1 295 ? 8.727 -22.266 -25.656 1 98.81 295 TYR A O 1
ATOM 2246 N N . TYR A 1 296 ? 8.609 -24.266 -24.766 1 98.88 296 TYR A N 1
ATOM 2247 C CA . TYR A 1 296 ? 7.328 -24.656 -25.344 1 98.88 296 TYR A CA 1
ATOM 2248 C C . TYR A 1 296 ? 6.383 -25.188 -24.281 1 98.88 296 TYR A C 1
ATOM 2250 O O . TYR A 1 296 ? 6.77 -26.016 -23.469 1 98.88 296 TYR A O 1
ATOM 2258 N N . THR A 1 297 ? 5.172 -24.672 -24.281 1 98.88 297 THR A N 1
ATOM 2259 C CA . THR A 1 297 ? 4.164 -25.156 -23.359 1 98.88 297 THR A CA 1
ATOM 2260 C C . THR A 1 297 ? 2.844 -25.438 -24.078 1 98.88 297 THR A C 1
ATOM 2262 O O . THR A 1 297 ? 2.527 -24.781 -25.062 1 98.88 297 THR A O 1
ATOM 2265 N N . LYS A 1 298 ? 2.186 -26.438 -23.594 1 98.81 298 LYS A N 1
ATOM 2266 C CA . LYS A 1 298 ? 0.877 -26.781 -24.141 1 98.81 298 LYS A CA 1
ATOM 2267 C C . LYS A 1 298 ? -0.096 -27.172 -23.016 1 98.81 298 LYS A C 1
ATOM 2269 O O . LYS A 1 298 ? 0.277 -27.859 -22.078 1 98.81 298 LYS A O 1
ATOM 2274 N N . VAL A 1 299 ? -1.303 -26.672 -23.156 1 98.88 299 VAL A N 1
ATOM 2275 C CA . VAL A 1 299 ? -2.422 -27.047 -22.297 1 98.88 299 VAL A CA 1
ATOM 2276 C C . VAL A 1 299 ? -3.516 -27.703 -23.125 1 98.88 299 VAL A C 1
ATOM 2278 O O . VAL A 1 299 ? -4.094 -27.078 -24.016 1 98.88 299 VAL A O 1
ATOM 2281 N N . ASP A 1 300 ? -3.74 -28.953 -22.812 1 98.81 300 ASP A N 1
ATOM 2282 C CA . ASP A 1 300 ? -4.824 -29.688 -23.453 1 98.81 300 ASP A CA 1
ATOM 2283 C C . ASP A 1 300 ? -6.086 -29.656 -22.594 1 98.81 300 ASP A C 1
ATOM 2285 O O . ASP A 1 300 ? -6.148 -30.312 -21.547 1 98.81 300 ASP A O 1
ATOM 2289 N N . ASN A 1 301 ? -7.082 -29 -23.125 1 98.75 301 ASN A N 1
ATOM 2290 C CA . ASN A 1 301 ? -8.344 -28.844 -22.391 1 98.75 301 ASN A CA 1
ATOM 2291 C C . ASN A 1 301 ? -9.375 -29.859 -22.844 1 98.75 301 ASN A C 1
ATOM 2293 O O . ASN A 1 301 ? -9.562 -30.078 -24.047 1 98.75 301 ASN A O 1
ATOM 2297 N N . LYS A 1 302 ? -10 -30.5 -21.875 1 98.62 302 LYS A N 1
ATOM 2298 C CA . LYS A 1 302 ? -11.203 -31.234 -22.219 1 98.62 302 LYS A CA 1
ATOM 2299 C C . LYS A 1 302 ? -12.344 -30.297 -22.625 1 98.62 302 LYS A C 1
ATOM 2301 O O . LYS A 1 302 ? -12.219 -29.078 -22.5 1 98.62 302 LYS A O 1
ATOM 2306 N N . ALA A 1 303 ? -13.469 -30.828 -23.031 1 98.06 303 ALA A N 1
ATOM 2307 C CA . ALA A 1 303 ? -14.523 -30.078 -23.688 1 98.06 303 ALA A CA 1
ATOM 2308 C C . ALA A 1 303 ? -15.07 -28.984 -22.781 1 98.06 303 ALA A C 1
ATOM 2310 O O . ALA A 1 303 ? -15.484 -27.922 -23.25 1 98.06 303 ALA A O 1
ATOM 2311 N N . GLY A 1 304 ? -15.078 -29.203 -21.516 1 97.94 304 GLY A N 1
ATOM 2312 C CA . GLY A 1 304 ? -15.656 -28.25 -20.578 1 97.94 304 GLY A CA 1
ATOM 2313 C C . GLY A 1 304 ? -14.617 -27.391 -19.875 1 97.94 304 GLY A C 1
ATOM 2314 O O . GLY A 1 304 ? -14.945 -26.594 -19 1 97.94 304 GLY A O 1
ATOM 2315 N N . ALA A 1 305 ? -13.367 -27.516 -20.234 1 98.12 305 ALA A N 1
ATOM 2316 C CA . ALA A 1 305 ? -12.281 -26.781 -19.609 1 98.12 305 ALA A CA 1
ATOM 2317 C C . ALA A 1 305 ? -11.852 -25.578 -20.453 1 98.12 305 ALA A C 1
ATOM 2319 O O . ALA A 1 305 ? -12 -25.594 -21.688 1 98.12 305 ALA A O 1
ATOM 2320 N N . ASN A 1 306 ? -11.344 -24.5 -19.828 1 97.81 306 ASN A N 1
ATOM 2321 C CA . ASN A 1 306 ? -10.906 -23.312 -20.562 1 97.81 306 ASN A CA 1
ATOM 2322 C C . ASN A 1 306 ? -9.609 -22.734 -19.984 1 97.81 306 ASN A C 1
ATOM 2324 O O . ASN A 1 306 ? -9.406 -21.531 -19.969 1 97.81 306 ASN A O 1
ATOM 2328 N N . TYR A 1 307 ? -8.766 -23.594 -19.453 1 98.06 307 TYR A N 1
ATOM 2329 C CA . TYR A 1 307 ? -7.492 -23.156 -18.875 1 98.06 307 TYR A CA 1
ATOM 2330 C C . TYR A 1 307 ? -6.68 -22.375 -19.891 1 98.06 307 TYR A C 1
ATOM 2332 O O . TYR A 1 307 ? -6.5 -22.812 -21.031 1 98.06 307 TYR A O 1
ATOM 2340 N N . MET A 1 308 ? -6.16 -21.188 -19.547 1 97 308 MET A N 1
ATOM 2341 C CA . MET A 1 308 ? -5.238 -20.328 -20.281 1 97 308 MET A CA 1
ATOM 2342 C C . MET A 1 308 ? -5.934 -19.688 -21.484 1 97 308 MET A C 1
ATOM 2344 O O . MET A 1 308 ? -5.359 -18.812 -22.156 1 97 308 MET A O 1
ATOM 2348 N N . THR A 1 309 ? -7.211 -20.016 -21.828 1 96.94 309 THR A N 1
ATOM 2349 C CA . THR A 1 309 ? -7.789 -19.578 -23.094 1 96.94 309 THR A CA 1
ATOM 2350 C C . THR A 1 309 ? -9.07 -18.781 -22.844 1 96.94 309 THR A C 1
ATOM 2352 O O . THR A 1 309 ? -9.43 -17.906 -23.641 1 96.94 309 THR A O 1
ATOM 2355 N N . GLY A 1 310 ? -9.836 -19.172 -21.938 1 94.75 310 GLY A N 1
ATOM 2356 C CA . GLY A 1 310 ? -11.156 -18.609 -21.703 1 94.75 310 GLY A CA 1
ATOM 2357 C C . GLY A 1 310 ? -12.219 -19.156 -22.641 1 94.75 310 GLY A C 1
ATOM 2358 O O . GLY A 1 310 ? -13.375 -18.75 -22.578 1 94.75 310 GLY A O 1
ATOM 2359 N N . VAL A 1 311 ? -11.805 -20.047 -23.469 1 95.81 311 VAL A N 1
ATOM 2360 C CA . VAL A 1 311 ? -12.711 -20.672 -24.422 1 95.81 311 VAL A CA 1
ATOM 2361 C C . VAL A 1 311 ? -12.82 -22.172 -24.125 1 95.81 311 VAL A C 1
ATOM 2363 O O . VAL A 1 311 ? -11.836 -22.906 -24.25 1 95.81 311 VAL A O 1
ATOM 2366 N N . LYS A 1 312 ? -14.047 -22.688 -23.875 1 97.19 312 LYS A N 1
ATOM 2367 C CA . LYS A 1 312 ? -14.25 -24.094 -23.531 1 97.19 312 LYS A CA 1
ATOM 2368 C C . LYS A 1 312 ? -13.766 -25.016 -24.641 1 97.19 312 LYS A C 1
ATOM 2370 O O . LYS A 1 312 ? -14.078 -24.797 -25.812 1 97.19 312 LYS A O 1
ATOM 2375 N N . GLY A 1 313 ? -12.93 -25.922 -24.188 1 98 313 GLY A N 1
ATOM 2376 C CA . GLY A 1 313 ? -12.5 -26.969 -25.109 1 98 313 GLY A CA 1
ATOM 2377 C C . GLY A 1 313 ? -11.289 -26.562 -25.938 1 98 313 GLY A C 1
ATOM 2378 O O . GLY A 1 313 ? -10.68 -27.406 -26.594 1 98 313 GLY A O 1
ATOM 2379 N N . ALA A 1 314 ? -10.961 -25.281 -25.922 1 98.19 314 ALA A N 1
ATOM 2380 C CA . ALA A 1 314 ? -9.844 -24.828 -26.734 1 98.19 314 ALA A CA 1
ATOM 2381 C C . ALA A 1 314 ? -8.508 -25.078 -26.031 1 98.19 314 ALA A C 1
ATOM 2383 O O . ALA A 1 314 ? -8.352 -24.766 -24.844 1 98.19 314 ALA A O 1
ATOM 2384 N N . ASP A 1 315 ? -7.613 -25.656 -26.812 1 98.56 315 ASP A N 1
ATOM 2385 C CA . ASP A 1 315 ? -6.27 -25.875 -26.281 1 98.56 315 ASP A CA 1
ATOM 2386 C C . ASP A 1 315 ? -5.422 -24.609 -26.391 1 98.56 315 ASP A C 1
ATOM 2388 O O . ASP A 1 315 ? -5.734 -23.719 -27.172 1 98.56 315 ASP A O 1
ATOM 2392 N N . PHE A 1 316 ? -4.387 -24.547 -25.578 1 98.62 316 PHE A N 1
ATOM 2393 C CA . PHE A 1 316 ? -3.412 -23.469 -25.625 1 98.62 316 PHE A CA 1
ATOM 2394 C C . PHE A 1 316 ? -2.01 -24 -25.875 1 98.62 316 PHE A C 1
ATOM 2396 O O . PHE A 1 316 ? -1.64 -25.047 -25.344 1 98.62 316 PHE A O 1
ATOM 2403 N N . SER A 1 317 ? -1.219 -23.312 -26.641 1 98.69 317 SER A N 1
ATOM 2404 C CA . SER A 1 317 ? 0.213 -23.578 -26.719 1 98.69 317 SER A CA 1
ATOM 2405 C C . SER A 1 317 ? 1.005 -22.312 -27 1 98.69 317 SER A C 1
ATOM 2407 O O . SER A 1 317 ? 0.458 -21.328 -27.516 1 98.69 317 SER A O 1
ATOM 2409 N N . SER A 1 318 ? 2.248 -22.328 -26.594 1 98.75 318 SER A N 1
ATOM 2410 C CA . SER A 1 318 ? 3.139 -21.203 -26.828 1 98.75 318 SER A CA 1
ATOM 2411 C C . SER A 1 318 ? 4.578 -21.656 -27.031 1 98.75 318 SER A C 1
ATOM 2413 O O . SER A 1 318 ? 5.07 -22.516 -26.281 1 98.75 318 SER A O 1
ATOM 2415 N N . PHE A 1 319 ? 5.145 -21.234 -28.078 1 98.81 319 PHE A N 1
ATOM 2416 C CA . PHE A 1 319 ? 6.594 -21.25 -28.25 1 98.81 319 PHE A CA 1
ATOM 2417 C C . PHE A 1 319 ? 7.195 -19.875 -27.953 1 98.81 319 PHE A C 1
ATOM 2419 O O . PHE A 1 319 ? 6.832 -18.891 -28.594 1 98.81 319 PHE A O 1
ATOM 2426 N N . ALA A 1 320 ? 8.148 -19.891 -27.031 1 98.81 320 ALA A N 1
ATOM 2427 C CA . ALA A 1 320 ? 8.602 -18.578 -26.547 1 98.81 320 ALA A CA 1
ATOM 2428 C C . ALA A 1 320 ? 10.125 -18.5 -26.531 1 98.81 320 ALA A C 1
ATOM 2430 O O . ALA A 1 320 ? 10.805 -19.484 -26.25 1 98.81 320 ALA A O 1
ATOM 2431 N N . LEU A 1 321 ? 10.641 -17.312 -26.781 1 98.81 321 LEU A N 1
ATOM 2432 C CA . LEU A 1 321 ? 12.023 -16.891 -26.562 1 98.81 321 LEU A CA 1
ATOM 2433 C C . LEU A 1 321 ? 12.062 -15.57 -25.797 1 98.81 321 LEU A C 1
ATOM 2435 O O . LEU A 1 321 ? 11.281 -14.656 -26.062 1 98.81 321 LEU A O 1
ATOM 2439 N N . GLY A 1 322 ? 12.961 -15.617 -24.766 1 98.62 322 GLY A N 1
ATOM 2440 C CA . GLY A 1 322 ? 12.906 -14.391 -23.969 1 98.62 322 GLY A CA 1
ATOM 2441 C C . GLY A 1 322 ? 14.195 -14.109 -23.219 1 98.62 322 GLY A C 1
ATOM 2442 O O . GLY A 1 322 ? 15.164 -14.867 -23.328 1 98.62 322 GLY A O 1
ATOM 2443 N N . VAL A 1 323 ? 14.234 -12.938 -22.609 1 98.62 323 VAL A N 1
ATOM 2444 C CA . VAL A 1 323 ? 15.305 -12.484 -21.734 1 98.62 323 VAL A CA 1
ATOM 2445 C C . VAL A 1 323 ? 14.719 -12.047 -20.391 1 98.62 323 VAL A C 1
ATOM 2447 O O . VAL A 1 323 ? 13.672 -11.391 -20.344 1 98.62 323 VAL A O 1
ATOM 2450 N N . ARG A 1 324 ? 15.359 -12.461 -19.375 1 98.69 324 ARG A N 1
ATOM 2451 C CA . ARG A 1 324 ? 15.039 -12 -18.031 1 98.69 324 ARG A CA 1
ATOM 2452 C C . ARG A 1 324 ? 16.25 -11.328 -17.375 1 98.69 324 ARG A C 1
ATOM 2454 O O . ARG A 1 324 ? 17.344 -11.875 -17.391 1 98.69 324 ARG A O 1
ATOM 2461 N N . HIS A 1 325 ? 16.047 -10.133 -16.812 1 98.56 325 HIS A N 1
ATOM 2462 C CA . HIS A 1 325 ? 17.078 -9.398 -16.094 1 98.56 325 HIS A CA 1
ATOM 2463 C C . HIS A 1 325 ? 16.578 -8.914 -14.734 1 98.56 325 HIS A C 1
ATOM 2465 O O . HIS A 1 325 ? 15.539 -8.25 -14.656 1 98.56 325 HIS A O 1
ATOM 2471 N N . ALA A 1 326 ? 17.344 -9.266 -13.773 1 97.81 326 ALA A N 1
ATOM 2472 C CA . ALA A 1 326 ? 17.062 -8.797 -12.422 1 97.81 326 ALA A CA 1
ATOM 2473 C C . ALA A 1 326 ? 18.047 -7.703 -12 1 97.81 326 ALA A C 1
ATOM 2475 O O . ALA A 1 326 ? 19.203 -7.723 -12.391 1 97.81 326 ALA A O 1
ATOM 2476 N N . PHE A 1 327 ? 17.578 -6.762 -11.141 1 96.88 327 PHE A N 1
ATOM 2477 C CA . PHE A 1 327 ? 18.453 -5.703 -10.625 1 96.88 327 PHE A CA 1
ATOM 2478 C C . PHE A 1 327 ? 18.172 -5.453 -9.148 1 96.88 327 PHE A C 1
ATOM 2480 O O . PHE A 1 327 ? 17.094 -5.773 -8.641 1 96.88 327 PHE A O 1
ATOM 2487 N N . MET B 1 1 ? 80.938 1.417 -13.82 1 19.75 1 MET B N 1
ATOM 2488 C CA . MET B 1 1 ? 80.188 1.401 -12.555 1 19.75 1 MET B CA 1
ATOM 2489 C C . MET B 1 1 ? 78.875 2.178 -12.656 1 19.75 1 MET B C 1
ATOM 2491 O O . MET B 1 1 ? 78.875 3.318 -13.125 1 19.75 1 MET B O 1
ATOM 2495 N N . ILE B 1 2 ? 77.75 1.39 -12.727 1 24.19 2 ILE B N 1
ATOM 2496 C CA . ILE B 1 2 ? 76.5 1.443 -13.469 1 24.19 2 ILE B CA 1
ATOM 2497 C C . ILE B 1 2 ? 75.562 2.482 -12.844 1 24.19 2 ILE B C 1
ATOM 2499 O O . ILE B 1 2 ? 75.312 2.424 -11.641 1 24.19 2 ILE B O 1
ATOM 2503 N N . LYS B 1 3 ? 75.75 3.734 -13.336 1 21.86 3 LYS B N 1
ATOM 2504 C CA . LYS B 1 3 ? 75.062 4.984 -13.086 1 21.86 3 LYS B CA 1
ATOM 2505 C C . LYS B 1 3 ? 73.562 4.75 -12.992 1 21.86 3 LYS B C 1
ATOM 2507 O O . LYS B 1 3 ? 72.938 4.254 -13.938 1 21.86 3 LYS B O 1
ATOM 2512 N N . MET B 1 4 ? 73.188 4.277 -11.766 1 23.16 4 MET B N 1
ATOM 2513 C CA . MET B 1 4 ? 71.875 3.961 -11.219 1 23.16 4 MET B CA 1
ATOM 2514 C C . MET B 1 4 ? 70.875 5.082 -11.508 1 23.16 4 MET B C 1
ATOM 2516 O O . MET B 1 4 ? 71 6.188 -10.984 1 23.16 4 MET B O 1
ATOM 2520 N N . ASN B 1 5 ? 70.688 5.359 -12.789 1 22.48 5 ASN B N 1
ATOM 2521 C CA . ASN B 1 5 ? 69.812 6.355 -13.328 1 22.48 5 ASN B CA 1
ATOM 2522 C C . ASN B 1 5 ? 68.438 6.277 -12.641 1 22.48 5 ASN B C 1
ATOM 2524 O O . ASN B 1 5 ? 67.875 5.195 -12.492 1 22.48 5 ASN B O 1
ATOM 2528 N N . ARG B 1 6 ? 68.188 7.246 -11.695 1 23.02 6 ARG B N 1
ATOM 2529 C CA . ARG B 1 6 ? 67.125 7.695 -10.836 1 23.02 6 ARG B CA 1
ATOM 2530 C C . ARG B 1 6 ? 65.812 7.836 -11.633 1 23.02 6 ARG B C 1
ATOM 2532 O O . ARG B 1 6 ? 65.688 8.758 -12.43 1 23.02 6 ARG B O 1
ATOM 2539 N N . VAL B 1 7 ? 65.375 6.918 -12.414 1 22.08 7 VAL B N 1
ATOM 2540 C CA . VAL B 1 7 ? 64.062 7.098 -13.094 1 22.08 7 VAL B CA 1
ATOM 2541 C C . VAL B 1 7 ? 63 7.41 -12.07 1 22.08 7 VAL B C 1
ATOM 2543 O O . VAL B 1 7 ? 62.688 6.586 -11.203 1 22.08 7 VAL B O 1
ATOM 2546 N N . ALA B 1 8 ? 62.969 8.617 -11.516 1 22.59 8 ALA B N 1
ATOM 2547 C CA . ALA B 1 8 ? 61.906 9.227 -10.711 1 22.59 8 ALA B CA 1
ATOM 2548 C C . ALA B 1 8 ? 60.531 8.969 -11.328 1 22.59 8 ALA B C 1
ATOM 2550 O O . ALA B 1 8 ? 60.25 9.477 -12.414 1 22.59 8 ALA B O 1
ATOM 2551 N N . LEU B 1 9 ? 60.062 7.824 -11.422 1 22.06 9 LEU B N 1
ATOM 2552 C CA . LEU B 1 9 ? 58.688 7.527 -11.82 1 22.06 9 LEU B CA 1
ATOM 2553 C C . LEU B 1 9 ? 57.719 8.375 -11.031 1 22.06 9 LEU B C 1
ATOM 2555 O O . LEU B 1 9 ? 57.625 8.258 -9.805 1 22.06 9 LEU B O 1
ATOM 2559 N N . ALA B 1 10 ? 57.5 9.695 -11.344 1 23 10 ALA B N 1
ATOM 2560 C CA . ALA B 1 10 ? 56.469 10.648 -10.922 1 23 10 ALA B CA 1
ATOM 2561 C C . ALA B 1 10 ? 55.094 10.008 -10.914 1 23 10 ALA B C 1
ATOM 2563 O O . ALA B 1 10 ? 54.625 9.539 -11.953 1 23 10 ALA B O 1
ATOM 2564 N N . VAL B 1 11 ? 54.781 9.156 -10.047 1 24.14 11 VAL B N 1
ATOM 2565 C CA . VAL B 1 11 ? 53.406 8.711 -9.758 1 24.14 11 VAL B CA 1
ATOM 2566 C C . VAL B 1 11 ? 52.469 9.914 -9.688 1 24.14 11 VAL B C 1
ATOM 2568 O O . VAL B 1 11 ? 52.625 10.781 -8.828 1 24.14 11 VAL B O 1
ATOM 2571 N N . LEU B 1 12 ? 52.156 10.609 -10.82 1 22.11 12 LEU B N 1
ATOM 2572 C CA . LEU B 1 12 ? 51.156 11.664 -10.922 1 22.11 12 LEU B CA 1
ATOM 2573 C C . LEU B 1 12 ? 49.906 11.305 -10.109 1 22.11 12 LEU B C 1
ATOM 2575 O O . LEU B 1 12 ? 49.344 10.203 -10.258 1 22.11 12 LEU B O 1
ATOM 2579 N N . ALA B 1 13 ? 49.781 11.695 -8.859 1 24.02 13 ALA B N 1
ATOM 2580 C CA . ALA B 1 13 ? 48.625 11.828 -8 1 24.02 13 ALA B CA 1
ATOM 2581 C C . ALA B 1 13 ? 47.438 12.359 -8.789 1 24.02 13 ALA B C 1
ATOM 2583 O O . ALA B 1 13 ? 47.469 13.469 -9.32 1 24.02 13 ALA B O 1
ATOM 2584 N N . VAL B 1 14 ? 46.781 11.625 -9.719 1 26.84 14 VAL B N 1
ATOM 2585 C CA . VAL B 1 14 ? 45.531 12.062 -10.289 1 26.84 14 VAL B CA 1
ATOM 2586 C C . VAL B 1 14 ? 44.688 12.727 -9.211 1 26.84 14 VAL B C 1
ATOM 2588 O O . VAL B 1 14 ? 44.281 12.078 -8.242 1 26.84 14 VAL B O 1
ATOM 2591 N N . LEU B 1 15 ? 44.938 13.891 -8.688 1 27.23 15 LEU B N 1
ATOM 2592 C CA . LEU B 1 15 ? 44.094 14.836 -7.977 1 27.23 15 LEU B CA 1
ATOM 2593 C C . LEU B 1 15 ? 42.688 14.875 -8.609 1 27.23 15 LEU B C 1
ATOM 2595 O O . LEU B 1 15 ? 42.531 15.398 -9.711 1 27.23 15 LEU B O 1
ATOM 2599 N N . GLY B 1 16 ? 42.062 13.789 -8.805 1 30.28 16 GLY B N 1
ATOM 2600 C CA . GLY B 1 16 ? 40.656 13.891 -9.25 1 30.28 16 GLY B CA 1
ATOM 2601 C C . GLY B 1 16 ? 39.938 15.062 -8.633 1 30.28 16 GLY B C 1
ATOM 2602 O O . GLY B 1 16 ? 40 15.281 -7.418 1 30.28 16 GLY B O 1
ATOM 2603 N N . SER B 1 17 ? 40.062 16.266 -9.141 1 30.33 17 SER B N 1
ATOM 2604 C CA . SER B 1 17 ? 39.125 17.375 -8.859 1 30.33 17 SER B CA 1
ATOM 2605 C C . SER B 1 17 ? 37.75 16.859 -8.5 1 30.33 17 SER B C 1
ATOM 2607 O O . SER B 1 17 ? 37.094 16.203 -9.305 1 30.33 17 SER B O 1
ATOM 2609 N N . THR B 1 18 ? 37.562 16.375 -7.359 1 32.88 18 THR B N 1
ATOM 2610 C CA . THR B 1 18 ? 36.25 16.344 -6.719 1 32.88 18 THR B CA 1
ATOM 2611 C C . THR B 1 18 ? 35.5 17.641 -6.953 1 32.88 18 THR B C 1
ATOM 2613 O O . THR B 1 18 ? 35.781 18.656 -6.301 1 32.88 18 THR B O 1
ATOM 2616 N N . THR B 1 19 ? 35.656 18.328 -8.125 1 34 19 THR B N 1
ATOM 2617 C CA . THR B 1 19 ? 34.625 19.344 -8.289 1 34 19 THR B CA 1
ATOM 2618 C C . THR B 1 19 ? 33.406 19.016 -7.426 1 34 19 THR B C 1
ATOM 2620 O O . THR B 1 19 ? 33.031 17.844 -7.293 1 34 19 THR B O 1
ATOM 2623 N N . VAL B 1 20 ? 33.281 19.688 -6.332 1 36.16 20 VAL B N 1
ATOM 2624 C CA . VAL B 1 20 ? 32 19.719 -5.602 1 36.16 20 VAL B CA 1
ATOM 2625 C C . VAL B 1 20 ? 30.844 19.547 -6.578 1 36.16 20 VAL B C 1
ATOM 2627 O O . VAL B 1 20 ? 30.516 20.469 -7.34 1 36.16 20 VAL B O 1
ATOM 2630 N N . MET B 1 21 ? 30.984 18.859 -7.664 1 38 21 MET B N 1
ATOM 2631 C CA . MET B 1 21 ? 29.703 18.594 -8.312 1 38 21 MET B CA 1
ATOM 2632 C C . MET B 1 21 ? 28.547 18.672 -7.305 1 38 21 MET B C 1
ATOM 2634 O O . MET B 1 21 ? 28.641 18.109 -6.215 1 38 21 MET B O 1
ATOM 2638 N N . ALA B 1 22 ? 27.938 19.828 -6.996 1 42.75 22 ALA B N 1
ATOM 2639 C CA . ALA B 1 22 ? 26.609 19.953 -6.391 1 42.75 22 ALA B CA 1
ATOM 2640 C C . ALA B 1 22 ? 25.859 18.641 -6.449 1 42.75 22 ALA B C 1
ATOM 2642 O O . ALA B 1 22 ? 25.359 18.234 -7.504 1 42.75 22 ALA B O 1
ATOM 2643 N N . GLN B 1 23 ? 26.422 17.609 -6.172 1 48.44 23 GLN B N 1
ATOM 2644 C CA . GLN B 1 23 ? 25.844 16.266 -6.203 1 48.44 23 GLN B CA 1
ATOM 2645 C C . GLN B 1 23 ? 24.375 16.281 -5.793 1 48.44 23 GLN B C 1
ATOM 2647 O O . GLN B 1 23 ? 24.047 16.562 -4.637 1 48.44 23 GLN B O 1
ATOM 2652 N N . SER B 1 24 ? 23.562 16.938 -6.594 1 58.28 24 SER B N 1
ATOM 2653 C CA . SER B 1 24 ? 22.109 16.812 -6.543 1 58.28 24 SER B CA 1
ATOM 2654 C C . SER B 1 24 ? 21.703 15.367 -6.254 1 58.28 24 SER B C 1
ATOM 2656 O O . SER B 1 24 ? 22.031 14.453 -7.016 1 58.28 24 SER B O 1
ATOM 2658 N N . SER B 1 25 ? 21.703 15.07 -4.957 1 78.12 25 SER B N 1
ATOM 2659 C CA . SER B 1 25 ? 21.297 13.703 -4.652 1 78.12 25 SER B CA 1
ATOM 2660 C C . SER B 1 25 ? 19.797 13.602 -4.449 1 78.12 25 SER B C 1
ATOM 2662 O O . SER B 1 25 ? 19.172 14.531 -3.936 1 78.12 25 SER B O 1
ATOM 2664 N N . VAL B 1 26 ? 19.125 12.828 -5.25 1 91.19 26 VAL B N 1
ATOM 2665 C CA . VAL B 1 26 ? 17.734 12.461 -5.074 1 91.19 26 VAL B CA 1
ATOM 2666 C C . VAL B 1 26 ? 17.594 11.5 -3.893 1 91.19 26 VAL B C 1
ATOM 2668 O O . VAL B 1 26 ? 18.344 10.539 -3.771 1 91.19 26 VAL B O 1
ATOM 2671 N N . THR B 1 27 ? 16.812 11.984 -2.98 1 93.75 27 THR B N 1
ATOM 2672 C CA . THR B 1 27 ? 16.531 11.156 -1.812 1 93.75 27 THR B CA 1
ATOM 2673 C C . THR B 1 27 ? 15.156 10.508 -1.916 1 93.75 27 THR B C 1
ATOM 2675 O O . THR B 1 27 ? 14.172 11.18 -2.227 1 93.75 27 THR B O 1
ATOM 2678 N N . ILE B 1 28 ? 15.164 9.172 -1.688 1 94.88 28 ILE B N 1
ATOM 2679 C CA . ILE B 1 28 ? 13.898 8.461 -1.556 1 94.88 28 ILE B CA 1
ATOM 2680 C C . ILE B 1 28 ? 13.484 8.414 -0.087 1 94.88 28 ILE B C 1
ATOM 2682 O O . ILE B 1 28 ? 14.312 8.18 0.792 1 94.88 28 ILE B O 1
ATOM 2686 N N . TYR B 1 29 ? 12.234 8.68 0.125 1 95.56 29 TYR B N 1
ATOM 2687 C CA . TYR B 1 29 ? 11.742 8.641 1.496 1 95.56 29 TYR B CA 1
ATOM 2688 C C . TYR B 1 29 ? 10.297 8.141 1.544 1 95.56 29 TYR B C 1
ATOM 2690 O O . TYR B 1 29 ? 9.68 7.918 0.502 1 95.56 29 TYR B O 1
ATOM 2698 N N . GLY B 1 30 ? 9.82 7.875 2.824 1 97.06 30 GLY B N 1
ATOM 2699 C CA . GLY B 1 30 ? 8.422 7.484 2.943 1 97.06 30 GLY B CA 1
ATOM 2700 C C . GLY B 1 30 ? 8.039 7.066 4.348 1 97.06 30 GLY B C 1
ATOM 2701 O O . GLY B 1 30 ? 8.82 7.227 5.289 1 97.06 30 GLY B O 1
ATOM 2702 N N . ARG B 1 31 ? 6.785 6.699 4.383 1 97.56 31 ARG B N 1
ATOM 2703 C CA . ARG B 1 31 ? 6.168 6.23 5.621 1 97.56 31 ARG B CA 1
ATOM 2704 C C . ARG B 1 31 ? 5.117 5.164 5.336 1 97.56 31 ARG B C 1
ATOM 2706 O O . ARG B 1 31 ? 4.297 5.316 4.43 1 97.56 31 ARG B O 1
ATOM 2713 N N . ILE B 1 32 ? 5.234 4.117 5.988 1 98.19 32 ILE B N 1
ATOM 2714 C CA . ILE B 1 32 ? 4.16 3.127 6.008 1 98.19 32 ILE B CA 1
ATOM 2715 C C . ILE B 1 32 ? 3.488 3.123 7.379 1 98.19 32 ILE B C 1
ATOM 2717 O O . ILE B 1 32 ? 4.156 2.967 8.406 1 98.19 32 ILE B O 1
ATOM 2721 N N . ASN B 1 33 ? 2.246 3.311 7.402 1 98.56 33 ASN B N 1
ATOM 2722 C CA . ASN B 1 33 ? 1.437 3.465 8.609 1 98.56 33 ASN B CA 1
ATOM 2723 C C . ASN B 1 33 ? 0.13 2.682 8.508 1 98.56 33 ASN B C 1
ATOM 2725 O O . ASN B 1 33 ? -0.794 3.094 7.805 1 98.56 33 ASN B O 1
ATOM 2729 N N . THR B 1 34 ? 0.142 1.563 9.227 1 98.56 34 THR B N 1
ATOM 2730 C CA . THR B 1 34 ? -0.951 0.611 9.062 1 98.56 34 THR B CA 1
ATOM 2731 C C . THR B 1 34 ? -1.539 0.226 10.422 1 98.56 34 THR B C 1
ATOM 2733 O O . THR B 1 34 ? -0.802 0.003 11.383 1 98.56 34 THR B O 1
ATOM 2736 N N . THR B 1 35 ? -2.848 0.192 10.516 1 98.56 35 THR B N 1
ATOM 2737 C CA . THR B 1 35 ? -3.523 -0.257 11.734 1 98.56 35 THR B CA 1
ATOM 2738 C C . THR B 1 35 ? -4.516 -1.374 11.414 1 98.56 35 THR B C 1
ATOM 2740 O O . THR B 1 35 ? -4.996 -1.485 10.289 1 98.56 35 THR B O 1
ATOM 2743 N N . VAL B 1 36 ? -4.777 -2.225 12.383 1 98.44 36 VAL B N 1
ATOM 2744 C CA . VAL B 1 36 ? -5.969 -3.061 12.469 1 98.44 36 VAL B CA 1
ATOM 2745 C C . VAL B 1 36 ? -6.961 -2.449 13.461 1 98.44 36 VAL B C 1
ATOM 2747 O O . VAL B 1 36 ? -6.59 -2.098 14.578 1 98.44 36 VAL B O 1
ATOM 2750 N N . GLU B 1 37 ? -8.203 -2.391 13 1 98.56 37 GLU B N 1
ATOM 2751 C CA . GLU B 1 37 ? -9.156 -1.614 13.789 1 98.56 37 GLU B CA 1
ATOM 2752 C C . GLU B 1 37 ? -10.5 -2.338 13.906 1 98.56 37 GLU B C 1
ATOM 2754 O O . GLU B 1 37 ? -10.914 -3.033 12.977 1 98.56 37 GLU B O 1
ATOM 2759 N N . ARG B 1 38 ? -11.055 -2.203 15.07 1 98.25 38 ARG B N 1
ATOM 2760 C CA . ARG B 1 38 ? -12.484 -2.439 15.227 1 98.25 38 ARG B CA 1
ATOM 2761 C C . ARG B 1 38 ? -13.273 -1.136 15.133 1 98.25 38 ARG B C 1
ATOM 2763 O O . ARG B 1 38 ? -13.234 -0.32 16.062 1 98.25 38 ARG B O 1
ATOM 2770 N N . GLU B 1 39 ? -14.008 -0.987 14.078 1 97.69 39 GLU B N 1
ATOM 2771 C CA . GLU B 1 39 ? -14.719 0.26 13.805 1 97.69 39 GLU B CA 1
ATOM 2772 C C . GLU B 1 39 ? -16.219 0.087 13.977 1 97.69 39 GLU B C 1
ATOM 2774 O O . GLU B 1 39 ? -16.766 -0.97 13.656 1 97.69 39 GLU B O 1
ATOM 2779 N N . LYS B 1 40 ? -16.812 1.109 14.453 1 97.38 40 LYS B N 1
ATOM 2780 C CA . LYS B 1 40 ? -18.266 1.135 14.609 1 97.38 40 LYS B CA 1
ATOM 2781 C C . LYS B 1 40 ? -18.859 2.389 13.977 1 97.38 40 LYS B C 1
ATOM 2783 O O . LYS B 1 40 ? -18.391 3.5 14.219 1 97.38 40 LYS B O 1
ATOM 2788 N N . ILE B 1 41 ? -19.875 2.23 13.117 1 96.56 41 ILE B N 1
ATOM 2789 C CA . ILE B 1 41 ? -20.703 3.295 12.578 1 96.56 41 ILE B CA 1
ATOM 2790 C C . ILE B 1 41 ? -22.172 3.033 12.93 1 96.56 41 ILE B C 1
ATOM 2792 O O . ILE B 1 41 ? -22.781 2.105 12.398 1 96.56 41 ILE B O 1
ATOM 2796 N N . GLY B 1 42 ? -22.672 3.867 13.734 1 95.44 42 GLY B N 1
ATOM 2797 C CA . GLY B 1 42 ? -23.984 3.521 14.258 1 95.44 42 GLY B CA 1
ATOM 2798 C C . GLY B 1 42 ? -24 2.172 14.953 1 95.44 42 GLY B C 1
ATOM 2799 O O . GLY B 1 42 ? -23.234 1.935 15.891 1 95.44 42 GLY B O 1
ATOM 2800 N N . ASP B 1 43 ? -24.734 1.265 14.328 1 92.19 43 ASP B N 1
ATOM 2801 C CA . ASP B 1 43 ? -24.875 -0.049 14.953 1 92.19 43 ASP B CA 1
ATOM 2802 C C . ASP B 1 43 ? -24.031 -1.093 14.211 1 92.19 43 ASP B C 1
ATOM 2804 O O . ASP B 1 43 ? -24.031 -2.268 14.586 1 92.19 43 ASP B O 1
ATOM 2808 N N . GLN B 1 44 ? -23.375 -0.646 13.312 1 92.94 44 GLN B N 1
ATOM 2809 C CA . GLN B 1 44 ? -22.578 -1.588 12.531 1 92.94 44 GLN B CA 1
ATOM 2810 C C . GLN B 1 44 ? -21.125 -1.62 13.016 1 92.94 44 GLN B C 1
ATOM 2812 O O . GLN B 1 44 ? -20.531 -0.573 13.273 1 92.94 44 GLN B O 1
ATOM 2817 N N . THR B 1 45 ? -20.625 -2.848 13.172 1 94.81 45 THR B N 1
ATOM 2818 C CA . THR B 1 45 ? -19.234 -3.043 13.586 1 94.81 45 THR B CA 1
ATOM 2819 C C . THR B 1 45 ? -18.453 -3.803 12.516 1 94.81 45 THR B C 1
ATOM 2821 O O . THR B 1 45 ? -18.953 -4.781 11.953 1 94.81 45 THR B O 1
ATOM 2824 N N . VAL B 1 46 ? -17.281 -3.332 12.211 1 93.81 46 VAL B N 1
ATOM 2825 C CA . VAL B 1 46 ? -16.438 -4 11.227 1 93.81 46 VAL B CA 1
ATOM 2826 C C . VAL B 1 46 ? -14.992 -4.023 11.711 1 93.81 46 VAL B C 1
ATOM 2828 O O . VAL B 1 46 ? -14.523 -3.062 12.32 1 93.81 46 VAL B O 1
ATOM 2831 N N . ASN B 1 47 ? -14.297 -5.156 11.508 1 94.88 47 ASN B N 1
ATOM 2832 C CA . ASN B 1 47 ? -12.844 -5.227 11.664 1 94.88 47 ASN B CA 1
ATOM 2833 C C . ASN B 1 47 ? -12.125 -4.945 10.344 1 94.88 47 ASN B C 1
ATOM 2835 O O . ASN B 1 47 ? -12.398 -5.598 9.336 1 94.88 47 ASN B O 1
ATOM 2839 N N . LYS B 1 48 ? -11.234 -3.93 10.43 1 95.69 48 LYS B N 1
ATOM 2840 C CA . LYS B 1 48 ? -10.602 -3.463 9.203 1 95.69 48 LYS B CA 1
ATOM 2841 C C . LYS B 1 48 ? -9.102 -3.25 9.406 1 95.69 48 LYS B C 1
ATOM 2843 O O . LYS B 1 48 ? -8.664 -2.91 10.508 1 95.69 48 LYS B O 1
ATOM 2848 N N . MET B 1 49 ? -8.406 -3.553 8.391 1 97.06 49 MET B N 1
ATOM 2849 C CA . MET B 1 49 ? -7.062 -2.988 8.289 1 97.06 49 MET B CA 1
ATOM 2850 C C . MET B 1 49 ? -7.094 -1.626 7.605 1 97.06 49 MET B C 1
ATOM 2852 O O . MET B 1 49 ? -7.688 -1.474 6.539 1 97.06 49 MET B O 1
ATOM 2856 N N . GLU B 1 50 ? -6.406 -0.639 8.227 1 97.56 50 GLU B N 1
ATOM 2857 C CA . GLU B 1 50 ? -6.512 0.738 7.758 1 97.56 50 GLU B CA 1
ATOM 2858 C C . GLU B 1 50 ? -5.141 1.31 7.406 1 97.56 50 GLU B C 1
ATOM 2860 O O . GLU B 1 50 ? -4.164 1.074 8.125 1 97.56 50 GLU B O 1
ATOM 2865 N N . ASN B 1 51 ? -5.156 1.943 6.281 1 98.25 51 ASN B N 1
ATOM 2866 C CA . ASN B 1 51 ? -4.043 2.824 5.941 1 98.25 51 ASN B CA 1
ATOM 2867 C C . ASN B 1 51 ? -4.156 4.168 6.656 1 98.25 51 ASN B C 1
ATOM 2869 O O . ASN B 1 51 ? -5.223 4.785 6.66 1 98.25 51 ASN B O 1
ATOM 2873 N N . ASN B 1 52 ? -3.031 4.625 7.262 1 98 52 ASN B N 1
ATOM 2874 C CA . ASN B 1 52 ? -2.99 5.914 7.949 1 98 52 ASN B CA 1
ATOM 2875 C C . ASN B 1 52 ? -2.049 6.891 7.25 1 98 52 ASN B C 1
ATOM 2877 O O . ASN B 1 52 ? -1.142 7.441 7.879 1 98 52 ASN B O 1
ATOM 2881 N N . SER B 1 53 ? -2.311 7.16 6.012 1 97.69 53 SER B N 1
ATOM 2882 C CA . SER B 1 53 ? -1.608 8.141 5.191 1 97.69 53 SER B CA 1
ATOM 2883 C C . SER B 1 53 ? -0.189 7.684 4.875 1 97.69 53 SER B C 1
ATOM 2885 O O . SER B 1 53 ? 0.772 8.422 5.105 1 97.69 53 SER B O 1
ATOM 2887 N N . SER B 1 54 ? -0.095 6.438 4.465 1 98.5 54 SER B N 1
ATOM 2888 C CA . SER B 1 54 ? 1.181 5.961 3.939 1 98.5 54 SER B CA 1
ATOM 2889 C C . SER B 1 54 ? 1.561 6.695 2.658 1 98.5 54 SER B C 1
ATOM 2891 O O . SER B 1 54 ? 0.688 7.082 1.876 1 98.5 54 SER B O 1
ATOM 2893 N N . ARG B 1 55 ? 2.924 6.863 2.484 1 98.38 55 ARG B N 1
ATOM 2894 C CA . ARG B 1 55 ? 3.404 7.602 1.32 1 98.38 55 ARG B CA 1
ATOM 2895 C C . ARG B 1 55 ? 4.855 7.25 1.011 1 98.38 55 ARG B C 1
ATOM 2897 O O . ARG B 1 55 ? 5.574 6.742 1.873 1 98.38 55 ARG B O 1
ATOM 2904 N N . TRP B 1 56 ? 5.211 7.477 -0.206 1 97.31 56 TRP B N 1
ATOM 2905 C CA . TRP B 1 56 ? 6.594 7.449 -0.663 1 97.31 56 TRP B CA 1
ATOM 2906 C C . TRP B 1 56 ? 6.898 8.648 -1.556 1 97.31 56 TRP B C 1
ATOM 2908 O O . TRP B 1 56 ? 5.988 9.227 -2.158 1 97.31 56 TRP B O 1
ATOM 2918 N N . GLY B 1 57 ? 8.219 9.023 -1.574 1 97.38 57 GLY B N 1
ATOM 2919 C CA . GLY B 1 57 ? 8.547 10.18 -2.393 1 97.38 57 GLY B CA 1
ATOM 2920 C C 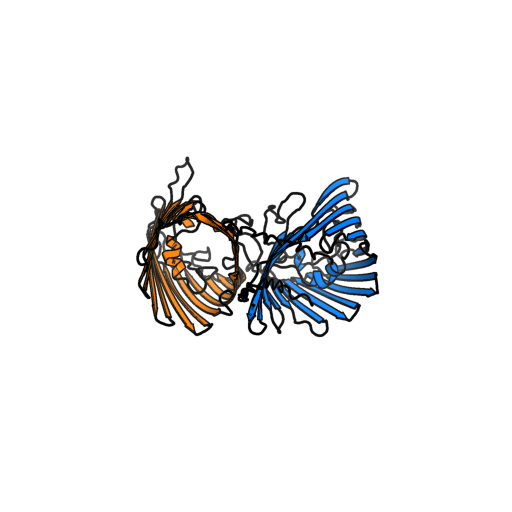. GLY B 1 57 ? 10.039 10.305 -2.674 1 97.38 57 GLY B C 1
ATOM 2921 O O . GLY B 1 57 ? 10.828 9.477 -2.227 1 97.38 57 GLY B O 1
ATOM 2922 N N . MET B 1 58 ? 10.266 11.219 -3.531 1 96.81 58 MET B N 1
ATOM 2923 C CA . MET B 1 58 ? 11.617 11.641 -3.863 1 96.81 58 MET B CA 1
ATOM 2924 C C . MET B 1 58 ? 11.781 13.148 -3.689 1 96.81 58 MET B C 1
ATOM 2926 O O . MET B 1 58 ? 10.867 13.914 -4.012 1 96.81 58 MET B O 1
ATOM 2930 N N . ARG B 1 59 ? 12.906 13.477 -3.182 1 97.25 59 ARG B N 1
ATOM 2931 C CA . ARG B 1 59 ? 13.203 14.898 -3.07 1 97.25 59 ARG B CA 1
ATOM 2932 C C . ARG B 1 59 ? 14.68 15.18 -3.336 1 97.25 59 ARG B C 1
ATOM 2934 O O . ARG B 1 59 ? 15.508 14.273 -3.275 1 97.25 59 ARG B O 1
ATOM 2941 N N . GLY B 1 60 ? 14.938 16.484 -3.752 1 96.12 60 GLY B N 1
ATOM 2942 C CA . GLY B 1 60 ? 16.312 16.906 -4.008 1 96.12 60 GLY B CA 1
ATOM 2943 C C . GLY B 1 60 ? 16.5 18.406 -3.869 1 96.12 60 GLY B C 1
ATOM 2944 O O . GLY B 1 60 ? 15.539 19.172 -3.926 1 96.12 60 GLY B O 1
ATOM 2945 N N . VAL B 1 61 ? 17.703 18.75 -3.541 1 95.25 61 VAL B N 1
ATOM 2946 C CA . VAL B 1 61 ? 18.125 20.141 -3.457 1 95.25 61 VAL B CA 1
ATOM 2947 C C . VAL B 1 61 ? 19.438 20.344 -4.191 1 95.25 61 VAL B C 1
ATOM 2949 O O . VAL B 1 61 ? 20.344 19.516 -4.078 1 95.25 61 VAL B O 1
ATOM 2952 N N . GLU B 1 62 ? 19.438 21.344 -5.035 1 95.75 62 GLU B N 1
ATOM 2953 C CA . GLU B 1 62 ? 20.672 21.75 -5.707 1 95.75 62 GLU B C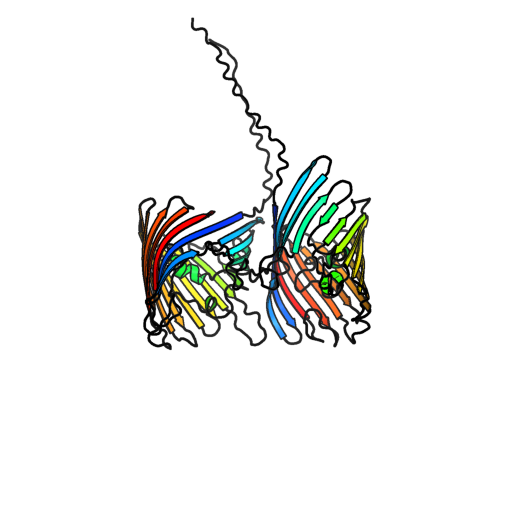A 1
ATOM 2954 C C . GLU B 1 62 ? 21.125 23.125 -5.23 1 95.75 62 GLU B C 1
ATOM 2956 O O . GLU B 1 62 ? 20.359 24.078 -5.25 1 95.75 62 GLU B O 1
ATOM 2961 N N . ASP B 1 63 ? 22.391 23.156 -4.82 1 94.69 63 ASP B N 1
ATOM 2962 C CA . ASP B 1 63 ? 23 24.453 -4.523 1 94.69 63 ASP B CA 1
ATOM 2963 C C . ASP B 1 63 ? 23.359 25.188 -5.805 1 94.69 63 ASP B C 1
ATOM 2965 O O . ASP B 1 63 ? 24.094 24.656 -6.645 1 94.69 63 ASP B O 1
ATOM 2969 N N . LEU B 1 64 ? 22.859 26.438 -5.887 1 95 64 LEU B N 1
ATOM 2970 C CA . LEU B 1 64 ? 23.078 27.188 -7.117 1 95 64 LEU B CA 1
ATOM 2971 C C . LEU B 1 64 ? 24.156 28.234 -6.918 1 95 64 LEU B C 1
ATOM 2973 O O . LEU B 1 64 ? 24.484 28.984 -7.844 1 95 64 LEU B O 1
ATOM 2977 N N . GLY B 1 65 ? 24.672 28.281 -5.762 1 93.75 65 GLY B N 1
ATOM 2978 C CA . GLY B 1 65 ? 25.672 29.281 -5.434 1 93.75 65 GLY B CA 1
ATOM 2979 C C . GLY B 1 65 ? 25.078 30.547 -4.852 1 93.75 65 GLY B C 1
ATOM 2980 O O . GLY B 1 65 ? 23.938 30.906 -5.16 1 93.75 65 GLY B O 1
ATOM 2981 N N . GLY B 1 66 ? 25.844 31.266 -3.963 1 95.38 66 GLY B N 1
ATOM 2982 C CA . GLY B 1 66 ? 25.438 32.531 -3.383 1 95.38 66 GLY B CA 1
ATOM 2983 C C . GLY B 1 66 ? 24.281 32.406 -2.412 1 95.38 66 GLY B C 1
ATOM 2984 O O . GLY B 1 66 ? 23.516 33.344 -2.215 1 95.38 66 GLY B O 1
ATOM 2985 N N . GLY B 1 67 ? 24.031 31.25 -1.941 1 95.19 67 GLY B N 1
ATOM 2986 C CA . GLY B 1 67 ? 22.969 31.031 -0.987 1 95.19 67 GLY B CA 1
ATOM 2987 C C . GLY B 1 67 ? 21.656 30.625 -1.644 1 95.19 67 GLY B C 1
ATOM 2988 O O . GLY B 1 67 ? 20.703 30.266 -0.959 1 95.19 67 GLY B O 1
ATOM 2989 N N . LEU B 1 68 ? 21.609 30.609 -2.904 1 95.75 68 LEU B N 1
ATOM 2990 C CA . LEU B 1 68 ? 20.422 30.234 -3.672 1 95.75 68 LEU B CA 1
ATOM 2991 C C . LEU B 1 68 ? 20.375 28.719 -3.867 1 95.75 68 LEU B C 1
ATOM 2993 O O . LEU B 1 68 ? 21.391 28.094 -4.148 1 95.75 68 LEU B O 1
ATOM 2997 N N . LYS B 1 69 ? 19.172 28.203 -3.639 1 96.94 69 LYS B N 1
ATOM 2998 C CA . LYS B 1 69 ? 18.969 26.766 -3.812 1 96.94 69 LYS B CA 1
ATOM 2999 C C . LYS B 1 69 ? 17.719 26.484 -4.641 1 96.94 69 LYS B C 1
ATOM 3001 O O . LYS B 1 69 ? 16.719 27.172 -4.52 1 96.94 69 LYS B O 1
ATOM 3006 N N . ALA B 1 70 ? 17.797 25.422 -5.5 1 97.44 70 ALA B N 1
ATOM 3007 C CA . ALA B 1 70 ? 16.641 24.859 -6.18 1 97.44 70 ALA B CA 1
ATOM 3008 C C . ALA B 1 70 ? 16.25 23.516 -5.566 1 97.44 70 ALA B C 1
ATOM 3010 O O . ALA B 1 70 ? 17.109 22.703 -5.211 1 97.44 70 ALA B O 1
ATOM 3011 N N . GLY B 1 71 ? 14.977 23.328 -5.449 1 97.44 71 GLY B N 1
ATOM 3012 C CA . GLY B 1 71 ? 14.516 22.078 -4.875 1 97.44 71 GLY B CA 1
ATOM 3013 C C . GLY B 1 71 ? 13.258 21.531 -5.535 1 97.44 71 GLY B C 1
ATOM 3014 O O . GLY B 1 71 ? 12.609 22.25 -6.305 1 97.44 71 GLY B O 1
ATOM 3015 N N . PHE B 1 72 ? 13.031 20.25 -5.25 1 98.12 72 PHE B N 1
ATOM 3016 C CA . PHE B 1 72 ? 11.789 19.625 -5.688 1 98.12 72 PHE B CA 1
ATOM 3017 C C . PHE B 1 72 ? 11.328 18.578 -4.68 1 98.12 72 PHE B C 1
ATOM 3019 O O . PHE B 1 72 ? 12.133 18.078 -3.891 1 98.12 72 PHE B O 1
ATOM 3026 N N . VAL B 1 73 ? 10.078 18.359 -4.684 1 98.06 73 VAL B N 1
ATOM 3027 C CA . VAL B 1 73 ? 9.469 17.25 -3.951 1 98.06 73 VAL B CA 1
ATOM 3028 C C . VAL B 1 73 ? 8.406 16.578 -4.82 1 98.06 73 VAL B C 1
ATOM 3030 O O . VAL B 1 73 ? 7.578 17.25 -5.434 1 98.06 73 VAL B O 1
ATOM 3033 N N . LEU B 1 74 ? 8.492 15.266 -4.957 1 98.44 74 LEU B N 1
ATOM 3034 C CA . LEU B 1 74 ? 7.473 14.398 -5.523 1 98.44 74 LEU B CA 1
ATOM 3035 C C . LEU B 1 74 ? 7.031 13.344 -4.512 1 98.44 74 LEU B C 1
ATOM 3037 O O . LEU B 1 74 ? 7.84 12.539 -4.055 1 98.44 74 LEU B O 1
ATOM 3041 N N . GLU B 1 75 ? 5.781 13.367 -4.148 1 98.44 75 GLU B N 1
ATOM 3042 C CA . GLU B 1 75 ? 5.293 12.445 -3.131 1 98.44 75 GLU B CA 1
ATOM 3043 C C . GLU B 1 75 ? 3.967 11.812 -3.549 1 98.44 75 GLU B C 1
ATOM 3045 O O . GLU B 1 75 ? 3.059 12.508 -4.004 1 98.44 75 GLU B O 1
ATOM 3050 N N . SER B 1 76 ? 3.926 10.516 -3.389 1 98.06 76 SER B N 1
ATOM 3051 C CA . SER B 1 76 ? 2.736 9.734 -3.705 1 98.06 76 SER B CA 1
ATOM 3052 C C . SER B 1 76 ? 2.166 9.062 -2.459 1 98.06 76 SER B C 1
ATOM 3054 O O . SER B 1 76 ? 2.9 8.445 -1.688 1 98.06 76 SER B O 1
ATOM 3056 N N . GLY B 1 77 ? 0.878 9.297 -2.285 1 97.75 77 GLY B N 1
ATOM 3057 C CA . GLY B 1 77 ? 0.186 8.492 -1.293 1 97.75 77 GLY B CA 1
ATOM 3058 C C . GLY B 1 77 ? -0.248 7.137 -1.821 1 97.75 77 GLY B C 1
ATOM 3059 O O . GLY B 1 77 ? -0.465 6.977 -3.025 1 97.75 77 GLY B O 1
ATOM 3060 N N . PHE B 1 78 ? -0.344 6.168 -0.9 1 97.38 78 PHE B N 1
ATOM 3061 C CA . PHE B 1 78 ? -0.872 4.855 -1.242 1 97.38 78 PHE B CA 1
ATOM 3062 C C . PHE B 1 78 ? -1.515 4.195 -0.026 1 97.38 78 PHE B C 1
ATOM 3064 O O . PHE B 1 78 ? -1.225 4.566 1.112 1 97.38 78 PHE B O 1
ATOM 3071 N N . ALA B 1 79 ? -2.396 3.273 -0.332 1 97.94 79 ALA B N 1
ATOM 3072 C CA . ALA B 1 79 ? -2.992 2.457 0.723 1 97.94 79 ALA B CA 1
ATOM 3073 C C . ALA B 1 79 ? -2.086 1.284 1.086 1 97.94 79 ALA B C 1
ATOM 3075 O O . ALA B 1 79 ? -1.926 0.349 0.299 1 97.94 79 ALA B O 1
ATOM 3076 N N . SER B 1 80 ? -1.592 1.298 2.279 1 97.69 80 SER B N 1
ATOM 3077 C CA . SER B 1 80 ? -0.647 0.276 2.719 1 97.69 80 SER B CA 1
ATOM 3078 C C . SER B 1 80 ? -1.304 -1.1 2.766 1 97.69 80 SER B C 1
ATOM 3080 O O . SER B 1 80 ? -0.624 -2.121 2.652 1 97.69 80 SER B O 1
ATOM 3082 N N . ASP B 1 81 ? -2.561 -1.153 2.994 1 96.69 81 ASP B N 1
ATOM 3083 C CA . ASP B 1 81 ? -3.285 -2.4 3.217 1 96.69 81 ASP B CA 1
ATOM 3084 C C . ASP B 1 81 ? -3.639 -3.074 1.894 1 96.69 81 ASP B C 1
ATOM 3086 O O . ASP B 1 81 ? -3.875 -4.281 1.85 1 96.69 81 ASP B O 1
ATOM 3090 N N . THR B 1 82 ? -3.672 -2.311 0.757 1 95.5 82 THR B N 1
ATOM 3091 C CA . THR B 1 82 ? -4.07 -2.891 -0.521 1 95.5 82 THR B CA 1
ATOM 3092 C C . THR B 1 82 ? -3.002 -2.643 -1.583 1 95.5 82 THR B C 1
ATOM 3094 O O . THR B 1 82 ? -2.977 -3.314 -2.615 1 95.5 82 THR B O 1
ATOM 3097 N N . GLY B 1 83 ? -2.217 -1.634 -1.377 1 96.12 83 GLY B N 1
ATOM 3098 C CA . GLY B 1 83 ? -1.222 -1.245 -2.361 1 96.12 83 GLY B CA 1
ATOM 3099 C C . GLY B 1 83 ? -1.743 -0.244 -3.375 1 96.12 83 GLY B C 1
ATOM 3100 O O . GLY B 1 83 ? -0.989 0.242 -4.223 1 96.12 83 GLY B O 1
ATOM 3101 N N . MET B 1 84 ? -2.99 0.169 -3.332 1 95.38 84 MET B N 1
ATOM 3102 C CA . MET B 1 84 ? -3.576 1.091 -4.301 1 95.38 84 MET B CA 1
ATOM 3103 C C . MET B 1 84 ? -3.123 2.521 -4.031 1 95.38 84 MET B C 1
ATOM 3105 O O . MET B 1 84 ? -2.918 2.906 -2.881 1 95.38 84 MET B O 1
ATOM 3109 N N . GLY B 1 85 ? -2.98 3.266 -5.098 1 94.88 85 GLY B N 1
ATOM 3110 C CA . GLY B 1 85 ? -2.713 4.684 -4.934 1 94.88 85 GLY B CA 1
ATOM 3111 C C . GLY B 1 85 ? -3.895 5.453 -4.371 1 94.88 85 GLY B C 1
ATOM 3112 O O . GLY B 1 85 ? -5.008 4.93 -4.301 1 94.88 85 GLY B O 1
ATOM 3113 N N . SER B 1 86 ? -3.604 6.652 -4.043 1 90.56 86 SER B N 1
ATOM 3114 C CA . SER B 1 86 ? -4.613 7.453 -3.359 1 90.56 86 SER B CA 1
ATOM 3115 C C . SER B 1 86 ? -5.496 8.195 -4.355 1 90.56 86 SER B C 1
ATOM 3117 O O . SER B 1 86 ? -6.438 8.891 -3.963 1 90.56 86 SER B O 1
ATOM 3119 N N . SER B 1 87 ? -5.305 8.039 -5.637 1 88.19 87 SER B N 1
ATOM 3120 C CA . SER B 1 87 ? -6.156 8.688 -6.633 1 88.19 87 SER B CA 1
ATOM 3121 C C . SER B 1 87 ? -7.508 7.992 -6.742 1 88.19 87 SER B C 1
ATOM 3123 O O . SER B 1 87 ? -7.691 6.895 -6.207 1 88.19 87 SER B O 1
ATOM 3125 N N . SER B 1 88 ? -8.438 8.648 -7.457 1 86.12 88 SER B N 1
ATOM 3126 C CA . SER B 1 88 ? -9.789 8.117 -7.602 1 86.12 88 SER B CA 1
ATOM 3127 C C . SER B 1 88 ? -9.773 6.801 -8.375 1 86.12 88 SER B C 1
ATOM 3129 O O . SER B 1 88 ? -10.672 5.973 -8.211 1 86.12 88 SER B O 1
ATOM 3131 N N . THR B 1 89 ? -8.766 6.594 -9.172 1 85.44 89 THR B N 1
ATOM 3132 C CA . THR B 1 89 ? -8.68 5.367 -9.953 1 85.44 89 THR B CA 1
ATOM 3133 C C . THR B 1 89 ? -7.836 4.32 -9.234 1 85.44 89 THR B C 1
ATOM 3135 O O . THR B 1 89 ? -7.699 3.189 -9.711 1 85.44 89 THR B O 1
ATOM 3138 N N . GLY B 1 90 ? -7.262 4.754 -8.148 1 91.81 90 GLY B N 1
ATOM 3139 C CA . GLY B 1 90 ? -6.375 3.852 -7.43 1 91.81 90 GLY B CA 1
ATOM 3140 C C . GLY B 1 90 ? -4.949 3.887 -7.945 1 91.81 90 GLY B C 1
ATOM 3141 O O . GLY B 1 90 ? -4.09 3.145 -7.461 1 91.81 90 GLY B O 1
ATOM 3142 N N . ALA B 1 91 ? -4.652 4.742 -8.898 1 93.44 91 ALA B N 1
ATOM 3143 C CA . ALA B 1 91 ? -3.322 4.852 -9.492 1 93.44 91 ALA B CA 1
ATOM 3144 C C . ALA B 1 91 ? -2.365 5.594 -8.562 1 93.44 91 ALA B C 1
ATOM 3146 O O . ALA B 1 91 ? -2.779 6.477 -7.812 1 93.44 91 ALA B O 1
ATOM 3147 N N . LEU B 1 92 ? -1.114 5.215 -8.688 1 95.31 92 LEU B N 1
ATOM 3148 C CA . LEU B 1 92 ? -0.099 6.051 -8.055 1 95.31 92 LEU B CA 1
ATOM 3149 C C . LEU B 1 92 ? 0.064 7.371 -8.797 1 95.31 92 LEU B C 1
ATOM 3151 O O . LEU B 1 92 ? 0.167 7.383 -10.031 1 95.31 92 LEU B O 1
ATOM 3155 N N . THR B 1 93 ? -0.026 8.422 -8.07 1 95.38 93 THR B N 1
ATOM 3156 C CA . THR B 1 93 ? 0.217 9.773 -8.57 1 95.38 93 THR B CA 1
ATOM 3157 C C . THR B 1 93 ? 1.031 10.578 -7.566 1 95.38 93 THR B C 1
ATOM 3159 O O . THR B 1 93 ? 1.101 10.227 -6.387 1 95.38 93 THR B O 1
ATOM 3162 N N . PHE B 1 94 ? 1.571 11.57 -8.039 1 97.44 94 PHE B N 1
ATOM 3163 C CA . PHE B 1 94 ? 2.184 12.5 -7.102 1 97.44 94 PHE B CA 1
ATOM 3164 C C . PHE B 1 94 ? 1.173 13.547 -6.641 1 97.44 94 PHE B C 1
ATOM 3166 O O . PHE B 1 94 ? 1.459 14.742 -6.66 1 97.44 94 PHE B O 1
ATOM 3173 N N . GLY B 1 95 ? 0.081 13.008 -6.215 1 96.12 95 GLY B N 1
ATOM 3174 C CA . GLY B 1 95 ? -1.023 13.852 -5.797 1 96.12 95 GLY B CA 1
ATOM 3175 C C . GLY B 1 95 ? -0.831 14.445 -4.414 1 96.12 95 GLY B C 1
ATOM 3176 O O . GLY B 1 95 ? -1.468 15.438 -4.062 1 96.12 95 GLY B O 1
ATOM 3177 N N . ARG B 1 96 ? 0.051 13.875 -3.633 1 97.31 96 ARG B N 1
ATOM 3178 C CA . ARG B 1 96 ? 0.279 14.422 -2.301 1 97.31 96 ARG B CA 1
ATOM 3179 C C . ARG B 1 96 ? 1.13 15.688 -2.367 1 97.31 96 ARG B C 1
ATOM 3181 O O . ARG B 1 96 ? 0.861 16.656 -1.659 1 97.31 96 ARG B O 1
ATOM 3188 N N . GLN B 1 97 ? 2.172 15.547 -3.174 1 97.94 97 GLN B N 1
ATOM 3189 C CA . GLN B 1 97 ? 3.014 16.719 -3.369 1 97.94 97 GLN B CA 1
ATOM 3190 C C . GLN B 1 97 ? 3.801 16.625 -4.672 1 97.94 97 GLN B C 1
ATOM 3192 O O . GLN B 1 97 ? 4.305 15.555 -5.02 1 97.94 97 GLN B O 1
ATOM 3197 N N . SER B 1 98 ? 3.809 17.609 -5.395 1 98.69 98 SER B N 1
ATOM 3198 C CA . SER B 1 98 ? 4.582 17.828 -6.613 1 98.69 98 SER B CA 1
ATOM 3199 C C . SER B 1 98 ? 4.973 19.281 -6.773 1 98.69 98 SER B C 1
ATOM 3201 O O . SER B 1 98 ? 4.156 20.109 -7.184 1 98.69 98 SER B O 1
ATOM 3203 N N . GLU B 1 99 ? 6.262 19.531 -6.473 1 98.44 99 GLU B N 1
ATOM 3204 C CA . GLU B 1 99 ? 6.617 20.953 -6.469 1 98.44 99 GLU B CA 1
ATOM 3205 C C . GLU B 1 99 ? 8.07 21.156 -6.891 1 98.44 99 GLU B C 1
ATOM 3207 O O . GLU B 1 99 ? 8.891 20.25 -6.758 1 98.44 99 GLU B O 1
ATOM 3212 N N . VAL B 1 100 ? 8.266 22.328 -7.434 1 98.56 100 VAL B N 1
ATOM 3213 C CA . VAL B 1 100 ? 9.586 22.922 -7.625 1 98.56 100 VAL B CA 1
ATOM 3214 C C . VAL B 1 100 ? 9.711 24.203 -6.805 1 98.56 100 VAL B C 1
ATOM 3216 O O . VAL B 1 100 ? 8.711 24.891 -6.57 1 98.56 100 VAL B O 1
ATOM 3219 N N . ASN B 1 101 ? 10.938 24.438 -6.293 1 98.44 101 ASN B N 1
ATOM 3220 C CA . ASN B 1 101 ? 11.062 25.625 -5.465 1 98.44 101 ASN B CA 1
ATOM 3221 C C . ASN B 1 101 ? 12.453 26.25 -5.594 1 98.44 101 ASN B C 1
ATOM 3223 O O . ASN B 1 101 ? 13.383 25.609 -6.07 1 98.44 101 ASN B O 1
ATOM 3227 N N . LEU B 1 102 ? 12.477 27.469 -5.332 1 98.12 102 LEU B N 1
ATOM 3228 C CA . LEU B 1 102 ? 13.688 28.266 -5.184 1 98.12 102 LEU B CA 1
ATOM 3229 C C . LEU B 1 102 ? 13.75 28.922 -3.805 1 98.12 102 LEU B C 1
ATOM 3231 O O . LEU B 1 102 ? 12.766 29.5 -3.344 1 98.12 102 LEU B O 1
ATOM 3235 N N . SER B 1 103 ? 14.914 28.781 -3.154 1 97.88 103 SER B N 1
ATOM 3236 C CA . SER B 1 103 ? 15.031 29.359 -1.818 1 97.88 103 SER B CA 1
ATOM 3237 C C . SER B 1 103 ? 16.391 30.031 -1.62 1 97.88 103 SER B C 1
ATOM 3239 O O . SER B 1 103 ? 17.344 29.719 -2.344 1 97.88 103 SER B O 1
ATOM 3241 N N . GLY B 1 104 ? 16.422 30.906 -0.678 1 97.38 104 GLY B N 1
ATOM 3242 C CA . GLY B 1 104 ? 17.609 31.656 -0.277 1 97.38 104 GLY B CA 1
ATOM 3243 C C . GLY B 1 104 ? 17.344 32.594 0.894 1 97.38 104 GLY B C 1
ATOM 3244 O O . GLY B 1 104 ? 16.469 32.312 1.729 1 97.38 104 GLY B O 1
ATOM 3245 N N . SER B 1 105 ? 18.141 33.594 1.009 1 96.88 105 SER B N 1
ATOM 3246 C CA . SER B 1 105 ? 18 34.531 2.119 1 96.88 105 SER B CA 1
ATOM 3247 C C . SER B 1 105 ? 16.656 35.25 2.076 1 96.88 105 SER B C 1
ATOM 3249 O O . SER B 1 105 ? 16.156 35.719 3.104 1 96.88 105 SER B O 1
ATOM 3251 N N . PHE B 1 106 ? 16.047 35.25 0.947 1 97.75 106 PHE B N 1
ATOM 3252 C CA . PHE B 1 106 ? 14.781 35.969 0.777 1 97.75 106 PHE B CA 1
ATOM 3253 C C . PHE B 1 106 ? 13.609 35.125 1.23 1 97.75 106 PHE B C 1
ATOM 3255 O O . PHE B 1 106 ? 12.484 35.594 1.377 1 97.75 106 PHE B O 1
ATOM 3262 N N . GLY B 1 107 ? 13.891 33.906 1.437 1 98.5 107 GLY B N 1
ATOM 3263 C CA . GLY B 1 107 ? 12.812 32.969 1.699 1 98.5 107 GLY B CA 1
ATOM 3264 C C . GLY B 1 107 ? 12.688 31.891 0.643 1 98.5 107 GLY B C 1
ATOM 3265 O O . GLY B 1 107 ? 13.695 31.375 0.164 1 98.5 107 GLY B O 1
ATOM 3266 N N . LYS B 1 108 ? 11.445 31.453 0.431 1 98.62 108 LYS B N 1
ATOM 3267 C CA . LYS B 1 108 ? 11.234 30.359 -0.518 1 98.62 108 LYS B CA 1
ATOM 3268 C C . LYS B 1 108 ? 9.992 30.609 -1.368 1 98.62 108 LYS B C 1
ATOM 3270 O O . LYS B 1 108 ? 8.938 30.969 -0.844 1 98.62 108 LYS B O 1
ATOM 3275 N N . ILE B 1 109 ? 10.125 30.438 -2.613 1 98.75 109 ILE B N 1
ATOM 3276 C CA . ILE B 1 109 ? 8.992 30.391 -3.531 1 98.75 109 ILE B CA 1
ATOM 3277 C C . ILE B 1 109 ? 8.781 28.969 -4.031 1 98.75 109 ILE B C 1
ATOM 3279 O O . ILE B 1 109 ? 9.734 28.281 -4.402 1 98.75 109 ILE B O 1
ATOM 3283 N N . ARG B 1 110 ? 7.551 28.562 -3.971 1 98.12 110 ARG B N 1
ATOM 3284 C CA . ARG B 1 110 ? 7.273 27.234 -4.512 1 98.12 110 ARG B CA 1
ATOM 3285 C C . ARG B 1 110 ? 6.082 27.266 -5.461 1 98.12 110 ARG B C 1
ATOM 3287 O O . ARG B 1 110 ? 5.191 28.109 -5.316 1 98.12 110 ARG B O 1
ATOM 3294 N N . MET B 1 111 ? 6.094 26.344 -6.422 1 98.69 111 MET B N 1
ATOM 3295 C CA . MET B 1 111 ? 5.043 26.188 -7.422 1 98.69 111 MET B CA 1
ATOM 3296 C C . MET B 1 111 ? 4.664 24.719 -7.594 1 98.69 111 MET B C 1
ATOM 3298 O O . MET B 1 111 ? 5.539 23.859 -7.621 1 98.69 111 MET B O 1
ATOM 3302 N N . GLY B 1 112 ? 3.398 24.438 -7.598 1 98.56 112 GLY B N 1
ATOM 3303 C CA . GLY B 1 112 ? 2.957 23.078 -7.848 1 98.56 112 GLY B CA 1
ATOM 3304 C C . GLY B 1 112 ? 1.751 22.672 -7.02 1 98.56 112 GLY B C 1
ATOM 3305 O O . GLY B 1 112 ? 0.75 23.391 -6.984 1 98.56 112 GLY B O 1
ATOM 3306 N N . ASN B 1 113 ? 1.831 21.531 -6.523 1 98.56 113 ASN B N 1
ATOM 3307 C CA . ASN B 1 113 ? 0.797 20.906 -5.707 1 98.56 113 ASN B CA 1
ATOM 3308 C C . ASN B 1 113 ? 1.299 20.594 -4.301 1 98.56 113 ASN B C 1
ATOM 3310 O O . ASN B 1 113 ? 2.279 19.875 -4.129 1 98.56 113 ASN B O 1
ATOM 3314 N N . PHE B 1 114 ? 0.675 21.203 -3.361 1 98.12 114 PHE B N 1
ATOM 3315 C CA . PHE B 1 114 ? 1.074 20.969 -1.979 1 98.12 114 PHE B CA 1
ATOM 3316 C C . PHE B 1 114 ? -0.035 21.359 -1.017 1 98.12 114 PHE B C 1
ATOM 3318 O O . PHE B 1 114 ? -0.896 22.188 -1.359 1 98.12 114 PHE B O 1
ATOM 3325 N N . PHE B 1 115 ? 0.033 20.891 0.227 1 97.88 115 PHE B N 1
ATOM 3326 C CA . PHE B 1 115 ? -0.996 21.109 1.239 1 97.88 115 PHE B CA 1
ATOM 3327 C C . PHE B 1 115 ? -0.984 22.547 1.735 1 97.88 115 PHE B C 1
ATOM 3329 O O . PHE B 1 115 ? 0.046 23.219 1.675 1 97.88 115 PHE B O 1
ATOM 3336 N N . PRO B 1 116 ? -2.115 22.984 2.191 1 98.31 116 PRO B N 1
ATOM 3337 C CA . PRO B 1 116 ? -2.168 24.344 2.711 1 98.31 116 PRO B CA 1
ATOM 3338 C C . PRO B 1 116 ? -1.332 24.531 3.975 1 98.31 116 PRO B C 1
ATOM 3340 O O . PRO B 1 116 ? -1.431 23.734 4.906 1 98.31 116 PRO B O 1
ATOM 3343 N N . GLY B 1 117 ? -0.635 25.625 3.98 1 98.62 117 GLY B N 1
ATOM 3344 C CA . GLY B 1 117 ? 0.129 25.953 5.172 1 98.62 117 GLY B CA 1
ATOM 3345 C C . GLY B 1 117 ? -0.743 26.234 6.383 1 98.62 117 GLY B C 1
ATOM 3346 O O . GLY B 1 117 ? -0.339 25.969 7.516 1 98.62 117 GLY B O 1
ATOM 3347 N N . SER B 1 118 ? -1.931 26.766 6.16 1 98.75 118 SER B N 1
ATOM 3348 C CA . SER B 1 118 ? -2.848 27.094 7.246 1 98.75 118 SER B CA 1
ATOM 3349 C C . SER B 1 118 ? -3.199 25.859 8.062 1 98.75 118 SER B C 1
ATOM 3351 O O . SER B 1 118 ? -3.33 25.938 9.289 1 98.75 118 SER B O 1
ATOM 3353 N N . TYR B 1 119 ? -3.379 24.812 7.406 1 98.56 119 TYR B N 1
ATOM 3354 C CA . TYR B 1 119 ? -3.676 23.531 8.062 1 98.56 119 TYR B CA 1
ATOM 3355 C C . TYR B 1 119 ? -2.525 23.109 8.969 1 98.56 119 TYR B C 1
ATOM 3357 O O . TYR B 1 119 ? -2.74 22.75 10.125 1 98.56 119 TYR B O 1
ATOM 3365 N N . PHE B 1 120 ? -1.29 23.172 8.43 1 98.5 120 PHE B N 1
ATOM 3366 C CA . PHE B 1 120 ? -0.114 22.766 9.188 1 98.5 120 PHE B CA 1
ATOM 3367 C C . PHE B 1 120 ? 0.137 23.703 10.359 1 98.5 120 PHE B C 1
ATOM 3369 O O . PHE B 1 120 ? 0.627 23.281 11.406 1 98.5 120 PHE B O 1
ATOM 3376 N N . ALA B 1 121 ? -0.267 24.891 10.18 1 98.81 121 ALA B N 1
ATOM 3377 C CA . ALA B 1 121 ? -0.033 25.891 11.219 1 98.81 121 ALA B CA 1
ATOM 3378 C C . ALA B 1 121 ? -1.046 25.75 12.352 1 98.81 121 ALA B C 1
ATOM 3380 O O . ALA B 1 121 ? -0.891 26.375 13.406 1 98.81 121 ALA B O 1
ATOM 3381 N N . THR B 1 122 ? -2.072 24.984 12.195 1 98.69 122 THR B N 1
ATOM 3382 C CA . THR B 1 122 ? -3.129 24.969 13.195 1 98.69 122 THR B CA 1
ATOM 3383 C C . THR B 1 122 ? -3.502 23.547 13.562 1 98.69 122 THR B C 1
ATOM 3385 O O . THR B 1 122 ? -2.844 22.922 14.398 1 98.69 122 THR B O 1
ATOM 3388 N N . ALA B 1 123 ? -4.402 22.906 12.781 1 98.5 123 ALA B N 1
ATOM 3389 C CA . ALA B 1 123 ? -4.992 21.625 13.148 1 98.5 123 ALA B CA 1
ATOM 3390 C C . ALA B 1 123 ? -3.936 20.531 13.172 1 98.5 123 ALA B C 1
ATOM 3392 O O . ALA B 1 123 ? -3.867 19.75 14.125 1 98.5 123 ALA B O 1
ATOM 3393 N N . ASP B 1 124 ? -3.131 20.469 12.117 1 98.19 124 ASP B N 1
ATOM 3394 C CA . ASP B 1 124 ? -2.123 19.406 12.047 1 98.19 124 ASP B CA 1
ATOM 3395 C C . ASP B 1 124 ? -1.136 19.516 13.211 1 98.19 124 ASP B C 1
ATOM 3397 O O . ASP B 1 124 ? -0.706 18.5 13.758 1 98.19 124 ASP B O 1
ATOM 3401 N N . TYR B 1 125 ? -0.785 20.703 13.547 1 98.06 125 TYR B N 1
ATOM 3402 C CA . TYR B 1 125 ? 0.251 20.953 14.539 1 98.06 125 TYR B CA 1
ATOM 3403 C C . TYR B 1 125 ? -0.105 20.312 15.875 1 98.06 125 TYR B C 1
ATOM 3405 O O . TYR B 1 125 ? 0.771 19.797 16.578 1 98.06 125 TYR B O 1
ATOM 3413 N N . VAL B 1 126 ? -1.371 20.344 16.203 1 97.19 126 VAL B N 1
ATOM 3414 C CA . VAL B 1 126 ? -1.751 19.875 17.531 1 97.19 126 VAL B CA 1
ATOM 3415 C C . VAL B 1 126 ? -2.295 18.453 17.453 1 97.19 126 VAL B C 1
ATOM 3417 O O . VAL B 1 126 ? -2.855 17.938 18.422 1 97.19 126 VAL B O 1
ATOM 3420 N N . SER B 1 127 ? -2.248 17.875 16.328 1 97.69 127 SER B N 1
ATOM 3421 C CA . SER B 1 127 ? -2.609 16.469 16.172 1 97.69 127 SER B CA 1
ATOM 3422 C C . SER B 1 127 ? -1.411 15.555 16.422 1 97.69 127 SER B C 1
ATOM 3424 O O . SER B 1 127 ? -0.989 14.812 15.539 1 97.69 127 SER B O 1
ATOM 3426 N N . MET B 1 128 ? -1.041 15.43 17.578 1 97 128 MET B N 1
ATOM 3427 C CA . MET B 1 128 ? 0.29 14.961 17.969 1 97 128 MET B CA 1
ATOM 3428 C C . MET B 1 128 ? 0.338 13.438 18.031 1 97 128 MET B C 1
ATOM 3430 O O . MET B 1 128 ? 1.41 12.844 17.922 1 97 128 MET B O 1
ATOM 3434 N N . HIS B 1 129 ? -0.73 12.734 18.281 1 95.88 129 HIS B N 1
ATOM 3435 C CA . HIS B 1 129 ? -0.669 11.297 18.516 1 95.88 129 HIS B CA 1
ATOM 3436 C C . HIS B 1 129 ? -0.322 10.539 17.234 1 95.88 129 HIS B C 1
ATOM 3438 O O . HIS B 1 129 ? 0.313 9.484 17.297 1 95.88 129 HIS B O 1
ATOM 3444 N N . ASN B 1 130 ? -0.743 11.023 16.094 1 95.56 130 ASN B N 1
ATOM 3445 C CA . ASN B 1 130 ? -0.488 10.336 14.828 1 95.56 130 ASN B CA 1
ATOM 3446 C C . ASN B 1 130 ? -0.449 11.312 13.656 1 95.56 130 ASN B C 1
ATOM 3448 O O . ASN B 1 130 ? -0.737 10.938 12.516 1 95.56 130 ASN B O 1
ATOM 3452 N N . HIS B 1 131 ? -0.218 12.555 13.914 1 93.88 131 HIS B N 1
ATOM 3453 C CA . HIS B 1 131 ? -0.039 13.617 12.938 1 93.88 131 HIS B CA 1
ATOM 3454 C C . HIS B 1 131 ? -1.259 13.75 12.031 1 93.88 131 HIS B C 1
ATOM 3456 O O . HIS B 1 131 ? -1.126 13.781 10.805 1 93.88 131 HIS B O 1
ATOM 3462 N N . ASP B 1 132 ? -2.342 13.695 12.555 1 97.31 132 ASP B N 1
ATOM 3463 C CA . ASP B 1 132 ? -3.637 13.914 11.922 1 97.31 132 ASP B CA 1
ATOM 3464 C C . ASP B 1 132 ? -3.865 12.93 10.773 1 97.31 132 ASP B C 1
ATOM 3466 O O . ASP B 1 132 ? -4.262 13.328 9.68 1 97.31 132 ASP B O 1
ATOM 3470 N N . THR B 1 133 ? -3.566 11.695 10.992 1 97.19 133 THR B N 1
ATOM 3471 C CA . THR B 1 133 ? -3.764 10.688 9.953 1 97.19 133 THR B CA 1
ATOM 3472 C C . THR B 1 133 ? -4.727 9.602 10.43 1 97.19 133 THR B C 1
ATOM 3474 O O . THR B 1 133 ? -4.883 9.391 11.633 1 97.19 133 THR B O 1
ATOM 3477 N N . GLY B 1 134 ? -5.367 9.016 9.453 1 97.12 134 GLY B N 1
ATOM 3478 C CA . GLY B 1 134 ? -6.188 7.844 9.727 1 97.12 134 GLY B CA 1
ATOM 3479 C C . GLY B 1 134 ? -7.52 8.188 10.367 1 97.12 134 GLY B C 1
ATOM 3480 O O . GLY B 1 134 ? -7.984 9.328 10.273 1 97.12 134 GLY B O 1
ATOM 3481 N N . THR B 1 135 ? -8.062 7.188 11.078 1 97.5 135 THR B N 1
ATOM 3482 C CA . THR B 1 135 ? -9.438 7.281 11.57 1 97.5 135 THR B CA 1
ATOM 3483 C C . THR B 1 135 ? -9.5 8.109 12.844 1 97.5 135 THR B C 1
ATOM 3485 O O . THR B 1 135 ? -10.586 8.484 13.297 1 97.5 135 THR B O 1
ATOM 3488 N N . SER B 1 136 ? -8.328 8.398 13.383 1 98.19 136 SER B N 1
ATOM 3489 C CA . SER B 1 136 ? -8.305 9.219 14.586 1 98.19 136 SER B CA 1
ATOM 3490 C C . SER B 1 136 ? -7.957 10.672 14.258 1 98.19 136 SER B C 1
ATOM 3492 O O . SER B 1 136 ? -7.777 11.492 15.164 1 98.19 136 SER B O 1
ATOM 3494 N N . SER B 1 137 ? -7.797 10.984 13.023 1 98.25 137 SER B N 1
ATOM 3495 C CA . SER B 1 137 ? -7.496 12.352 12.617 1 98.25 137 SER B CA 1
ATOM 3496 C C . SER B 1 137 ? -8.602 13.312 13.039 1 98.25 137 SER B C 1
ATOM 3498 O O . SER B 1 137 ? -9.68 12.883 13.461 1 98.25 137 SER B O 1
ATOM 3500 N N . ASP B 1 138 ? -8.312 14.617 12.984 1 98.44 138 ASP B N 1
ATOM 3501 C CA . ASP B 1 138 ? -9.266 15.672 13.305 1 98.44 138 ASP B CA 1
ATOM 3502 C C . ASP B 1 138 ? -10.461 15.641 12.359 1 98.44 138 ASP B C 1
ATOM 3504 O O . ASP B 1 138 ? -10.352 16.016 11.195 1 98.44 138 ASP B O 1
ATOM 3508 N N . ALA B 1 139 ? -11.578 15.25 12.898 1 98.25 139 ALA B N 1
ATOM 3509 C CA . ALA B 1 139 ? -12.781 15.125 12.078 1 98.25 139 ALA B CA 1
ATOM 3510 C C . ALA B 1 139 ? -13.461 16.469 11.891 1 98.25 139 ALA B C 1
ATOM 3512 O O . ALA B 1 139 ? -14.344 16.625 11.047 1 98.25 139 ALA B O 1
ATOM 3513 N N . LEU B 1 140 ? -13.031 17.438 12.656 1 98.56 140 LEU B N 1
ATOM 3514 C CA . LEU B 1 140 ? -13.852 18.641 12.789 1 98.56 140 LEU B CA 1
ATOM 3515 C C . LEU B 1 140 ? -13.25 19.797 12 1 98.56 140 LEU B C 1
ATOM 3517 O O . LEU B 1 140 ? -13.969 20.734 11.617 1 98.56 140 LEU B O 1
ATOM 3521 N N . TYR B 1 141 ? -11.953 19.828 11.734 1 98.56 141 TYR B N 1
ATOM 3522 C CA . TYR B 1 141 ? -11.305 20.875 10.945 1 98.56 141 TYR B CA 1
ATOM 3523 C C . TYR B 1 141 ? -11.891 20.938 9.539 1 98.56 141 TYR B C 1
ATOM 3525 O O . TYR B 1 141 ? -12.148 19.906 8.922 1 98.56 141 TYR B O 1
ATOM 3533 N N . PHE B 1 142 ? -12.109 22.188 9.062 1 98.44 142 PHE B N 1
ATOM 3534 C CA . PHE B 1 142 ? -12.664 22.297 7.719 1 98.44 142 PHE B CA 1
ATOM 3535 C C . PHE B 1 142 ? -12.062 23.484 6.988 1 98.44 142 PHE B C 1
ATOM 3537 O O . PHE B 1 142 ? -12.172 24.625 7.453 1 98.44 142 PHE B O 1
ATOM 3544 N N . ASP B 1 143 ? -11.438 23.234 5.902 1 98.5 143 ASP B N 1
ATOM 3545 C CA . ASP B 1 143 ? -10.891 24.234 5 1 98.5 143 ASP B CA 1
ATOM 3546 C C . ASP B 1 143 ? -11.68 24.297 3.693 1 98.5 143 ASP B C 1
ATOM 3548 O O . ASP B 1 143 ? -11.602 23.375 2.877 1 98.5 143 ASP B O 1
ATOM 3552 N N . PRO B 1 144 ? -12.383 25.375 3.441 1 97.38 144 PRO B N 1
ATOM 3553 C CA . PRO B 1 144 ? -13.258 25.406 2.27 1 97.38 144 PRO B CA 1
ATOM 3554 C C . PRO B 1 144 ? -12.484 25.422 0.954 1 97.38 144 PRO B C 1
ATOM 3556 O O . PRO B 1 144 ? -13.008 25 -0.081 1 97.38 144 PRO B O 1
ATOM 3559 N N . VAL B 1 145 ? -11.258 25.969 0.93 1 96.69 145 VAL B N 1
ATOM 3560 C CA . VAL B 1 145 ? -10.453 25.984 -0.289 1 96.69 145 VAL B CA 1
ATOM 3561 C C . VAL B 1 145 ? -9.992 24.578 -0.627 1 96.69 145 VAL B C 1
ATOM 3563 O O . VAL B 1 145 ? -10.117 24.141 -1.772 1 96.69 145 VAL B O 1
ATOM 3566 N N . TRP B 1 146 ? -9.594 23.891 0.339 1 96.25 146 TRP B N 1
ATOM 3567 C CA . TRP B 1 146 ? -9.023 22.562 0.169 1 96.25 146 TRP B CA 1
ATOM 3568 C C . TRP B 1 146 ? -10.117 21.516 -0.02 1 96.25 146 TRP B C 1
ATOM 3570 O O . TRP B 1 146 ? -10.031 20.656 -0.909 1 96.25 146 TRP B O 1
ATOM 3580 N N . PHE B 1 147 ? -11.18 21.578 0.769 1 94.56 147 PHE B N 1
ATOM 3581 C CA . PHE B 1 147 ? -12.086 20.453 0.881 1 94.56 147 PHE B CA 1
ATOM 3582 C C . PHE B 1 147 ? -13.305 20.641 -0.008 1 94.56 147 PHE B C 1
ATOM 3584 O O . PHE B 1 147 ? -13.984 19.672 -0.359 1 94.56 147 PHE B O 1
ATOM 3591 N N . ALA B 1 148 ? -13.633 21.844 -0.442 1 89.56 148 ALA B N 1
ATOM 3592 C CA . ALA B 1 148 ? -14.984 22 -0.965 1 89.56 148 ALA B CA 1
ATOM 3593 C C . ALA B 1 148 ? -14.984 22.844 -2.24 1 89.56 148 ALA B C 1
ATOM 3595 O O . ALA B 1 148 ? -16 22.969 -2.914 1 89.56 148 ALA B O 1
ATOM 3596 N N . SER B 1 149 ? -13.898 23.422 -2.635 1 87.62 149 SER B N 1
ATOM 3597 C CA . SER B 1 149 ? -13.906 24.391 -3.721 1 87.62 149 SER B CA 1
ATOM 3598 C C . SER B 1 149 ? -13.688 23.719 -5.07 1 87.62 149 SER B C 1
ATOM 3600 O O . SER B 1 149 ? -13.938 24.312 -6.117 1 87.62 149 SER B O 1
ATOM 3602 N N . GLY B 1 150 ? -13.164 22.469 -5.043 1 87.5 150 GLY B N 1
ATOM 3603 C CA . GLY B 1 150 ? -12.742 21.828 -6.281 1 87.5 150 GLY B CA 1
ATOM 3604 C C . GLY B 1 150 ? -11.32 22.172 -6.68 1 87.5 150 GLY B C 1
ATOM 3605 O O . GLY B 1 150 ? -10.75 21.531 -7.562 1 87.5 150 GLY B O 1
ATOM 3606 N N . LEU B 1 151 ? -10.766 23.266 -6.039 1 89.19 151 LEU B N 1
ATOM 3607 C CA . LEU B 1 151 ? -9.375 23.609 -6.324 1 89.19 151 LEU B CA 1
ATOM 3608 C C . LEU B 1 151 ? -8.422 22.594 -5.727 1 89.19 151 LEU B C 1
ATOM 3610 O O . LEU B 1 151 ? -7.402 22.25 -6.336 1 89.19 151 LEU B O 1
ATOM 3614 N N . GLY B 1 152 ? -8.789 22.188 -4.535 1 93.31 152 GLY B N 1
ATOM 3615 C CA . GLY B 1 152 ? -7.91 21.234 -3.857 1 93.31 152 GLY B CA 1
ATOM 3616 C C . GLY B 1 152 ? -6.57 21.844 -3.471 1 93.31 152 GLY B C 1
ATOM 3617 O O . GLY B 1 152 ? -6.52 22.906 -2.848 1 93.31 152 GLY B O 1
ATOM 3618 N N . THR B 1 153 ? -5.496 21.078 -3.799 1 95.94 153 THR B N 1
ATOM 3619 C CA . THR B 1 153 ? -4.156 21.516 -3.42 1 95.94 153 THR B CA 1
ATOM 3620 C C . THR B 1 153 ? -3.314 21.812 -4.66 1 95.94 153 THR B C 1
ATOM 3622 O O . THR B 1 153 ? -2.105 22.031 -4.555 1 95.94 153 THR B O 1
ATOM 3625 N N . ALA B 1 154 ? -3.904 21.844 -5.754 1 95.25 154 ALA B N 1
ATOM 3626 C CA . ALA B 1 154 ? -3.158 21.891 -7.008 1 95.25 154 ALA B CA 1
ATOM 3627 C C . ALA B 1 154 ? -2.996 23.328 -7.488 1 95.25 154 ALA B C 1
ATOM 3629 O O . ALA B 1 154 ? -3.629 24.25 -6.957 1 95.25 154 ALA B O 1
ATOM 3630 N N . ASN B 1 155 ? -2.115 23.5 -8.461 1 96.94 155 ASN B N 1
ATOM 3631 C CA . ASN B 1 155 ? -1.92 24.734 -9.195 1 96.94 155 ASN B CA 1
ATOM 3632 C C . ASN B 1 155 ? -1.64 25.906 -8.258 1 96.94 155 ASN B C 1
ATOM 3634 O O . ASN B 1 155 ? -2.283 26.953 -8.344 1 96.94 155 ASN B O 1
ATOM 3638 N N . LYS B 1 156 ? -0.634 25.734 -7.391 1 98.19 156 LYS B N 1
ATOM 3639 C CA . LYS B 1 156 ? -0.397 26.703 -6.332 1 98.19 156 LYS B CA 1
ATOM 3640 C C . LYS B 1 156 ? 0.937 27.422 -6.531 1 98.19 156 LYS B C 1
ATOM 3642 O O . LYS B 1 156 ? 1.894 26.828 -7.035 1 98.19 156 LYS B O 1
ATOM 3647 N N . ILE B 1 157 ? 0.933 28.641 -6.188 1 98.44 157 ILE B N 1
ATOM 3648 C CA . ILE B 1 157 ? 2.135 29.438 -5.965 1 98.44 157 ILE B CA 1
ATOM 3649 C C . ILE B 1 157 ? 2.191 29.891 -4.508 1 98.44 157 ILE B C 1
ATOM 3651 O O . ILE B 1 157 ? 1.19 30.359 -3.957 1 98.44 157 ILE B O 1
ATOM 3655 N N . SER B 1 158 ? 3.342 29.75 -3.854 1 98.81 158 SER B N 1
ATOM 3656 C CA . SER B 1 158 ? 3.471 30.156 -2.455 1 98.81 158 SER B CA 1
ATOM 3657 C C . SER B 1 158 ? 4.785 30.891 -2.211 1 98.81 158 SER B C 1
ATOM 3659 O O . SER B 1 158 ? 5.766 30.672 -2.924 1 98.81 158 SER B O 1
ATOM 3661 N N . TYR B 1 159 ? 4.754 31.734 -1.386 1 98.88 159 TYR B N 1
ATOM 3662 C CA . TYR B 1 159 ? 5.945 32.375 -0.835 1 98.88 159 TYR B CA 1
ATOM 3663 C C . TYR B 1 159 ? 5.996 32.219 0.68 1 98.88 159 TYR B C 1
ATOM 3665 O O . TYR B 1 159 ? 5.004 32.469 1.369 1 98.88 159 TYR B O 1
ATOM 3673 N N . THR B 1 160 ? 7.109 31.828 1.185 1 98.81 160 THR B N 1
ATOM 3674 C CA . THR B 1 160 ? 7.383 31.734 2.615 1 98.81 160 THR B CA 1
ATOM 3675 C C . THR B 1 160 ? 8.539 32.656 3.002 1 98.81 160 THR B C 1
ATOM 3677 O O . THR B 1 160 ? 9.586 32.656 2.359 1 98.81 160 THR B O 1
ATOM 3680 N N . THR B 1 161 ? 8.445 33.344 4.039 1 98.81 161 THR B N 1
ATOM 3681 C CA . THR B 1 161 ? 9.484 34.25 4.508 1 98.81 161 THR B CA 1
ATOM 3682 C C . THR B 1 161 ? 10.625 33.469 5.156 1 98.81 161 THR B C 1
ATOM 3684 O O . THR B 1 161 ? 10.461 32.312 5.543 1 98.81 161 THR B O 1
ATOM 3687 N N . PRO B 1 162 ? 11.781 34.125 5.207 1 98 162 PRO B N 1
ATOM 3688 C CA . PRO B 1 162 ? 12.758 33.562 6.145 1 98 162 PRO B CA 1
ATOM 3689 C C . PRO B 1 162 ? 12.266 33.562 7.59 1 98 162 PRO B C 1
ATOM 3691 O O . PRO B 1 162 ? 11.234 34.188 7.891 1 98 162 PRO B O 1
ATOM 3694 N N . ASN B 1 163 ? 12.984 32.875 8.398 1 97.56 163 ASN B N 1
ATOM 3695 C CA . ASN B 1 163 ? 12.695 32.938 9.828 1 97.56 163 ASN B CA 1
ATOM 3696 C C . ASN B 1 163 ? 13.219 34.219 10.445 1 97.56 163 ASN B C 1
ATOM 3698 O O . ASN B 1 163 ? 14.422 34.5 10.438 1 97.56 163 ASN B O 1
ATOM 3702 N N . ILE B 1 164 ? 12.352 35.031 10.93 1 97.31 164 ILE B N 1
ATOM 3703 C CA . ILE B 1 164 ? 12.711 36.281 11.555 1 97.31 164 ILE B CA 1
ATOM 3704 C C . ILE B 1 164 ? 12.383 36.25 13.039 1 97.31 164 ILE B C 1
ATOM 3706 O O . ILE B 1 164 ? 11.281 36.656 13.445 1 97.31 164 ILE B O 1
ATOM 3710 N N . GLY B 1 165 ? 13.25 35.938 13.875 1 97.12 165 GLY B N 1
ATOM 3711 C CA . GLY B 1 165 ? 13.055 35.875 15.312 1 97.12 165 GLY B CA 1
ATOM 3712 C C . GLY B 1 165 ? 11.984 34.875 15.734 1 97.12 165 GLY B C 1
ATOM 3713 O O . GLY B 1 165 ? 11.203 35.156 16.641 1 97.12 165 GLY B O 1
ATOM 3714 N N . GLY B 1 166 ? 11.766 33.844 15 1 98 166 GLY B N 1
ATOM 3715 C CA . GLY B 1 166 ? 10.781 32.844 15.336 1 98 166 GLY B CA 1
ATOM 3716 C C . GLY B 1 166 ? 9.5 32.969 14.531 1 98 166 GLY B C 1
ATOM 3717 O O . GLY B 1 166 ? 8.641 32.062 14.594 1 98 166 GLY B O 1
ATOM 3718 N N . LEU B 1 167 ? 9.43 34 13.781 1 98.62 167 LEU B N 1
ATOM 3719 C CA . LEU B 1 167 ? 8.227 34.25 12.992 1 98.62 167 LEU B CA 1
ATOM 3720 C C . LEU B 1 167 ? 8.414 33.812 11.547 1 98.62 167 LEU B C 1
ATOM 3722 O O . LEU B 1 167 ? 9.422 34.125 10.914 1 98.62 167 LEU B O 1
ATOM 3726 N N . THR B 1 168 ? 7.539 33.031 11.008 1 98.69 168 THR B N 1
ATOM 3727 C CA . THR B 1 168 ? 7.477 32.656 9.594 1 98.69 168 THR B CA 1
ATOM 3728 C C . THR B 1 168 ? 6.062 32.844 9.055 1 98.69 168 THR B C 1
ATOM 3730 O O . THR B 1 168 ? 5.086 32.5 9.719 1 98.69 168 THR B O 1
ATOM 3733 N N . VAL B 1 169 ? 5.973 33.375 7.891 1 98.88 169 VAL B N 1
ATOM 3734 C CA . VAL B 1 169 ? 4.695 33.625 7.23 1 98.88 169 VAL B CA 1
ATOM 3735 C C . VAL B 1 169 ? 4.707 33 5.84 1 98.88 169 VAL B C 1
ATOM 3737 O O . VAL B 1 169 ? 5.684 33.125 5.098 1 98.88 169 VAL B O 1
ATOM 3740 N N . GLU B 1 170 ? 3.658 32.25 5.48 1 98.88 170 GLU B N 1
ATOM 3741 C CA . GLU B 1 170 ? 3.49 31.703 4.141 1 98.88 170 GLU B CA 1
ATOM 3742 C C . GLU B 1 170 ? 2.166 32.125 3.523 1 98.88 170 GLU B C 1
ATOM 3744 O O . GLU B 1 170 ? 1.107 31.969 4.133 1 98.88 170 GLU B O 1
ATOM 3749 N N . GLY B 1 171 ? 2.248 32.719 2.381 1 98.88 171 GLY B N 1
ATOM 3750 C CA . GLY B 1 171 ? 1.082 33.031 1.566 1 98.88 171 GLY B CA 1
ATOM 3751 C C . GLY B 1 171 ? 1.034 32.219 0.278 1 98.88 171 GLY B C 1
ATOM 3752 O O . GLY B 1 171 ? 2.066 32 -0.358 1 98.88 171 GLY B O 1
ATOM 3753 N N . SER B 1 172 ? -0.217 31.75 -0.054 1 98.62 172 SER B N 1
ATOM 3754 C CA . SER B 1 172 ? -0.312 31 -1.296 1 98.62 172 SER B CA 1
ATOM 3755 C C . SER B 1 172 ? -1.616 31.281 -2.027 1 98.62 172 SER B C 1
ATOM 3757 O O . SER B 1 172 ? -2.59 31.734 -1.416 1 98.62 172 SER B O 1
ATOM 3759 N N . VAL B 1 173 ? -1.592 31.109 -3.326 1 98.12 173 VAL B N 1
ATOM 3760 C CA . VAL B 1 173 ? -2.76 31.219 -4.191 1 98.12 173 VAL B CA 1
ATOM 3761 C C . VAL B 1 173 ? -2.938 29.922 -4.992 1 98.12 173 VAL B C 1
ATOM 3763 O O . VAL B 1 173 ? -1.961 29.359 -5.484 1 98.12 173 VAL B O 1
ATOM 3766 N N . SER B 1 174 ? -4.133 29.469 -5.016 1 97.19 174 SER B N 1
ATOM 3767 C CA . SER B 1 174 ? -4.539 28.375 -5.906 1 97.19 174 SER B CA 1
ATOM 3768 C C . SER B 1 174 ? -5.27 28.922 -7.133 1 97.19 174 SER B C 1
ATOM 3770 O O . SER B 1 174 ? -6.344 29.516 -7.012 1 97.19 174 SER B O 1
ATOM 3772 N N . MET B 1 175 ? -4.758 28.562 -8.242 1 94.5 175 MET B N 1
ATOM 3773 C CA . MET B 1 175 ? -5.336 29.094 -9.477 1 94.5 175 MET B CA 1
ATOM 3774 C C . MET B 1 175 ? -6.496 28.219 -9.953 1 94.5 175 MET B C 1
ATOM 3776 O O . MET B 1 175 ? -6.375 27 -10.016 1 94.5 175 MET B O 1
ATOM 3780 N N . HIS B 1 176 ? -7.621 28.781 -10.289 1 90.31 176 HIS B N 1
ATOM 3781 C CA . HIS B 1 176 ? -8.805 28.031 -10.711 1 90.31 176 HIS B CA 1
ATOM 3782 C C . HIS B 1 176 ? -8.664 27.531 -12.141 1 90.31 176 HIS B C 1
ATOM 3784 O O . HIS B 1 176 ? -9.258 26.516 -12.508 1 90.31 176 HIS B O 1
ATOM 3790 N N . GLU B 1 177 ? -8.047 28.188 -12.961 1 85.75 177 GLU B N 1
ATOM 3791 C CA . GLU B 1 177 ? -7.684 27.828 -14.328 1 85.75 177 GLU B CA 1
ATOM 3792 C C . GLU B 1 177 ? -8.922 27.562 -15.18 1 85.75 177 GLU B C 1
ATOM 3794 O O . GLU B 1 177 ? -8.914 26.688 -16.047 1 85.75 177 GLU B O 1
ATOM 3799 N N . LYS B 1 178 ? -10.102 27.969 -14.836 1 80.06 178 LYS B N 1
ATOM 3800 C CA . LYS B 1 178 ? -11.32 27.797 -15.625 1 80.06 178 LYS B CA 1
ATOM 3801 C C . LYS B 1 178 ? -11.891 29.141 -16.062 1 80.06 178 LYS B C 1
ATOM 3803 O O . LYS B 1 178 ? -12.078 30.031 -15.227 1 80.06 178 LYS B O 1
ATOM 3808 N N . ALA B 1 179 ? -12.062 29.359 -17.328 1 71.5 179 ALA B N 1
ATOM 3809 C CA . ALA B 1 179 ? -12.617 30.594 -17.875 1 71.5 179 ALA B CA 1
ATOM 3810 C C . ALA B 1 179 ? -14.141 30.625 -17.703 1 71.5 179 ALA B C 1
ATOM 3812 O O . ALA B 1 179 ? -14.703 31.656 -17.328 1 71.5 179 ALA B O 1
ATOM 3813 N N . THR B 1 180 ? -14.867 29.469 -17.969 1 71.44 180 THR B N 1
ATOM 3814 C CA . THR B 1 180 ? -16.312 29.391 -17.922 1 71.44 180 THR B CA 1
ATOM 3815 C C . THR B 1 180 ? -16.766 28.094 -17.25 1 71.44 180 THR B C 1
ATOM 3817 O O . THR B 1 180 ? -16.391 27 -17.703 1 71.44 180 THR B O 1
ATOM 3820 N N . PRO B 1 181 ? -17.719 28.281 -16.297 1 61.75 181 PRO B N 1
ATOM 3821 C CA . PRO B 1 181 ? -17.984 29.5 -15.531 1 61.75 181 PRO B CA 1
ATOM 3822 C C . PRO B 1 181 ? -16.797 29.953 -14.695 1 61.75 181 PRO B C 1
ATOM 3824 O O . PRO B 1 181 ? -15.969 29.125 -14.305 1 61.75 181 PRO B O 1
ATOM 3827 N N . ALA B 1 182 ? -16.719 31.281 -14.656 1 60.94 182 ALA B N 1
ATOM 3828 C CA . ALA B 1 182 ? -15.594 31.891 -13.938 1 60.94 182 ALA B CA 1
ATOM 3829 C C . ALA B 1 182 ? -15.523 31.359 -12.508 1 60.94 182 ALA B C 1
ATOM 3831 O O . ALA B 1 182 ? -16.516 31.359 -11.781 1 60.94 182 ALA B O 1
ATOM 3832 N N . ARG B 1 183 ? -14.43 30.531 -12.188 1 78.56 183 ARG B N 1
ATOM 3833 C CA . ARG B 1 183 ? -14.164 30.156 -10.805 1 78.56 183 ARG B CA 1
ATOM 3834 C C . ARG B 1 183 ? -13.18 31.125 -10.156 1 78.56 183 ARG B C 1
ATOM 3836 O O . ARG B 1 183 ? -12.703 32.062 -10.797 1 78.56 183 ARG B O 1
ATOM 3843 N N . LYS B 1 184 ? -13.203 31.297 -8.898 1 90.31 184 LYS B N 1
ATOM 3844 C CA . LYS B 1 184 ? -12.312 32.188 -8.156 1 90.31 184 LYS B CA 1
ATOM 3845 C C . LYS B 1 184 ? -11.086 31.438 -7.648 1 90.31 184 LYS B C 1
ATOM 3847 O O . LYS B 1 184 ? -11.156 30.25 -7.355 1 90.31 184 LYS B O 1
ATOM 3852 N N . ASN B 1 185 ? -10.008 32.156 -7.684 1 96 185 ASN B N 1
ATOM 3853 C CA . ASN B 1 185 ? -8.805 31.625 -7.062 1 96 185 ASN B CA 1
ATOM 3854 C C . ASN B 1 185 ? -8.992 31.422 -5.562 1 96 185 ASN B C 1
ATOM 3856 O O . ASN B 1 185 ? -9.844 32.062 -4.945 1 96 185 ASN B O 1
ATOM 3860 N N . GLY B 1 186 ? -8.258 30.469 -5.031 1 97.44 186 GLY B N 1
ATOM 3861 C CA . GLY B 1 186 ? -8.195 30.281 -3.594 1 97.44 186 GLY B CA 1
ATOM 3862 C C . GLY B 1 186 ? -6.957 30.891 -2.967 1 97.44 186 GLY B C 1
ATOM 3863 O O . GLY B 1 186 ? -5.898 30.953 -3.6 1 97.44 186 GLY B O 1
ATOM 3864 N N . TYR B 1 187 ? -7.129 31.328 -1.774 1 98.56 187 TYR B N 1
ATOM 3865 C CA . TYR B 1 187 ? -6.023 31.938 -1.04 1 98.56 187 TYR B CA 1
ATOM 3866 C C . TYR B 1 187 ? -5.801 31.234 0.292 1 98.56 187 TYR B C 1
ATOM 3868 O O . TYR B 1 187 ? -6.75 30.734 0.904 1 98.56 187 TYR B O 1
ATOM 3876 N N . ASP B 1 188 ? -4.566 31.203 0.735 1 98.81 188 ASP B N 1
ATOM 3877 C CA . ASP B 1 188 ? -4.184 30.578 2 1 98.81 188 ASP B CA 1
ATOM 3878 C C . ASP B 1 188 ? -3.061 31.359 2.676 1 98.81 188 ASP B C 1
ATOM 3880 O O . ASP B 1 188 ? -2.137 31.828 2.01 1 98.81 188 ASP B O 1
ATOM 3884 N N . LEU B 1 189 ? -3.209 31.547 3.912 1 98.94 189 LEU B N 1
ATOM 3885 C CA . LEU B 1 189 ? -2.217 32.25 4.734 1 98.94 189 LEU B CA 1
ATOM 3886 C C . LEU B 1 189 ? -1.916 31.438 6 1 98.94 189 LEU B C 1
ATOM 3888 O O . LEU B 1 189 ? -2.834 31 6.695 1 98.94 189 LEU B O 1
ATOM 3892 N N . ALA B 1 190 ? -0.636 31.25 6.273 1 98.94 190 ALA B N 1
ATOM 3893 C CA . ALA B 1 190 ? -0.17 30.578 7.484 1 98.94 190 ALA B CA 1
ATOM 3894 C C . ALA B 1 190 ? 0.86 31.422 8.219 1 98.94 190 ALA B C 1
ATOM 3896 O O . ALA B 1 190 ? 1.789 31.953 7.609 1 98.94 190 ALA B O 1
ATOM 3897 N N . VAL B 1 191 ? 0.672 31.531 9.453 1 98.94 191 VAL B N 1
ATOM 3898 C CA . VAL B 1 191 ? 1.61 32.25 10.32 1 98.94 191 VAL B CA 1
ATOM 3899 C C . VAL B 1 191 ? 2.043 31.344 11.469 1 98.94 191 VAL B C 1
ATOM 3901 O O . VAL B 1 191 ? 1.207 30.703 12.109 1 98.94 191 VAL B O 1
ATOM 3904 N N . ASN B 1 192 ? 3.307 31.281 11.703 1 98.88 192 ASN B N 1
ATOM 3905 C CA . ASN B 1 192 ? 3.883 30.609 12.852 1 98.88 192 ASN B CA 1
ATOM 3906 C C . ASN B 1 192 ? 4.801 31.531 13.648 1 98.88 192 ASN B C 1
ATOM 3908 O O . ASN B 1 192 ? 5.566 32.312 13.07 1 98.88 192 ASN B O 1
ATOM 3912 N N . TYR B 1 193 ? 4.719 31.422 14.914 1 98.81 193 TYR B N 1
ATOM 3913 C CA . TYR B 1 193 ? 5.57 32.219 15.797 1 98.81 193 TYR B CA 1
ATOM 3914 C C . TYR B 1 193 ? 5.988 31.391 17.016 1 98.81 193 TYR B C 1
ATOM 3916 O O . TYR B 1 193 ? 5.168 31.109 17.891 1 98.81 193 TYR B O 1
ATOM 3924 N N . ASP B 1 194 ? 7.246 31.109 17.078 1 97.94 194 ASP B N 1
ATOM 3925 C CA . ASP B 1 194 ? 7.801 30.344 18.188 1 97.94 194 ASP B CA 1
ATOM 3926 C C . ASP B 1 194 ? 8.57 31.234 19.156 1 97.94 194 ASP B C 1
ATOM 3928 O O . ASP B 1 194 ? 9.492 31.953 18.75 1 97.94 194 ASP B O 1
ATOM 3932 N N . VAL B 1 195 ? 8.195 31.141 20.344 1 96.56 195 VAL B N 1
ATOM 3933 C CA . VAL B 1 195 ? 8.852 31.906 21.391 1 96.56 195 VAL B CA 1
ATOM 3934 C C . VAL B 1 195 ? 9.133 31.016 22.594 1 96.56 195 VAL B C 1
ATOM 3936 O O . VAL B 1 195 ? 8.305 30.906 23.5 1 96.56 195 VAL B O 1
ATOM 3939 N N . GLY B 1 196 ? 10.344 30.531 22.688 1 96.19 196 GLY B N 1
ATOM 3940 C CA . GLY B 1 196 ? 10.641 29.578 23.734 1 96.19 196 GLY B CA 1
ATOM 3941 C C . GLY B 1 196 ? 9.75 28.344 23.688 1 96.19 196 GLY B C 1
ATOM 3942 O O . GLY B 1 196 ? 9.633 27.688 22.641 1 96.19 196 GLY B O 1
ATOM 3943 N N . PRO B 1 197 ? 9.07 28.094 24.844 1 97.62 197 PRO B N 1
ATOM 3944 C CA . PRO B 1 197 ? 8.219 26.906 24.906 1 97.62 197 PRO B CA 1
ATOM 3945 C C . PRO B 1 197 ? 6.844 27.141 24.281 1 97.62 197 PRO B C 1
ATOM 3947 O O . PRO B 1 197 ? 6.043 26.203 24.188 1 97.62 197 PRO B O 1
ATOM 3950 N N . LEU B 1 198 ? 6.562 28.328 23.906 1 98.44 198 LEU B N 1
ATOM 3951 C CA . LEU B 1 198 ? 5.266 28.688 23.344 1 98.44 198 LEU B CA 1
ATOM 3952 C C . LEU B 1 198 ? 5.316 28.703 21.828 1 98.44 198 LEU B C 1
ATOM 3954 O O . LEU B 1 198 ? 6.184 29.359 21.234 1 98.44 198 LEU B O 1
ATOM 3958 N N . ALA B 1 199 ? 4.426 27.953 21.266 1 98.69 199 ALA B N 1
ATOM 3959 C CA . ALA B 1 199 ? 4.289 27.938 19.812 1 98.69 199 ALA B CA 1
ATOM 3960 C C . ALA B 1 199 ? 2.912 28.438 19.391 1 98.69 199 ALA B C 1
ATOM 3962 O O . ALA B 1 199 ? 1.899 27.781 19.672 1 98.69 199 ALA B O 1
ATOM 3963 N N . LEU B 1 200 ? 2.918 29.516 18.688 1 98.88 200 LEU B N 1
ATOM 3964 C CA . LEU B 1 200 ? 1.67 30.094 18.219 1 98.88 200 LEU B CA 1
ATOM 3965 C C . LEU B 1 200 ? 1.513 29.891 16.719 1 98.88 200 LEU B C 1
ATOM 3967 O O . LEU B 1 200 ? 2.506 29.766 15.992 1 98.88 200 LEU B O 1
ATOM 3971 N N . GLY B 1 201 ? 0.268 29.781 16.297 1 98.94 201 GLY B N 1
ATOM 3972 C CA . GLY B 1 201 ? -0.027 29.625 14.883 1 98.94 201 GLY B CA 1
ATOM 3973 C C . GLY B 1 201 ? -1.372 30.219 14.484 1 98.94 201 GLY B C 1
ATOM 3974 O O . GLY B 1 201 ? -2.27 30.328 15.32 1 98.94 201 GLY B O 1
ATOM 3975 N N . ALA B 1 202 ? -1.441 30.594 13.305 1 98.94 202 ALA B N 1
ATOM 3976 C CA . ALA B 1 202 ? -2.701 31.047 12.727 1 98.94 202 ALA B CA 1
ATOM 3977 C C . ALA B 1 202 ? -2.826 30.625 11.266 1 98.94 202 ALA B C 1
ATOM 3979 O O . ALA B 1 202 ? -1.824 30.5 10.555 1 98.94 202 ALA B O 1
ATOM 3980 N N . GLY B 1 203 ? -4.066 30.375 10.852 1 98.94 203 GLY B N 1
ATOM 3981 C CA . GLY B 1 203 ? -4.371 29.984 9.484 1 98.94 203 GLY B CA 1
ATOM 3982 C C . GLY B 1 203 ? -5.625 30.641 8.945 1 98.94 203 GLY B C 1
ATOM 3983 O O . GLY B 1 203 ? -6.613 30.797 9.664 1 98.94 203 GLY B O 1
ATOM 3984 N N . TYR B 1 204 ? -5.523 31.047 7.746 1 98.88 204 TYR B N 1
ATOM 3985 C CA . TYR B 1 204 ? -6.66 31.625 7.039 1 98.88 204 TYR B CA 1
ATOM 3986 C C . TYR B 1 204 ? -6.73 31.125 5.605 1 98.88 204 TYR B C 1
ATOM 3988 O O . TYR B 1 204 ? -5.703 30.984 4.938 1 98.88 204 TYR B O 1
ATOM 3996 N N . SER B 1 205 ? -7.91 30.766 5.133 1 98.81 205 SER B N 1
ATOM 3997 C CA . SER B 1 205 ? -8.102 30.438 3.723 1 98.81 205 SER B CA 1
ATOM 3998 C C . SER B 1 205 ? -9.453 30.938 3.219 1 98.81 205 SER B C 1
ATOM 4000 O O . SER B 1 205 ? -10.406 31.062 3.99 1 98.81 205 SER B O 1
ATOM 4002 N N . GLN B 1 206 ? -9.469 31.234 1.901 1 98.38 206 GLN B N 1
ATOM 4003 C CA . GLN B 1 206 ? -10.703 31.766 1.343 1 98.38 206 GLN B CA 1
ATOM 4004 C C . GLN B 1 206 ? -10.797 31.484 -0.154 1 98.38 206 GLN B C 1
ATOM 4006 O O . GLN B 1 206 ? -9.805 31.578 -0.872 1 98.38 206 GLN B O 1
ATOM 4011 N N . VAL B 1 207 ? -11.93 31.094 -0.559 1 96.81 207 VAL B N 1
ATOM 4012 C CA . VAL B 1 207 ? -12.328 31.047 -1.962 1 96.81 207 VAL B CA 1
ATOM 4013 C C . VAL B 1 207 ? -13.727 31.625 -2.123 1 96.81 207 VAL B C 1
ATOM 4015 O O . VAL B 1 207 ? -14.672 31.188 -1.453 1 96.81 207 VAL B O 1
ATOM 4018 N N . ASP B 1 208 ? -13.812 32.656 -2.973 1 94.12 208 ASP B N 1
ATOM 4019 C CA . ASP B 1 208 ? -15.07 33.375 -3.098 1 94.12 208 ASP B CA 1
ATOM 4020 C C . ASP B 1 208 ? -15.57 33.844 -1.734 1 94.12 208 ASP B C 1
ATOM 4022 O O . ASP B 1 208 ? -14.859 34.562 -1.015 1 94.12 208 ASP B O 1
ATOM 4026 N N . GLU B 1 209 ? -16.797 33.406 -1.343 1 95.75 209 GLU B N 1
ATOM 4027 C CA . GLU B 1 209 ? -17.375 33.875 -0.083 1 95.75 209 GLU B CA 1
ATOM 4028 C C . GLU B 1 209 ? -17.047 32.906 1.06 1 95.75 209 GLU B C 1
ATOM 4030 O O . GLU B 1 209 ? -17.234 33.25 2.23 1 95.75 209 GLU B O 1
ATOM 4035 N N . ASP B 1 210 ? -16.547 31.812 0.775 1 97.88 210 ASP B N 1
ATOM 4036 C CA . ASP B 1 210 ? -16.266 30.812 1.79 1 97.88 210 ASP B CA 1
ATOM 4037 C C . ASP B 1 210 ? -14.891 31.016 2.406 1 97.88 210 ASP B C 1
ATOM 4039 O O . ASP B 1 210 ? -13.891 31.094 1.689 1 97.88 210 ASP B O 1
ATOM 4043 N N . LYS B 1 211 ? -14.812 31.062 3.719 1 98.62 211 LYS B N 1
ATOM 4044 C CA . LYS B 1 211 ? -13.539 31.328 4.379 1 98.62 211 LYS B CA 1
ATOM 4045 C C . LYS B 1 211 ? -13.461 30.625 5.727 1 98.62 211 LYS B C 1
ATOM 4047 O O . LYS B 1 211 ? -14.484 30.219 6.277 1 98.62 211 LYS B O 1
ATOM 4052 N N . GLN B 1 212 ? -12.25 30.438 6.223 1 98.81 212 GLN B N 1
ATOM 4053 C CA . GLN B 1 212 ? -11.977 29.984 7.582 1 98.81 212 GLN B CA 1
ATOM 4054 C C . GLN B 1 212 ? -10.797 30.734 8.188 1 98.81 212 GLN B C 1
ATOM 4056 O O . GLN B 1 212 ? -9.891 31.156 7.465 1 98.81 212 GLN B O 1
ATOM 4061 N N . ALA B 1 213 ? -10.852 30.953 9.406 1 98.94 213 ALA B N 1
ATOM 4062 C CA . ALA B 1 213 ? -9.758 31.469 10.227 1 98.94 213 ALA B CA 1
ATOM 4063 C C . ALA B 1 213 ? -9.562 30.609 11.477 1 98.94 213 ALA B C 1
ATOM 4065 O O . ALA B 1 213 ? -10.531 30.219 12.125 1 98.94 213 ALA B O 1
ATOM 4066 N N . ALA B 1 214 ? -8.289 30.312 11.75 1 98.94 214 ALA B N 1
ATOM 4067 C CA . ALA B 1 214 ? -7.984 29.5 12.922 1 98.94 214 ALA B CA 1
ATOM 4068 C C . ALA B 1 214 ? -6.762 30.047 13.656 1 98.94 214 ALA B C 1
ATOM 4070 O O . ALA B 1 214 ? -5.871 30.641 13.039 1 98.94 214 ALA B O 1
ATOM 4071 N N . PHE B 1 215 ? -6.812 29.859 14.883 1 98.88 215 PHE B N 1
ATOM 4072 C CA . PHE B 1 215 ? -5.691 30.219 15.75 1 98.88 215 PHE B CA 1
ATOM 4073 C C . PHE B 1 215 ? -5.273 29.047 16.625 1 98.88 215 PHE B C 1
ATOM 4075 O O . PHE B 1 215 ? -6.125 28.328 17.141 1 98.88 215 PHE B O 1
ATOM 4082 N N . ARG B 1 216 ? -3.936 28.844 16.734 1 98.88 216 ARG B N 1
ATOM 4083 C CA . ARG B 1 216 ? -3.381 27.75 17.531 1 98.88 216 ARG B CA 1
ATOM 4084 C C . ARG B 1 216 ? -2.412 28.281 18.578 1 98.88 216 ARG B C 1
ATOM 4086 O O . ARG B 1 216 ? -1.631 29.188 18.312 1 98.88 216 ARG B O 1
ATOM 4093 N N . ALA B 1 217 ? -2.461 27.641 19.703 1 98.88 217 ALA B N 1
ATOM 4094 C CA . ALA B 1 217 ? -1.418 27.781 20.719 1 98.88 217 ALA B CA 1
ATOM 4095 C C . ALA B 1 217 ? -1.004 26.406 21.266 1 98.88 217 ALA B C 1
ATOM 4097 O O . ALA B 1 217 ? -1.848 25.531 21.469 1 98.88 217 ALA B O 1
ATOM 4098 N N . ALA B 1 218 ? 0.282 26.25 21.469 1 98.81 218 ALA B N 1
ATOM 4099 C CA . ALA B 1 218 ? 0.84 25.047 22.109 1 98.81 218 ALA B CA 1
ATOM 4100 C C . ALA B 1 218 ? 1.986 25.422 23.047 1 98.81 218 ALA B C 1
ATOM 4102 O O . ALA B 1 218 ? 2.795 26.297 22.734 1 98.81 218 ALA B O 1
ATOM 4103 N N . TYR B 1 219 ? 2.029 24.766 24.125 1 98.75 219 TYR B N 1
ATOM 4104 C CA . TYR B 1 219 ? 3.039 25.031 25.141 1 98.75 219 TYR B CA 1
ATOM 4105 C C . TYR B 1 219 ? 3.697 23.734 25.609 1 98.75 219 TYR B C 1
ATOM 4107 O O . TYR B 1 219 ? 3.01 22.766 25.938 1 98.75 219 TYR B O 1
ATOM 4115 N N . THR B 1 220 ? 5.012 23.781 25.641 1 98 220 THR B N 1
ATOM 4116 C CA . THR B 1 220 ? 5.781 22.641 26.125 1 98 220 THR B CA 1
ATOM 4117 C C . THR B 1 220 ? 6.344 22.922 27.516 1 98 220 THR B C 1
ATOM 4119 O O . THR B 1 220 ? 7.023 23.938 27.734 1 98 220 THR B O 1
ATOM 4122 N N . PHE B 1 221 ? 6.121 22.125 28.359 1 95.81 221 PHE B N 1
ATOM 4123 C CA . PHE B 1 221 ? 6.703 22.266 29.688 1 95.81 221 PHE B CA 1
ATOM 4124 C C . PHE B 1 221 ? 7.203 20.906 30.188 1 95.81 221 PHE B C 1
ATOM 4126 O O . PHE B 1 221 ? 6.43 20.125 30.75 1 95.81 221 PHE B O 1
ATOM 4133 N N . GLY B 1 222 ? 8.508 20.719 30.172 1 96.25 222 GLY B N 1
ATOM 4134 C CA . GLY B 1 222 ? 9.141 19.438 30.484 1 96.25 222 GLY B CA 1
ATOM 4135 C C . GLY B 1 222 ? 8.695 18.312 29.578 1 96.25 222 GLY B C 1
ATOM 4136 O O . GLY B 1 222 ? 8.867 18.391 28.359 1 96.25 222 GLY B O 1
ATOM 4137 N N . GLN B 1 223 ? 7.992 17.328 30.219 1 97.5 223 GLN B N 1
ATOM 4138 C CA . GLN B 1 223 ? 7.562 16.141 29.5 1 97.5 223 GLN B CA 1
ATOM 4139 C C . GLN B 1 223 ? 6.152 16.297 28.938 1 97.5 223 GLN B C 1
ATOM 4141 O O . GLN B 1 223 ? 5.617 15.391 28.312 1 97.5 223 GLN B O 1
ATOM 4146 N N . PHE B 1 224 ? 5.566 17.469 29.125 1 98.12 224 PHE B N 1
ATOM 4147 C CA . PHE B 1 224 ? 4.184 17.688 28.719 1 98.12 224 PHE B CA 1
ATOM 4148 C C . PHE B 1 224 ? 4.113 18.703 27.594 1 98.12 224 PHE B C 1
ATOM 4150 O O . PHE B 1 224 ? 4.863 19.688 27.578 1 98.12 224 PHE B O 1
ATOM 4157 N N . VAL B 1 225 ? 3.223 18.453 26.656 1 98.5 225 VAL B N 1
ATOM 4158 C CA . VAL B 1 225 ? 2.807 19.438 25.672 1 98.5 225 VAL B CA 1
ATOM 4159 C C . VAL B 1 225 ? 1.286 19.578 25.688 1 98.5 225 VAL B C 1
ATOM 4161 O O . VAL B 1 225 ? 0.568 18.578 25.656 1 98.5 225 VAL B O 1
ATOM 4164 N N . VAL B 1 226 ? 0.864 20.734 25.812 1 98.69 226 VAL B N 1
ATOM 4165 C CA . VAL B 1 226 ? -0.562 21.031 25.719 1 98.69 226 VAL B CA 1
ATOM 4166 C C . VAL B 1 226 ? -0.811 22.031 24.594 1 98.69 226 VAL B C 1
ATOM 4168 O O . VAL B 1 226 ? -0.031 22.969 24.422 1 98.69 226 VAL B O 1
ATOM 4171 N N . GLY B 1 227 ? -1.811 21.766 23.844 1 98.62 227 GLY B N 1
ATOM 4172 C CA . GLY B 1 227 ? -2.127 22.703 22.766 1 98.62 227 GLY B CA 1
ATOM 4173 C C . GLY B 1 227 ? -3.568 22.609 22.312 1 98.62 227 GLY B C 1
ATOM 4174 O O . GLY B 1 227 ? -4.344 21.797 22.828 1 98.62 227 GLY B O 1
ATOM 4175 N N . GLY B 1 228 ? -3.92 23.484 21.422 1 98.81 228 GLY B N 1
ATOM 4176 C CA . GLY B 1 228 ? -5.242 23.516 20.812 1 98.81 228 GLY B CA 1
ATOM 4177 C C . GLY B 1 228 ? -5.387 24.562 19.734 1 98.81 228 GLY B C 1
ATOM 4178 O O . GLY B 1 228 ? -4.465 25.344 19.5 1 98.81 228 GLY B O 1
ATOM 4179 N N . TYR B 1 229 ? -6.473 24.391 19.047 1 98.81 229 TYR B N 1
ATOM 4180 C CA . TYR B 1 229 ? -6.812 25.438 18.078 1 98.81 229 TYR B CA 1
ATOM 4181 C C . TYR B 1 229 ? -8.297 25.766 18.141 1 98.81 229 TYR B C 1
ATOM 4183 O O . TYR B 1 229 ? -9.086 25 18.703 1 98.81 229 TYR B O 1
ATOM 4191 N N . TYR B 1 230 ? -8.594 26.922 17.719 1 98.94 230 TYR B N 1
ATOM 4192 C CA . TYR B 1 230 ? -9.945 27.406 17.484 1 98.94 230 TYR B CA 1
ATOM 4193 C C . TYR B 1 230 ? -10.125 27.844 16.031 1 98.94 230 TYR B C 1
ATOM 4195 O O . TYR B 1 230 ? -9.258 28.547 15.484 1 98.94 230 TYR B O 1
ATOM 4203 N N . GLN B 1 231 ? -11.242 27.406 15.469 1 98.94 231 GLN B N 1
ATOM 4204 C CA . GLN B 1 231 ? -11.492 27.734 14.07 1 98.94 231 GLN B CA 1
ATOM 4205 C C . GLN B 1 231 ? -12.891 28.312 13.883 1 98.94 231 GLN B C 1
ATOM 4207 O O . GLN B 1 231 ? -13.852 27.812 14.477 1 98.94 231 GLN B O 1
ATOM 4212 N N . ARG B 1 232 ? -13.016 29.312 13.07 1 98.88 232 ARG B N 1
ATOM 4213 C CA . ARG B 1 232 ? -14.289 29.844 12.617 1 98.88 232 ARG B CA 1
ATOM 4214 C C . ARG B 1 232 ? -14.422 29.734 11.102 1 98.88 232 ARG B C 1
ATOM 4216 O O . ARG B 1 232 ? -13.523 30.141 10.359 1 98.88 232 ARG B O 1
ATOM 4223 N N . ASN B 1 233 ? -15.477 29.156 10.703 1 98.88 233 ASN B N 1
ATOM 4224 C CA . ASN B 1 233 ? -15.828 29.094 9.289 1 98.88 233 ASN B CA 1
ATOM 4225 C C . ASN B 1 233 ? -17 30.016 8.961 1 98.88 233 ASN B C 1
ATOM 4227 O O . ASN B 1 233 ? -17.875 30.219 9.789 1 98.88 233 ASN B O 1
ATOM 4231 N N . ASP B 1 234 ? -16.984 30.594 7.824 1 98.81 234 ASP B N 1
ATOM 4232 C CA . ASP B 1 234 ? -18.062 31.391 7.234 1 98.81 234 ASP B CA 1
ATOM 4233 C C . ASP B 1 234 ? -18.25 31.047 5.758 1 98.81 234 ASP B C 1
ATOM 4235 O O . ASP B 1 234 ? -17.438 31.438 4.918 1 98.81 234 ASP B O 1
ATOM 4239 N N . GLU B 1 235 ? -19.312 30.297 5.5 1 97.94 235 GLU B N 1
ATOM 4240 C CA . GLU B 1 235 ? -19.562 29.797 4.152 1 97.94 235 GLU B CA 1
ATOM 4241 C C . GLU B 1 235 ? -20.938 30.234 3.648 1 97.94 235 GLU B C 1
ATOM 4243 O O . GLU B 1 235 ? -21.875 30.359 4.434 1 97.94 235 GLU B O 1
ATOM 4248 N N . GLN B 1 236 ? -21 30.328 2.367 1 96.75 236 GLN B N 1
ATOM 4249 C CA . GLN B 1 236 ? -22.234 30.812 1.751 1 96.75 236 GLN B CA 1
ATOM 4250 C C . GLN B 1 236 ? -23.375 29.828 1.954 1 96.75 236 GLN B C 1
ATOM 4252 O O . GLN B 1 236 ? -24.484 30.219 2.34 1 96.75 236 GLN B O 1
ATOM 4257 N N . ILE B 1 237 ? -23.109 28.562 1.77 1 95.88 237 ILE B N 1
ATOM 4258 C CA . ILE B 1 237 ? -24.188 27.562 1.749 1 95.88 237 ILE B CA 1
ATOM 4259 C C . ILE B 1 237 ? -24.422 27.031 3.16 1 95.88 237 ILE B C 1
ATOM 4261 O O . ILE B 1 237 ? -25.547 27.062 3.66 1 95.88 237 ILE B O 1
ATOM 4265 N N . ARG B 1 238 ? -23.422 26.688 3.908 1 97 238 ARG B N 1
ATOM 4266 C CA . ARG B 1 238 ? -23.578 26 5.191 1 97 238 ARG B CA 1
ATOM 4267 C C . ARG B 1 238 ? -23.734 27.016 6.328 1 97 238 ARG B C 1
ATOM 4269 O O . ARG B 1 238 ? -24.172 26.656 7.422 1 97 238 ARG B O 1
ATOM 4276 N N . GLY B 1 239 ? -23.281 28.219 6.098 1 98.5 239 GLY B N 1
ATOM 4277 C CA . GLY B 1 239 ? -23.297 29.234 7.141 1 98.5 239 GLY B CA 1
ATOM 4278 C C . GLY B 1 239 ? -22.031 29.25 7.977 1 98.5 239 GLY B C 1
ATOM 4279 O O . GLY B 1 239 ? -20.969 28.891 7.492 1 98.5 239 GLY B O 1
ATOM 4280 N N . THR B 1 240 ? -22.188 29.781 9.195 1 98.75 240 THR B N 1
ATOM 4281 C CA . THR B 1 240 ? -21.031 29.938 10.062 1 98.75 240 THR B CA 1
ATOM 4282 C C . THR B 1 240 ? -20.922 28.781 11.047 1 98.75 240 THR B C 1
ATOM 4284 O O . THR B 1 240 ? -21.922 28.172 11.406 1 98.75 240 THR B O 1
ATOM 4287 N N . ARG B 1 241 ? -19.734 28.422 11.43 1 98.69 241 ARG B N 1
ATOM 4288 C CA . ARG B 1 241 ? -19.469 27.391 12.43 1 98.69 241 ARG B CA 1
ATOM 4289 C C . ARG B 1 241 ? -18.188 27.672 13.188 1 98.69 241 ARG B C 1
ATOM 4291 O O . ARG B 1 241 ? -17.188 28.125 12.602 1 98.69 241 ARG B O 1
ATOM 4298 N N . ASN B 1 242 ? -18.219 27.469 14.43 1 98.81 242 ASN B N 1
ATOM 4299 C CA . ASN B 1 242 ? -17.016 27.453 15.266 1 98.81 242 ASN B CA 1
ATOM 4300 C C . ASN B 1 242 ? -16.656 26.047 15.727 1 98.81 242 ASN B C 1
ATOM 4302 O O . ASN B 1 242 ? -17.547 25.234 15.969 1 98.81 242 ASN B O 1
ATOM 4306 N N . ASN B 1 243 ? -15.422 25.781 15.805 1 98.44 243 ASN B N 1
ATOM 4307 C CA . ASN B 1 243 ? -14.969 24.547 16.422 1 98.44 243 ASN B CA 1
ATOM 4308 C C . ASN B 1 243 ? -13.625 24.734 17.125 1 98.44 243 ASN B C 1
ATOM 4310 O O . ASN B 1 243 ? -12.953 25.734 16.938 1 98.44 243 ASN B O 1
ATOM 4314 N N . PHE B 1 244 ? -13.352 23.859 17.984 1 98.75 244 PHE B N 1
ATOM 4315 C CA . PHE B 1 244 ? -12.055 23.844 18.656 1 98.75 244 PHE B CA 1
ATOM 4316 C C . PHE B 1 244 ? -11.594 22.422 18.938 1 98.75 244 PHE B C 1
ATOM 4318 O O . PHE B 1 244 ? -12.391 21.484 18.891 1 98.75 244 PHE B O 1
ATOM 4325 N N . ARG B 1 245 ? -10.289 22.297 19.125 1 98.81 245 ARG B N 1
ATOM 4326 C CA . ARG B 1 245 ? -9.664 21.047 19.562 1 98.81 245 ARG B CA 1
ATOM 4327 C C . ARG B 1 245 ? -8.555 21.312 20.578 1 98.81 245 ARG B C 1
ATOM 4329 O O . ARG B 1 245 ? -7.781 22.266 20.422 1 98.81 245 ARG B O 1
ATOM 4336 N N . LEU B 1 246 ? -8.609 20.547 21.641 1 98.81 246 LEU B N 1
ATOM 4337 C CA . LEU B 1 246 ? -7.559 20.547 22.656 1 98.81 246 LEU B CA 1
ATOM 4338 C C . LEU B 1 246 ? -6.785 19.234 22.625 1 98.81 246 LEU B C 1
ATOM 4340 O O . LEU B 1 246 ? -7.371 18.156 22.438 1 98.81 246 LEU B O 1
ATOM 4344 N N . SER B 1 247 ? -5.453 19.391 22.797 1 98.75 247 SER B N 1
ATOM 4345 C CA . SER B 1 247 ? -4.598 18.219 22.75 1 98.75 247 SER B CA 1
ATOM 4346 C C . SER B 1 247 ? -3.574 18.219 23.891 1 98.75 247 SER B C 1
ATOM 4348 O O . SER B 1 247 ? -3.045 19.281 24.234 1 98.75 247 SER B O 1
ATOM 4350 N N . GLY B 1 248 ? -3.34 17.062 24.406 1 98.81 248 GLY B N 1
ATOM 4351 C CA . GLY B 1 248 ? -2.307 16.859 25.406 1 98.81 248 GLY B CA 1
ATOM 4352 C C . GLY B 1 248 ? -1.427 15.656 25.109 1 98.81 248 GLY B C 1
ATOM 4353 O O . GLY B 1 248 ? -1.912 14.625 24.641 1 98.81 248 GLY B O 1
ATOM 4354 N N . MET B 1 249 ? -0.136 15.82 25.422 1 98.75 249 MET B N 1
ATOM 4355 C CA . MET B 1 249 ? 0.843 14.742 25.281 1 98.75 249 MET B CA 1
ATOM 4356 C C . MET B 1 249 ? 1.757 14.68 26.5 1 98.75 249 MET B C 1
ATOM 4358 O O . MET B 1 249 ? 2.176 15.719 27.016 1 98.75 249 MET B O 1
ATOM 4362 N N . TYR B 1 250 ? 1.976 13.508 26.984 1 98.69 250 TYR B N 1
ATOM 4363 C CA . TYR B 1 250 ? 2.938 13.227 28.031 1 98.69 250 TYR B CA 1
ATOM 4364 C C . TYR B 1 250 ? 3.951 12.18 27.594 1 98.69 250 TYR B C 1
ATOM 4366 O O . TYR B 1 250 ? 3.574 11.078 27.172 1 98.69 250 TYR B O 1
ATOM 4374 N N . THR B 1 251 ? 5.238 12.516 27.656 1 98.06 251 THR B N 1
ATOM 4375 C CA . THR B 1 251 ? 6.285 11.594 27.234 1 98.06 251 THR B CA 1
ATOM 4376 C C . THR B 1 251 ? 7.023 11.023 28.438 1 98.06 251 THR B C 1
ATOM 4378 O O . THR B 1 251 ? 7.289 11.742 29.406 1 98.06 251 THR B O 1
ATOM 4381 N N . LEU B 1 252 ? 7.25 9.742 28.438 1 97.81 252 LEU B N 1
ATOM 4382 C CA . LEU B 1 252 ? 8.008 8.992 29.422 1 97.81 252 LEU B CA 1
ATOM 4383 C C . LEU B 1 252 ? 8.891 7.938 28.766 1 97.81 252 LEU B C 1
ATOM 4385 O O . LEU B 1 252 ? 8.453 6.801 28.562 1 97.81 252 LEU B O 1
ATOM 4389 N N . GLY B 1 253 ? 10.219 8.328 28.516 1 96.88 253 GLY B N 1
ATOM 4390 C CA . GLY B 1 253 ? 11.062 7.43 27.734 1 96.88 253 GLY B CA 1
ATOM 4391 C C . GLY B 1 253 ? 10.539 7.188 26.344 1 96.88 253 GLY B C 1
ATOM 4392 O O . GLY B 1 253 ? 10.289 8.133 25.594 1 96.88 253 GLY B O 1
ATOM 4393 N N . ALA B 1 254 ? 10.297 5.945 26.031 1 97.44 254 ALA B N 1
ATOM 4394 C CA . ALA B 1 254 ? 9.797 5.562 24.719 1 97.44 254 ALA B CA 1
ATOM 4395 C C . ALA B 1 254 ? 8.281 5.676 24.641 1 97.44 254 ALA B C 1
ATOM 4397 O O . ALA B 1 254 ? 7.691 5.574 23.562 1 97.44 254 ALA B O 1
ATOM 4398 N N . SER B 1 255 ? 7.688 5.941 25.75 1 98.56 255 SER B N 1
ATOM 4399 C CA . SER B 1 255 ? 6.23 5.977 25.828 1 98.56 255 SER B CA 1
ATOM 4400 C C . SER B 1 255 ? 5.699 7.391 25.625 1 98.56 255 SER B C 1
ATOM 4402 O O . SER B 1 255 ? 6.289 8.352 26.125 1 98.56 255 SER B O 1
ATOM 4404 N N . GLU B 1 256 ? 4.652 7.469 24.891 1 98.56 256 GLU B N 1
ATOM 4405 C CA . GLU B 1 256 ? 3.885 8.703 24.75 1 98.56 256 GLU B CA 1
ATOM 4406 C C . GLU B 1 256 ? 2.402 8.469 25.016 1 98.56 256 GLU B C 1
ATOM 4408 O O . GLU B 1 256 ? 1.799 7.555 24.438 1 98.56 256 GLU B O 1
ATOM 4413 N N . PHE B 1 257 ? 1.831 9.305 25.844 1 98.81 257 PHE B N 1
ATOM 4414 C CA . PHE B 1 257 ? 0.401 9.289 26.125 1 98.81 257 PHE B CA 1
ATOM 4415 C C . PHE B 1 257 ? -0.284 10.516 25.531 1 98.81 257 PHE B C 1
ATOM 4417 O O . PHE B 1 257 ? 0.225 11.633 25.641 1 98.81 257 PHE B O 1
ATOM 4424 N N . HIS B 1 258 ? -1.428 10.32 24.906 1 98.81 258 HIS B N 1
ATOM 4425 C CA . HIS B 1 258 ? -2.09 11.406 24.188 1 98.81 258 HIS B CA 1
ATOM 4426 C C . HIS B 1 258 ? -3.572 11.477 24.547 1 98.81 258 HIS B C 1
ATOM 4428 O O . HIS B 1 258 ? -4.223 10.438 24.703 1 98.81 258 HIS B O 1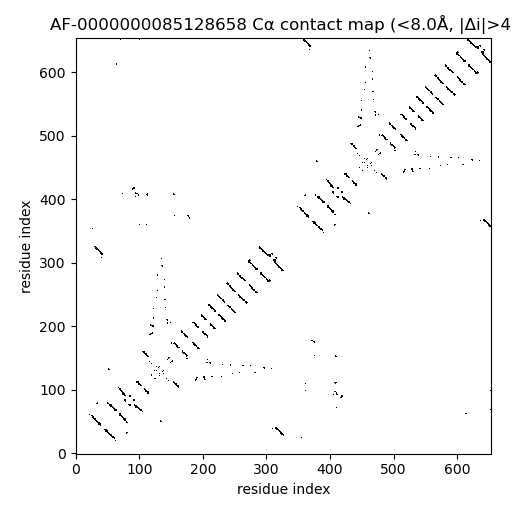
ATOM 4434 N N . VAL B 1 259 ? -4.066 12.633 24.641 1 98.75 259 VAL B N 1
ATOM 4435 C CA . VAL B 1 259 ? -5.496 12.891 24.766 1 98.75 259 VAL B CA 1
ATOM 4436 C C . VAL B 1 259 ? -5.895 14.055 23.859 1 98.75 259 VAL B C 1
ATOM 4438 O O . VAL B 1 259 ? -5.172 15.047 23.75 1 98.75 259 VAL B O 1
ATOM 4441 N N . ASN B 1 260 ? -6.98 13.922 23.156 1 98.69 260 ASN B N 1
ATOM 4442 C CA . ASN B 1 260 ? -7.57 14.977 22.344 1 98.69 260 ASN B CA 1
ATOM 4443 C C . ASN B 1 260 ? -9.062 15.141 22.625 1 98.69 260 ASN B C 1
ATOM 4445 O O . ASN B 1 260 ? -9.773 14.148 22.828 1 98.69 260 ASN B O 1
ATOM 4449 N N . LEU B 1 261 ? -9.492 16.344 22.703 1 98.75 261 LEU B N 1
ATOM 4450 C CA . LEU B 1 261 ? -10.898 16.703 22.828 1 98.75 261 LEU B CA 1
ATOM 4451 C C . LEU B 1 261 ? -11.273 17.781 21.828 1 98.75 261 LEU B C 1
ATOM 4453 O O . LEU B 1 261 ? -10.578 18.797 21.703 1 98.75 261 LEU B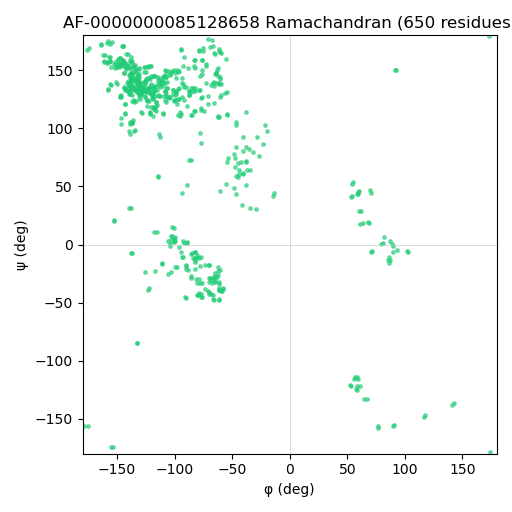 O 1
ATOM 4457 N N . GLY B 1 262 ? -12.359 17.547 21.094 1 98.81 262 GLY B N 1
ATOM 4458 C CA . GLY B 1 262 ? -12.812 18.516 20.109 1 98.81 262 GLY B CA 1
ATOM 4459 C C . GLY B 1 262 ? -14.312 18.703 20.109 1 98.81 262 GLY B C 1
ATOM 4460 O O . GLY B 1 262 ? -15.062 17.781 20.469 1 98.81 262 GLY B O 1
ATOM 4461 N N . HIS B 1 263 ? -14.711 19.844 19.719 1 98.88 263 HIS B N 1
ATOM 4462 C CA . HIS B 1 263 ? -16.125 20.188 19.594 1 98.88 263 HIS B CA 1
ATOM 4463 C C . HIS B 1 263 ? -16.359 21.094 18.375 1 98.88 263 HIS B C 1
ATOM 4465 O O . HIS B 1 263 ? -15.602 22.047 18.156 1 98.88 263 HIS B O 1
ATOM 4471 N N . ALA B 1 264 ? -17.344 20.734 17.641 1 98.88 264 ALA B N 1
ATOM 4472 C CA . ALA B 1 264 ? -17.844 21.594 16.578 1 98.88 264 ALA B CA 1
ATOM 4473 C C . ALA B 1 264 ? -19.297 21.984 16.812 1 98.88 264 ALA B C 1
ATOM 4475 O O . ALA B 1 264 ? -20.156 21.125 16.984 1 98.88 264 ALA B O 1
ATOM 4476 N N . ASN B 1 265 ? -19.547 23.281 16.812 1 98.69 265 ASN B N 1
ATOM 4477 C CA . ASN B 1 265 ? -20.922 23.766 16.812 1 98.69 265 ASN B CA 1
ATOM 4478 C C . ASN B 1 265 ? -21.641 23.391 15.523 1 98.69 265 ASN B C 1
ATOM 4480 O O . ASN B 1 265 ? -21.016 22.969 14.555 1 98.69 265 ASN B O 1
ATOM 4484 N N . LYS B 1 266 ? -22.969 23.516 15.625 1 98.44 266 LYS B N 1
ATOM 4485 C CA . LYS B 1 266 ? -23.703 23.344 14.375 1 98.44 266 LYS B CA 1
ATOM 4486 C C . LYS B 1 266 ? -23.359 24.438 13.375 1 98.44 266 LYS B C 1
ATOM 4488 O O . LYS B 1 266 ? -23.031 25.562 13.766 1 98.44 266 LYS B O 1
ATOM 4493 N N . TRP B 1 267 ? -23.375 24.078 12.094 1 98.44 267 TRP B N 1
ATOM 4494 C CA . TRP B 1 267 ? -23.453 25.125 11.07 1 98.44 267 TRP B CA 1
ATOM 4495 C C . TRP B 1 267 ? -24.734 25.922 11.203 1 98.44 267 TRP B C 1
ATOM 4497 O O . TRP B 1 267 ? -25.812 25.375 11.43 1 98.44 267 TRP B O 1
ATOM 4507 N N . SER B 1 268 ? -24.609 27.234 11.031 1 98.62 268 SER B N 1
ATOM 4508 C CA . SER B 1 268 ? -25.766 28.078 11.305 1 98.62 268 SER B CA 1
ATOM 4509 C C . SER B 1 268 ? -26.922 27.75 10.375 1 98.62 268 SER B C 1
ATOM 4511 O O . SER B 1 268 ? -28.094 27.953 10.734 1 98.62 268 SER B O 1
ATOM 4513 N N . ASN B 1 269 ? -26.656 27.219 9.156 1 98.38 269 ASN B N 1
ATOM 4514 C CA . ASN B 1 269 ? -27.734 26.938 8.203 1 98.38 269 ASN B CA 1
ATOM 4515 C C . ASN B 1 269 ? -28.047 25.438 8.156 1 98.38 269 ASN B C 1
ATOM 4517 O O . ASN B 1 269 ? -28.781 25 7.262 1 98.38 269 ASN B O 1
ATOM 4521 N N . ILE B 1 270 ? -27.5 24.641 8.977 1 97.69 270 ILE B N 1
ATOM 4522 C CA . ILE B 1 270 ? -27.766 23.219 9.016 1 97.69 270 ILE B CA 1
ATOM 4523 C C . ILE B 1 270 ? -28.125 22.797 10.438 1 97.69 270 ILE B C 1
ATOM 4525 O O . ILE B 1 270 ? -27.25 22.766 11.312 1 97.69 270 ILE B O 1
ATOM 4529 N N . ALA B 1 271 ? -29.375 22.375 10.648 1 97.62 271 ALA B N 1
ATOM 4530 C CA . ALA B 1 271 ? -29.859 22.047 11.977 1 97.62 271 ALA B CA 1
ATOM 4531 C C . ALA B 1 271 ? -29.125 20.828 12.539 1 97.62 271 ALA B C 1
ATOM 4533 O O . ALA B 1 271 ? -28.859 19.859 11.812 1 97.62 271 ALA B O 1
ATOM 4534 N N . ASP B 1 272 ? -28.797 20.875 13.844 1 98.25 272 ASP B N 1
ATOM 4535 C CA . ASP B 1 272 ? -28.266 19.766 14.633 1 98.25 272 ASP B CA 1
ATOM 4536 C C . ASP B 1 272 ? -27.031 19.156 13.961 1 98.25 272 ASP B C 1
ATOM 4538 O O . ASP B 1 272 ? -26.922 17.922 13.891 1 98.25 272 ASP B O 1
ATOM 4542 N N . SER B 1 273 ? -26.156 19.969 13.406 1 98.56 273 SER B N 1
ATOM 4543 C CA . SER B 1 273 ? -25 19.484 12.656 1 98.56 273 SER B CA 1
ATOM 4544 C C . SER B 1 273 ? -23.734 19.531 13.5 1 98.56 273 SER B C 1
ATOM 4546 O O . SER B 1 273 ? -22.625 19.516 12.953 1 98.56 273 SER B O 1
ATOM 4548 N N . GLY B 1 274 ? -23.797 19.688 14.727 1 98.75 274 GLY B N 1
ATOM 4549 C CA . GLY B 1 274 ? -22.641 19.703 15.625 1 98.75 274 GLY B CA 1
ATOM 4550 C C . GLY B 1 274 ? -22.125 18.312 15.938 1 98.75 274 GLY B C 1
ATOM 4551 O O . GLY B 1 274 ? -22.781 17.312 15.648 1 98.75 274 GLY B O 1
ATOM 4552 N N . ALA B 1 275 ? -20.906 18.297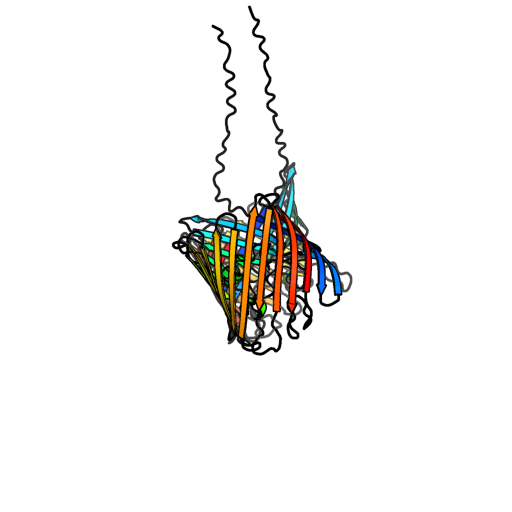 16.531 1 98.88 275 ALA B N 1
ATOM 4553 C CA . ALA B 1 275 ? -20.297 17.016 16.906 1 98.88 275 ALA B CA 1
ATOM 4554 C C . ALA B 1 275 ? -19.188 17.203 17.938 1 98.88 275 ALA B C 1
ATOM 4556 O O . ALA B 1 275 ? -18.672 18.312 18.109 1 98.88 275 ALA B O 1
ATOM 4557 N N . ASN B 1 276 ? -18.922 16.141 18.625 1 98.88 276 ASN B N 1
ATOM 4558 C CA . ASN B 1 276 ? -17.766 16.031 19.5 1 98.88 276 ASN B CA 1
ATOM 4559 C C . ASN B 1 276 ? -16.859 14.883 19.078 1 98.88 276 ASN B C 1
ATOM 4561 O O . ASN B 1 276 ? -17.328 13.844 18.609 1 98.88 276 ASN B O 1
ATOM 4565 N N . GLN B 1 277 ? -15.578 15.141 19.266 1 98.88 277 GLN B N 1
ATOM 4566 C CA . GLN B 1 277 ? -14.617 14.062 19.078 1 98.88 277 GLN B CA 1
ATOM 4567 C C . GLN B 1 277 ? -13.656 13.945 20.25 1 98.88 277 GLN B C 1
ATOM 4569 O O . GLN B 1 277 ? -13.164 14.961 20.75 1 98.88 277 GLN B O 1
ATOM 4574 N N . TRP B 1 278 ? -13.398 12.789 20.703 1 98.31 278 TRP B N 1
ATOM 4575 C CA . TRP B 1 278 ? -12.32 12.594 21.672 1 98.31 278 TRP B CA 1
ATOM 4576 C C . TRP B 1 278 ? -11.469 11.375 21.297 1 98.31 278 TRP B C 1
ATOM 4578 O O . TRP B 1 278 ? -11.953 10.453 20.625 1 98.31 278 TRP B O 1
ATOM 4588 N N . THR B 1 279 ? -10.211 11.398 21.609 1 98.81 279 THR B N 1
ATOM 4589 C CA . THR B 1 279 ? -9.234 10.352 21.297 1 98.81 279 THR B CA 1
ATOM 4590 C C . THR B 1 279 ? -8.289 10.141 22.484 1 98.81 279 THR B C 1
ATOM 4592 O O . THR B 1 279 ? -7.809 11.102 23.078 1 98.81 279 THR B O 1
ATOM 4595 N N . LEU B 1 280 ? -8.117 8.906 22.844 1 98.88 280 LEU B N 1
ATOM 4596 C CA . LEU B 1 280 ? -7.031 8.461 23.703 1 98.88 280 LEU B CA 1
ATOM 4597 C C . LEU B 1 280 ? -6.012 7.645 22.922 1 98.88 280 LEU B C 1
ATOM 4599 O O . LEU B 1 280 ? -6.383 6.73 22.172 1 98.88 280 LEU B O 1
ATOM 4603 N N . GLY B 1 281 ? -4.73 8.07 23.062 1 98.69 281 GLY B N 1
ATOM 4604 C CA . GLY B 1 281 ? -3.701 7.383 22.297 1 98.69 281 GLY B CA 1
ATOM 4605 C C . GLY B 1 281 ? -2.479 7.035 23.125 1 98.69 281 GLY B C 1
ATOM 4606 O O . GLY B 1 281 ? -2.146 7.738 24.094 1 98.69 281 GLY B O 1
ATOM 4607 N N . TYR B 1 282 ? -1.839 5.996 22.75 1 98.81 282 TYR B N 1
ATOM 4608 C CA . TYR B 1 282 ? -0.571 5.539 23.297 1 98.81 282 TYR B CA 1
ATOM 4609 C C . TYR B 1 282 ? 0.409 5.168 22.203 1 98.81 282 TYR B C 1
ATOM 4611 O O . TYR B 1 282 ? 0.077 4.383 21.297 1 98.81 282 TYR B O 1
ATOM 4619 N N . ASN B 1 283 ? 1.509 5.797 22.25 1 98.75 283 ASN B N 1
ATOM 4620 C CA . ASN B 1 283 ? 2.605 5.457 21.344 1 98.75 283 ASN B CA 1
ATOM 4621 C C . ASN B 1 283 ? 3.793 4.871 22.109 1 98.75 283 ASN B C 1
ATOM 4623 O O . ASN B 1 283 ? 4.141 5.348 23.188 1 98.75 283 ASN B O 1
ATOM 4627 N N . TYR B 1 284 ? 4.371 3.836 21.562 1 98.69 284 TYR B N 1
ATOM 4628 C CA . TYR B 1 284 ? 5.648 3.305 22.016 1 98.69 284 TYR B CA 1
ATOM 4629 C C . TYR B 1 284 ? 6.691 3.363 20.906 1 98.69 284 TYR B C 1
ATOM 4631 O O . TYR B 1 284 ? 6.641 2.58 19.953 1 98.69 284 TYR B O 1
ATOM 4639 N N . ASN B 1 285 ? 7.629 4.238 21.125 1 97.75 285 ASN B N 1
ATOM 4640 C CA . ASN B 1 285 ? 8.648 4.473 20.109 1 97.75 285 ASN B CA 1
ATOM 4641 C C . ASN B 1 285 ? 9.789 3.459 20.219 1 97.75 285 ASN B C 1
ATOM 4643 O O . ASN B 1 285 ? 10.641 3.566 21.094 1 97.75 285 ASN B O 1
ATOM 4647 N N . LEU B 1 286 ? 9.82 2.627 19.203 1 97.25 286 LEU B N 1
ATOM 4648 C CA . LEU B 1 286 ? 10.906 1.653 19.141 1 97.25 286 LEU B CA 1
ATOM 4649 C C . LEU B 1 286 ? 12.188 2.303 18.641 1 97.25 286 LEU B C 1
ATOM 4651 O O . LEU B 1 286 ? 13.289 1.836 18.953 1 97.25 286 LEU B O 1
ATOM 4655 N N . SER B 1 287 ? 12.117 3.277 17.844 1 95.75 287 SER B N 1
ATOM 4656 C CA . SER B 1 287 ? 13.156 4.168 17.344 1 95.75 287 SER B CA 1
ATOM 4657 C C . SER B 1 287 ? 12.578 5.512 16.922 1 95.75 287 SER B C 1
ATOM 4659 O O . SER B 1 287 ? 11.391 5.773 17.109 1 95.75 287 SER B O 1
ATOM 4661 N N . LYS B 1 288 ? 13.414 6.312 16.359 1 94.19 288 LYS B N 1
ATOM 4662 C CA . LYS B 1 288 ? 12.922 7.586 15.844 1 94.19 288 LYS B CA 1
ATOM 4663 C C . LYS B 1 288 ? 12.047 7.379 14.609 1 94.19 288 LYS B C 1
ATOM 4665 O O . LYS B 1 288 ? 11.281 8.266 14.234 1 94.19 288 LYS B O 1
ATOM 4670 N N . ARG B 1 289 ? 12.133 6.234 13.969 1 95.75 289 ARG B N 1
ATOM 4671 C CA . ARG B 1 289 ? 11.477 6.008 12.688 1 95.75 289 ARG B CA 1
ATOM 4672 C C . ARG B 1 289 ? 10.336 5.008 12.828 1 95.75 289 ARG B C 1
ATOM 4674 O O . ARG B 1 289 ? 9.492 4.895 11.93 1 95.75 289 ARG B O 1
ATOM 4681 N N . THR B 1 290 ? 10.352 4.281 13.922 1 96.94 290 THR B N 1
ATOM 4682 C CA . THR B 1 290 ? 9.398 3.186 14.047 1 96.94 290 THR B CA 1
ATOM 4683 C C . THR B 1 290 ? 8.672 3.256 15.383 1 96.94 290 THR B C 1
ATOM 4685 O O . THR B 1 290 ? 9.305 3.379 16.438 1 96.94 290 THR B O 1
ATOM 4688 N N . LYS B 1 291 ? 7.414 3.123 15.289 1 97.88 291 LYS B N 1
ATOM 4689 C CA . LYS B 1 291 ? 6.637 3.021 16.516 1 97.88 291 LYS B CA 1
ATOM 4690 C C . LYS B 1 291 ? 5.5 2.014 16.375 1 97.88 291 LYS B C 1
ATOM 4692 O O . LYS B 1 291 ? 5 1.793 15.266 1 97.88 291 LYS B O 1
ATOM 4697 N N . VAL B 1 292 ? 5.129 1.422 17.484 1 98.25 292 VAL B N 1
ATOM 4698 C CA . VAL B 1 292 ? 3.842 0.75 17.625 1 98.25 292 VAL B CA 1
ATOM 4699 C C . VAL B 1 292 ? 2.887 1.625 18.422 1 98.25 292 VAL B C 1
ATOM 4701 O O . VAL B 1 292 ? 3.318 2.41 19.266 1 98.25 292 VAL B O 1
ATOM 4704 N N . TYR B 1 293 ? 1.613 1.506 18.094 1 98.56 293 TYR B N 1
ATOM 4705 C CA . TYR B 1 293 ? 0.708 2.426 18.766 1 98.56 293 TYR B CA 1
ATOM 4706 C C . TYR B 1 293 ? -0.715 1.88 18.781 1 98.56 293 TYR B C 1
ATOM 4708 O O . TYR B 1 293 ? -1.028 0.927 18.062 1 98.56 293 TYR B O 1
ATOM 4716 N N . GLY B 1 294 ? -1.47 2.424 19.656 1 98.69 294 GLY B N 1
ATOM 4717 C CA . GLY B 1 294 ? -2.902 2.191 19.734 1 98.69 294 GLY B CA 1
ATOM 4718 C C . GLY B 1 294 ? -3.691 3.43 20.125 1 98.69 294 GLY B C 1
ATOM 4719 O O . GLY B 1 294 ? -3.125 4.395 20.641 1 98.69 294 GLY B O 1
ATOM 4720 N N . TYR B 1 295 ? -4.93 3.381 19.734 1 98.81 295 TYR B N 1
ATOM 4721 C CA . TYR B 1 295 ? -5.785 4.48 20.156 1 98.81 295 TYR B CA 1
ATOM 4722 C C . TYR B 1 295 ? -7.25 4.062 20.172 1 98.81 295 TYR B C 1
ATOM 4724 O O . TYR B 1 295 ? -7.609 3.037 19.578 1 98.81 295 TYR B O 1
ATOM 4732 N N . TYR B 1 296 ? -7.984 4.75 20.906 1 98.88 296 TYR B N 1
ATOM 4733 C CA . TYR B 1 296 ? -9.438 4.773 20.797 1 98.88 296 TYR B CA 1
ATOM 4734 C C . TYR B 1 296 ? -9.938 6.172 20.469 1 98.88 296 TYR B C 1
ATOM 4736 O O . TYR B 1 296 ? -9.523 7.152 21.094 1 98.88 296 TYR B O 1
ATOM 4744 N N . THR B 1 297 ? -10.797 6.277 19.453 1 98.88 297 THR B N 1
ATOM 4745 C CA . THR B 1 297 ? -11.398 7.555 19.094 1 98.88 297 THR B CA 1
ATOM 4746 C C . THR B 1 297 ? -12.906 7.41 18.906 1 98.88 297 THR B C 1
ATOM 4748 O O . THR B 1 297 ? -13.391 6.352 18.5 1 98.88 297 THR B O 1
ATOM 4751 N N . LYS B 1 298 ? -13.594 8.422 19.281 1 98.81 298 LYS B N 1
ATOM 4752 C CA . LYS B 1 298 ? -15.047 8.461 19.141 1 98.81 298 LYS B CA 1
ATOM 4753 C C . LYS B 1 298 ? -15.516 9.828 18.641 1 98.81 298 LYS B C 1
ATOM 4755 O O . LYS B 1 298 ? -15.016 10.859 19.094 1 98.81 298 LYS B O 1
ATOM 4760 N N . VAL B 1 299 ? -16.406 9.82 17.703 1 98.88 299 VAL B N 1
ATOM 4761 C CA . VAL B 1 299 ? -17.109 11.008 17.203 1 98.88 299 VAL B CA 1
ATOM 4762 C C . VAL B 1 299 ? -18.594 10.883 17.5 1 98.88 299 VAL B C 1
ATOM 4764 O O . VAL B 1 299 ? -19.266 9.992 16.969 1 98.88 299 VAL B O 1
ATOM 4767 N N . ASP B 1 300 ? -19.078 11.742 18.312 1 98.75 300 ASP B N 1
ATOM 4768 C CA . ASP B 1 300 ? -20.516 11.828 18.594 1 98.75 300 ASP B CA 1
ATOM 4769 C C . ASP B 1 300 ? -21.188 12.867 17.703 1 98.75 300 ASP B C 1
ATOM 4771 O O . ASP B 1 300 ? -21 14.07 17.906 1 98.75 300 ASP B O 1
ATOM 4775 N N . ASN B 1 301 ? -22 12.375 16.844 1 98.75 301 ASN B N 1
ATOM 4776 C CA . ASN B 1 301 ? -22.703 13.242 15.906 1 98.75 301 ASN B CA 1
ATOM 4777 C C . ASN B 1 301 ? -24.094 13.594 16.406 1 98.75 301 ASN B C 1
ATOM 4779 O O . ASN B 1 301 ? -24.844 12.727 16.859 1 98.75 301 ASN B O 1
ATOM 4783 N N . LYS B 1 302 ? -24.422 14.883 16.297 1 98.62 302 LYS B N 1
ATOM 4784 C CA . LYS B 1 302 ? -25.828 15.234 16.453 1 98.62 302 LYS B CA 1
ATOM 4785 C C . LYS B 1 302 ? -26.656 14.758 15.258 1 98.62 302 LYS B C 1
ATOM 4787 O O . LYS B 1 302 ? -26.094 14.273 14.266 1 98.62 302 LYS B O 1
ATOM 4792 N N . ALA B 1 303 ? -27.953 14.938 15.273 1 98.06 303 ALA B N 1
ATOM 4793 C CA . ALA B 1 303 ? -28.891 14.289 14.352 1 98.06 303 ALA B CA 1
ATOM 4794 C C . ALA B 1 303 ? -28.594 14.688 12.906 1 98.06 303 ALA B C 1
ATOM 4796 O O . ALA B 1 303 ? -28.797 13.898 11.984 1 98.06 303 ALA B O 1
ATOM 4797 N N . GLY B 1 304 ? -28.156 15.883 12.711 1 97.88 304 GLY B N 1
ATOM 4798 C CA . GLY B 1 304 ? -27.922 16.359 11.359 1 97.88 304 GLY B CA 1
ATOM 4799 C C . GLY B 1 304 ? -26.469 16.297 10.945 1 97.88 304 GLY B C 1
ATOM 4800 O O . GLY B 1 304 ? -26.094 16.75 9.859 1 97.88 304 GLY B O 1
ATOM 4801 N N . ALA B 1 305 ? -25.594 15.727 11.734 1 98.19 305 ALA B N 1
ATOM 4802 C CA . ALA B 1 305 ? -24.156 15.648 11.461 1 98.19 305 ALA B CA 1
ATOM 4803 C C . ALA B 1 305 ? -23.766 14.258 10.953 1 98.19 305 ALA B C 1
ATOM 4805 O O . ALA B 1 305 ? -24.438 13.266 11.273 1 98.19 305 ALA B O 1
ATOM 4806 N N . ASN B 1 306 ? -22.734 14.156 10.109 1 97.94 306 ASN B N 1
ATOM 4807 C CA . ASN B 1 306 ? -22.281 12.875 9.57 1 97.94 306 ASN B CA 1
ATOM 4808 C C . ASN B 1 306 ? -20.766 12.773 9.547 1 97.94 306 ASN B C 1
ATOM 4810 O O . ASN B 1 306 ? -20.188 12.164 8.641 1 97.94 306 ASN B O 1
ATOM 4814 N N . TYR B 1 307 ? -20.109 13.422 10.492 1 98.06 307 TYR B N 1
ATOM 4815 C CA . TYR B 1 307 ? -18.656 13.383 10.578 1 98.06 307 TYR B CA 1
ATOM 4816 C C . TYR B 1 307 ? -18.156 11.945 10.625 1 98.06 307 TYR B C 1
ATOM 4818 O O . TYR B 1 307 ? -18.625 11.141 11.43 1 98.06 307 TYR B O 1
ATOM 4826 N N . MET B 1 308 ? -17.156 11.555 9.797 1 97.06 308 MET B N 1
ATOM 4827 C CA . MET B 1 308 ? -16.422 10.289 9.758 1 97.06 308 MET B CA 1
ATOM 4828 C C . MET B 1 308 ? -17.312 9.156 9.258 1 97.06 308 MET B C 1
ATOM 4830 O O . MET B 1 308 ? -16.828 8.055 8.992 1 97.06 308 MET B O 1
ATOM 4834 N N . THR B 1 309 ? -18.672 9.359 9.039 1 96.75 309 THR B N 1
ATOM 4835 C CA . THR B 1 309 ? -19.562 8.227 8.789 1 96.75 309 THR B CA 1
ATOM 4836 C C . THR B 1 309 ? -20.281 8.383 7.449 1 96.75 309 THR B C 1
ATOM 4838 O O . THR B 1 309 ? -20.625 7.395 6.801 1 96.75 309 THR B O 1
ATOM 4841 N N . GLY B 1 310 ? -20.641 9.562 7.105 1 94.62 310 GLY B N 1
ATOM 4842 C CA . GLY B 1 310 ? -21.453 9.828 5.934 1 94.62 310 GLY B CA 1
ATOM 4843 C C . GLY B 1 310 ? -22.938 9.555 6.164 1 94.62 310 GLY B C 1
ATOM 4844 O O . GLY B 1 310 ? -23.75 9.688 5.246 1 94.62 310 GLY B O 1
ATOM 4845 N N . VAL B 1 311 ? -23.234 9.141 7.371 1 95.62 311 VAL B N 1
ATOM 4846 C CA .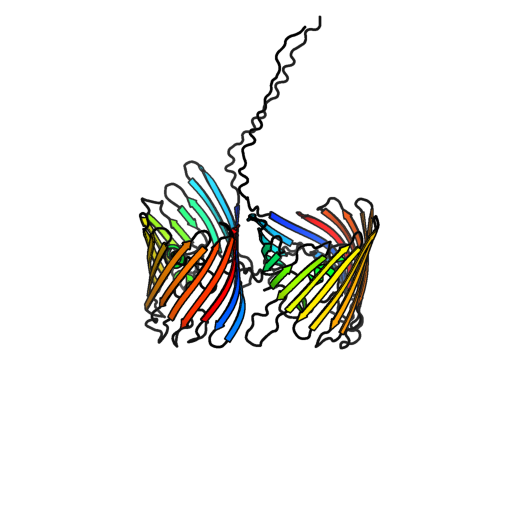 VAL B 1 311 ? -24.609 8.844 7.746 1 95.62 311 VAL B CA 1
ATOM 4847 C C . VAL B 1 311 ? -25.078 9.812 8.836 1 95.62 311 VAL B C 1
ATOM 4849 O O . VAL B 1 311 ? -24.547 9.797 9.953 1 95.62 311 VAL B O 1
ATOM 4852 N N . LYS B 1 312 ? -26.141 10.586 8.555 1 97.25 312 LYS B N 1
ATOM 4853 C CA . LYS B 1 312 ? -26.609 11.578 9.508 1 97.25 312 LYS B CA 1
ATOM 4854 C C . LYS B 1 312 ? -27 10.938 10.836 1 97.25 312 LYS B C 1
ATOM 4856 O O . LYS B 1 312 ? -27.688 9.922 10.859 1 97.25 312 LYS B O 1
ATOM 4861 N N . GLY B 1 313 ? -26.422 11.523 11.844 1 98.06 313 GLY B N 1
ATOM 4862 C CA . GLY B 1 313 ? -26.797 11.109 13.188 1 98.06 313 GLY B CA 1
ATOM 4863 C C . GLY B 1 313 ? -26.016 9.914 13.688 1 98.06 313 GLY B C 1
ATOM 4864 O O . GLY B 1 313 ? -26.062 9.586 14.875 1 98.06 313 GLY B O 1
ATOM 4865 N N . ALA B 1 314 ? -25.266 9.258 12.797 1 98.06 314 ALA B N 1
ATOM 4866 C CA . ALA B 1 314 ? -24.531 8.062 13.195 1 98.06 314 ALA B CA 1
ATOM 4867 C C . ALA B 1 314 ? -23.203 8.43 13.836 1 98.06 314 ALA B C 1
ATOM 4869 O O . ALA B 1 314 ? -22.453 9.25 13.289 1 98.06 314 ALA B O 1
ATOM 4870 N N . ASP B 1 315 ? -22.922 7.824 14.961 1 98.56 315 ASP B N 1
ATOM 4871 C CA . ASP B 1 315 ? -21.641 8.023 15.633 1 98.56 315 ASP B CA 1
ATOM 4872 C C . ASP B 1 315 ? -20.562 7.125 15.039 1 98.56 315 ASP B C 1
ATOM 4874 O O . ASP B 1 315 ? -20.875 6.117 14.398 1 98.56 315 ASP B O 1
ATOM 4878 N N . PHE B 1 316 ? -19.391 7.5 15.234 1 98.62 316 PHE B N 1
ATOM 4879 C CA . PHE B 1 316 ? -18.234 6.711 14.82 1 98.62 316 PHE B CA 1
ATOM 4880 C C . PHE B 1 316 ? -17.344 6.391 16.016 1 98.62 316 PHE B C 1
ATOM 4882 O O . PHE B 1 316 ? -17.125 7.234 16.875 1 98.62 316 PHE B O 1
ATOM 4889 N N . SER B 1 317 ? -16.766 5.203 16.031 1 98.69 317 SER B N 1
ATOM 4890 C CA . SER B 1 317 ? -15.68 4.898 16.953 1 98.69 317 SER B CA 1
ATOM 4891 C C . SER B 1 317 ? -14.719 3.875 16.359 1 98.69 317 SER B C 1
ATOM 4893 O O . SER B 1 317 ? -15.086 3.125 15.453 1 98.69 317 SER B O 1
ATOM 4895 N N . SER B 1 318 ? -13.516 3.922 16.844 1 98.62 318 SER B N 1
ATOM 4896 C CA . SER B 1 318 ? -12.492 2.977 16.406 1 98.62 318 SER B CA 1
ATOM 4897 C C . SER B 1 318 ? -11.516 2.654 17.531 1 98.62 318 SER B C 1
ATOM 4899 O O . SER B 1 318 ? -11.055 3.555 18.234 1 98.62 318 SER B O 1
ATOM 4901 N N . PHE B 1 319 ? -11.336 1.401 17.766 1 98.75 319 PHE B N 1
ATOM 4902 C CA . PHE B 1 319 ? -10.195 0.895 18.531 1 98.75 319 PHE B CA 1
ATOM 4903 C C . PHE B 1 319 ? -9.117 0.353 17.609 1 98.75 319 PHE B C 1
ATOM 4905 O O . PHE B 1 319 ? -9.375 -0.562 16.812 1 98.75 319 PHE B O 1
ATOM 4912 N N . ALA B 1 320 ? -7.914 0.903 17.75 1 98.75 320 ALA B N 1
ATOM 4913 C CA . ALA B 1 320 ? -6.902 0.606 16.734 1 98.75 320 ALA B CA 1
ATOM 4914 C C . ALA B 1 320 ? -5.59 0.176 17.391 1 98.75 320 ALA B C 1
ATOM 4916 O O . ALA B 1 320 ? -5.219 0.685 18.453 1 98.75 320 ALA B O 1
ATOM 4917 N N . LEU B 1 321 ? -4.848 -0.741 16.734 1 98.62 321 LEU B N 1
ATOM 4918 C CA . LEU B 1 321 ? -3.457 -1.116 16.969 1 98.62 321 LEU B CA 1
ATOM 4919 C C . LEU B 1 321 ? -2.662 -1.085 15.664 1 98.62 321 LEU B C 1
ATOM 4921 O O . LEU B 1 321 ? -3.145 -1.547 14.633 1 98.62 321 LEU B O 1
ATOM 4925 N N . GLY B 1 322 ? -1.478 -0.399 15.797 1 98.06 322 GLY B N 1
ATOM 4926 C CA . GLY B 1 322 ? -0.794 -0.268 14.523 1 98.06 322 GLY B CA 1
ATOM 4927 C C . GLY B 1 322 ? 0.707 -0.095 14.664 1 98.06 322 GLY B C 1
ATOM 4928 O O . GLY B 1 322 ? 1.234 -0.097 15.781 1 98.06 322 GLY B O 1
ATOM 4929 N N . VAL B 1 323 ? 1.373 -0.089 13.516 1 98.19 323 VAL B N 1
ATOM 4930 C CA . VAL B 1 323 ? 2.803 0.168 13.375 1 98.19 323 VAL B CA 1
ATOM 4931 C C . VAL B 1 323 ? 3.029 1.26 12.328 1 98.19 323 VAL B C 1
ATOM 4933 O O . VAL B 1 323 ? 2.377 1.275 11.281 1 98.19 323 VAL B O 1
ATOM 4936 N N . ARG B 1 324 ? 3.879 2.145 12.68 1 98.25 324 ARG B N 1
ATOM 4937 C CA . ARG B 1 324 ? 4.348 3.154 11.742 1 98.25 324 ARG B CA 1
ATOM 4938 C C . ARG B 1 324 ? 5.859 3.07 11.555 1 98.25 324 ARG B C 1
ATOM 4940 O O . ARG B 1 324 ? 6.609 3.025 12.531 1 98.25 324 ARG B O 1
ATOM 4947 N N . HIS B 1 325 ? 6.254 3.041 10.305 1 97.75 325 HIS B N 1
ATOM 4948 C CA . HIS B 1 325 ? 7.676 3.023 9.969 1 97.75 325 HIS B CA 1
ATOM 4949 C C . HIS B 1 325 ? 8.008 4.086 8.93 1 97.75 325 HIS B C 1
ATOM 4951 O O . HIS B 1 325 ? 7.414 4.109 7.848 1 97.75 325 HIS B O 1
ATOM 4957 N N . ALA B 1 326 ? 8.945 4.895 9.289 1 96.56 326 ALA B N 1
ATOM 4958 C CA . ALA B 1 326 ? 9.453 5.902 8.359 1 96.56 326 ALA B CA 1
ATOM 4959 C C . ALA B 1 326 ? 10.812 5.488 7.793 1 96.56 326 ALA B C 1
ATOM 4961 O O . ALA B 1 326 ? 11.633 4.898 8.5 1 96.56 326 ALA B O 1
ATOM 4962 N N . PHE B 1 327 ? 11.047 5.871 6.508 1 94.69 327 PHE B N 1
ATOM 4963 C CA . PHE B 1 327 ? 12.328 5.586 5.879 1 94.69 327 PHE B CA 1
ATOM 4964 C C . PHE B 1 327 ? 12.812 6.781 5.066 1 94.69 327 PHE B C 1
ATOM 4966 O O . PHE B 1 327 ? 12.016 7.633 4.668 1 94.69 327 PHE B O 1
#

Foldseek 3Di:
DDDDDDPPVCPPPPVPCPVPPLCQDKDKKWKWKKKWKWKDKFHDTDTDIFTWFTKIWIKTWGDPPPFKIKMWIFMWTATNVPGFTPDPVSHTDSQADTWIWMQGQFFIKIWWFHDFQQCCQAQQVQPPQRSQTDLQHDLADDFCCQPPQVLHRGGKIKTWGPQDQQKIKMKMKRDPPDPPPDFWIKIKIKIWGDDPQKIKIKIKIDTDFKIKIKIKIWGDDPQKIKMKMKMWIADDQQGIKIKMKIKMWGDDVQKIWIKMKMWIDGRPRWPQAIKIKIKTKMWGHPDPFKIKIWMKMKMQGTQRHQGSHNHGRIIMMMTIIIMMGID/DDPPPPPVPPPPPPPVPPVVPLPFDKDKKWKWKKKWKFKDWFHDTDTDIFTWFTKIWIKTWGDPDPFKIKIWIFMWTATNVPGFTPDPVSHTGSQADTWIWMQGQFFIKIWWFHDFQQCVQAQQVQPPQRSQTDLQHDLADDFCCQPPQVLHRGGKIKTWGPQDQQKIKMKMKGDPPDVVPDFFIKIKIKIWGDDVQKIKIKIKMDTDFKIKIKIKIWGDDVQKIKMKMKMWIADDQQGIKIKMKIKMWGDDVQKIWIKMKMWIDGRPNFPQAIKIKIKTKMWGHPDPFKIKIWMKMKMQGTQRHQGSHVHGRIIMMMTIIIMMGID